Protein AF-A0A7V4MY23-F1 (afdb_monomer_lite)

pLDDT: mean 81.44, std 19.74, range [28.17, 98.69]

Foldseek 3Di:
DVVVVVVLVVVVVVLVVVLVVLCVVDVPNPPSVVVSVVLNVVVVVVVVPPPDDDDDDFADLVVLLVVLVVVLVVVQAAEDSVQSSVLSVVCRRPSVSSVVVSVVQCVPDPSYHDPVVVCVVVVVPVPVLVVVLVVCVVVVVPVSNVVSVVVCVVVPDDLVNLLVVLLVVLPDPDAAERADPDLSSQLSSLVSNVLGQHEYPADEPVCLVSSLVSCVVSVHAHEYEADQLPVVRQLVSLVCSCVVSVHDRYEYESRDAEDSSVLVSLQVLVCCCPVVVSVSSVHQYEYENVVNDPDPVSSLSVLLSLLQRRHPHYDYPDDDPVSVVVSVVSNCVNPDDPVAQDFDPFAKDKQLHDAQAAAEEEFERQPVGVCLQSVLCNVLVGIHIYGYFYQRNDGPVRSVVVVSDALQRVLVSVVPRCVVVGHPAQEYEYAQVVPVRQVVNCVSSPPHHYHYAYNGSNRVSVVSVVVVD

Secondary structure (DSSP, 8-state):
-HHHHHHHHHHHHHHHHHHHHHHHHSS-HHHHHHHHHHHHHHHHHHHTT----PPPPPPPHHHHHHHHHHHHHHHT-EE-HHHHHHHHHHTTT-HHHHHHHHHHHHHTSSSEE-HHHHHHHTTTTHHHHHHHHHHHHHTT-HHHHHHHHHHHHHT---HHHHHHHHHHHHTSSS--EEE-S-HHHHHHHHHHTTT--PEEEEE-TTTHHHHHHHHHHHT--EEEE-STT-HHHHHHHHHHHHHHH----EEEE-S--SHHHHHHHHHHHHHHHHHS--GGG-S-EEE-SGGG-SSHHHHHHHHHHHHHTTEEEE--SS--HHHHHHHHHHHHHHTS-TTS--BPPSEEEEESS--TTSPEEEEESBHHHHHHHHHHHHHTT--EEEEEE--TT--HHHHHHTTSSSHHHHHHHHHHHTGGGT-SS-EEEEPGGGGGGHHHHHHHTTT-EEEE--SSGGGHHHHHHHHT-

Structure (mmCIF, N/CA/C/O backbone):
data_AF-A0A7V4MY23-F1
#
_entry.id   AF-A0A7V4MY23-F1
#
loop_
_atom_site.group_PDB
_atom_site.id
_atom_site.type_symbol
_atom_site.label_atom_id
_atom_site.label_alt_id
_atom_site.label_comp_id
_atom_site.label_asym_id
_atom_site.label_entity_id
_atom_site.label_seq_id
_atom_site.pdbx_PDB_ins_code
_atom_site.Cartn_x
_atom_site.Cartn_y
_atom_site.Cartn_z
_atom_site.occupancy
_atom_site.B_iso_or_equiv
_atom_site.auth_seq_id
_atom_site.auth_comp_id
_atom_site.auth_asym_id
_atom_site.auth_atom_id
_atom_site.pdbx_PDB_model_num
ATOM 1 N N . MET A 1 1 ? 23.455 6.036 19.448 1.00 32.34 1 MET A N 1
ATOM 2 C CA . MET A 1 1 ? 22.857 7.387 19.496 1.00 32.34 1 MET A CA 1
ATOM 3 C C . MET A 1 1 ? 23.758 8.451 18.880 1.00 32.34 1 MET A C 1
ATOM 5 O O . MET A 1 1 ? 23.423 8.888 17.799 1.00 32.34 1 MET A O 1
ATOM 9 N N . GLN A 1 2 ? 24.917 8.817 19.449 1.00 28.17 2 GLN A N 1
ATOM 10 C CA . GLN A 1 2 ? 25.760 9.899 18.881 1.00 28.17 2 GLN A CA 1
ATOM 11 C C . GLN A 1 2 ? 26.252 9.661 17.438 1.00 28.17 2 GLN A C 1
ATOM 13 O O . GLN A 1 2 ? 26.304 10.600 16.657 1.00 28.17 2 GLN A O 1
ATOM 18 N N . ARG A 1 3 ? 26.554 8.412 17.055 1.00 32.53 3 ARG A N 1
ATOM 19 C CA . ARG A 1 3 ? 26.905 8.063 15.661 1.00 32.53 3 ARG A CA 1
ATOM 20 C C . ARG A 1 3 ? 25.717 8.087 14.691 1.00 32.53 3 ARG A C 1
ATOM 22 O O . ARG A 1 3 ? 25.925 8.288 13.509 1.00 32.53 3 ARG A O 1
ATOM 29 N N . VAL A 1 4 ? 24.500 7.887 15.199 1.00 34.78 4 VAL A N 1
ATOM 30 C CA . VAL A 1 4 ? 23.260 7.915 14.404 1.00 34.78 4 VAL A CA 1
ATOM 31 C C . VAL A 1 4 ? 22.820 9.362 14.193 1.00 34.78 4 VAL A C 1
ATOM 33 O O . VAL A 1 4 ? 22.517 9.739 13.076 1.00 34.78 4 VAL A O 1
ATOM 36 N N . ALA A 1 5 ? 22.905 10.201 15.230 1.00 35.22 5 ALA A N 1
ATOM 37 C CA . ALA A 1 5 ? 22.664 11.640 15.116 1.00 35.22 5 ALA A CA 1
ATOM 38 C C . ALA A 1 5 ? 23.631 12.315 14.125 1.00 35.22 5 ALA A C 1
ATOM 40 O O . ALA A 1 5 ? 23.199 13.108 13.302 1.00 35.22 5 ALA A O 1
ATOM 41 N N . ALA A 1 6 ? 24.916 11.940 14.147 1.00 38.56 6 ALA A N 1
ATOM 42 C CA . ALA A 1 6 ? 25.901 12.462 13.198 1.00 38.56 6 ALA A CA 1
ATOM 43 C C . ALA A 1 6 ? 25.613 12.051 11.741 1.00 38.56 6 ALA A C 1
ATOM 45 O O . ALA A 1 6 ? 25.774 12.873 10.848 1.00 38.56 6 ALA A O 1
ATOM 46 N N . ALA A 1 7 ? 25.153 10.815 11.510 1.00 39.34 7 ALA A N 1
ATOM 47 C CA . ALA A 1 7 ? 24.767 10.345 10.178 1.00 39.34 7 ALA A CA 1
ATOM 48 C C . ALA A 1 7 ? 23.490 11.040 9.667 1.00 39.34 7 ALA A C 1
ATOM 50 O O . ALA A 1 7 ? 23.418 11.417 8.503 1.00 39.34 7 ALA A O 1
ATOM 51 N N . VAL A 1 8 ? 22.516 11.284 10.553 1.00 39.75 8 VAL A N 1
ATOM 52 C CA . VAL A 1 8 ? 21.289 12.036 10.238 1.00 39.75 8 VAL A CA 1
ATOM 53 C C . VAL A 1 8 ? 21.597 13.502 9.911 1.00 39.75 8 VAL A C 1
ATOM 55 O O . VAL A 1 8 ? 21.039 14.046 8.962 1.00 39.75 8 VAL A O 1
ATOM 58 N N . ASP A 1 9 ? 22.510 14.144 10.645 1.00 41.56 9 ASP A N 1
ATOM 59 C CA . ASP A 1 9 ? 22.945 15.517 10.353 1.00 41.56 9 ASP A CA 1
ATOM 60 C C . ASP A 1 9 ? 23.706 15.617 9.016 1.00 41.56 9 ASP A C 1
ATOM 62 O O . ASP A 1 9 ? 23.554 16.602 8.287 1.00 41.56 9 ASP A O 1
ATOM 66 N N . GLU A 1 10 ? 24.496 14.596 8.672 1.00 44.53 10 GLU A N 1
ATOM 67 C CA . GLU A 1 10 ? 25.224 14.505 7.401 1.00 44.53 10 GLU A CA 1
ATOM 68 C C . GLU A 1 10 ? 24.267 14.295 6.211 1.00 44.53 10 GLU A C 1
ATOM 70 O O . GLU A 1 10 ? 24.372 15.002 5.205 1.00 44.53 10 GLU A O 1
ATOM 75 N N . GLU A 1 11 ? 23.257 13.430 6.351 1.00 43.62 11 GLU A N 1
ATOM 76 C CA . GLU A 1 11 ? 22.206 13.250 5.338 1.00 43.62 11 GLU A CA 1
ATOM 77 C C . GLU A 1 11 ? 21.296 14.478 5.191 1.00 43.62 11 GLU A C 1
ATOM 79 O O . GLU A 1 11 ? 20.944 14.859 4.073 1.00 43.62 11 GLU A O 1
ATOM 84 N N . LEU A 1 12 ? 20.956 15.166 6.287 1.00 43.03 12 LEU A N 1
ATOM 85 C CA . LEU A 1 12 ? 20.216 16.433 6.238 1.00 43.03 12 LEU A CA 1
ATOM 86 C C . LEU A 1 12 ? 21.016 17.533 5.527 1.00 43.03 12 LEU A C 1
ATOM 88 O O . LEU A 1 12 ? 20.433 18.372 4.833 1.00 43.03 12 LEU A O 1
ATOM 92 N N . ALA A 1 13 ? 22.343 17.542 5.675 1.00 46.78 13 ALA A N 1
ATOM 93 C CA . ALA A 1 13 ? 23.219 18.466 4.963 1.00 46.78 13 ALA A CA 1
ATOM 94 C C . ALA A 1 13 ? 23.277 18.155 3.455 1.00 46.78 13 ALA A C 1
ATOM 96 O O . ALA A 1 13 ? 23.167 19.080 2.646 1.00 46.78 13 ALA A O 1
ATOM 97 N N . LEU A 1 14 ? 23.356 16.874 3.077 1.00 47.47 14 LEU A N 1
ATOM 98 C CA . LEU A 1 14 ? 23.258 16.408 1.686 1.00 47.47 14 LEU A CA 1
ATOM 99 C C . LEU A 1 14 ? 21.894 16.746 1.063 1.00 47.47 14 LEU A C 1
ATOM 101 O O . LEU A 1 14 ? 21.840 17.283 -0.043 1.00 47.47 14 LEU A O 1
ATOM 105 N N . GLY A 1 15 ? 20.799 16.538 1.798 1.00 41.06 15 GLY A N 1
ATOM 106 C CA . GLY A 1 15 ? 19.446 16.897 1.367 1.00 41.06 15 GLY A CA 1
ATOM 107 C C . GLY A 1 15 ? 19.262 18.403 1.149 1.00 41.06 15 GLY A C 1
ATOM 108 O O . GLY A 1 15 ? 18.621 18.817 0.185 1.00 41.06 15 GLY A O 1
ATOM 109 N N . ARG A 1 16 ? 19.877 19.247 1.990 1.00 44.97 16 ARG A N 1
ATOM 110 C CA . ARG A 1 16 ? 19.887 20.713 1.809 1.00 44.97 16 ARG A CA 1
ATOM 111 C C . ARG A 1 16 ? 20.737 21.155 0.617 1.00 44.97 16 ARG A C 1
ATOM 113 O O . ARG A 1 16 ? 20.348 22.090 -0.079 1.00 44.97 16 ARG A O 1
ATOM 120 N N . ALA A 1 17 ? 21.867 20.494 0.368 1.00 46.06 17 ALA A N 1
ATOM 121 C CA . ALA A 1 17 ? 22.701 20.762 -0.803 1.00 46.06 17 ALA A CA 1
ATOM 122 C C . ALA A 1 17 ? 21.967 20.393 -2.105 1.00 46.06 17 ALA A C 1
ATOM 124 O O . ALA A 1 17 ? 21.897 21.212 -3.021 1.00 46.06 17 ALA A O 1
ATOM 125 N N . ALA A 1 18 ? 21.315 19.225 -2.137 1.00 42.22 18 ALA A N 1
ATOM 126 C CA . ALA A 1 18 ? 20.468 18.793 -3.248 1.00 42.22 18 ALA A CA 1
ATOM 127 C C . ALA A 1 18 ? 19.262 19.729 -3.459 1.00 42.22 18 ALA A C 1
ATOM 129 O O . ALA A 1 18 ? 18.927 20.061 -4.595 1.00 42.22 18 ALA A O 1
ATOM 130 N N . ALA A 1 19 ? 18.644 20.229 -2.381 1.00 40.22 19 ALA A N 1
ATOM 131 C CA . ALA A 1 19 ? 17.585 21.238 -2.460 1.00 40.22 19 ALA A CA 1
ATOM 132 C C . ALA A 1 19 ? 18.070 22.535 -3.133 1.00 40.22 19 ALA A C 1
ATOM 134 O O . ALA A 1 19 ? 17.349 23.112 -3.946 1.00 40.22 19 ALA A O 1
ATOM 135 N N . GLY A 1 20 ? 19.304 22.961 -2.840 1.00 40.50 20 GLY A N 1
ATOM 136 C CA . GLY A 1 20 ? 19.940 24.123 -3.465 1.00 40.50 20 GLY A CA 1
ATOM 137 C C . GLY A 1 20 ? 20.142 23.976 -4.978 1.00 40.50 20 GLY A C 1
ATOM 138 O O . GLY A 1 20 ? 19.921 24.933 -5.718 1.00 40.50 20 GLY A O 1
ATOM 139 N N . GLU A 1 21 ? 20.489 22.779 -5.457 1.00 42.41 21 GLU A N 1
ATOM 140 C CA . GLU A 1 21 ? 20.618 22.494 -6.894 1.00 42.41 21 GLU A CA 1
ATOM 141 C C . GLU A 1 21 ? 19.253 22.402 -7.597 1.00 42.41 21 GLU A C 1
ATOM 143 O O . GLU A 1 21 ? 19.089 22.913 -8.706 1.00 42.41 21 GLU A O 1
ATOM 148 N N . VAL A 1 22 ? 18.233 21.847 -6.930 1.00 35.72 22 VAL A N 1
ATOM 149 C CA . VAL A 1 22 ? 16.841 21.817 -7.427 1.00 35.72 22 VAL A CA 1
ATOM 150 C C . VAL A 1 22 ? 16.279 23.240 -7.584 1.00 35.72 22 VAL A C 1
ATOM 152 O O . VAL A 1 22 ? 15.632 23.548 -8.590 1.00 35.72 22 VAL A O 1
ATOM 155 N N . LEU A 1 23 ? 16.567 24.125 -6.622 1.00 39.16 23 LEU A N 1
ATOM 156 C CA . LEU A 1 23 ? 16.172 25.541 -6.616 1.00 39.16 23 LEU A CA 1
ATOM 157 C C . LEU A 1 23 ? 16.788 26.349 -7.771 1.00 39.16 23 LEU A C 1
ATOM 159 O O . LEU A 1 23 ? 16.204 27.345 -8.196 1.00 39.16 23 LEU A O 1
ATOM 163 N N . ALA A 1 24 ? 17.929 25.919 -8.318 1.00 42.62 24 ALA A N 1
ATOM 164 C CA . ALA A 1 24 ? 18.568 26.570 -9.463 1.00 42.62 24 ALA A CA 1
ATOM 165 C C . ALA A 1 24 ? 17.916 26.209 -10.815 1.00 42.62 24 ALA A C 1
ATOM 167 O O . ALA A 1 24 ? 18.051 26.957 -11.784 1.00 42.62 24 ALA A O 1
ATOM 168 N N . VAL A 1 25 ? 17.199 25.080 -10.891 1.00 42.97 25 VAL A N 1
ATOM 169 C CA . VAL A 1 25 ? 16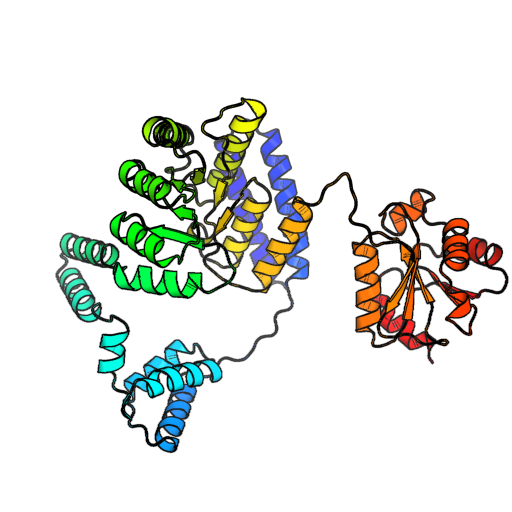.622 24.529 -12.136 1.00 42.97 25 VAL A CA 1
ATOM 170 C C . VAL A 1 25 ? 15.133 24.866 -12.294 1.00 42.97 25 VAL A C 1
ATOM 172 O O . VAL A 1 25 ? 14.617 24.939 -13.413 1.00 42.97 25 VAL A O 1
ATOM 175 N N . VAL A 1 26 ? 14.417 25.086 -11.190 1.00 38.09 26 VAL A N 1
ATOM 176 C CA . VAL A 1 26 ? 12.965 25.314 -11.176 1.00 38.09 26 VAL A CA 1
ATOM 177 C C . VAL A 1 26 ? 12.705 26.749 -10.723 1.00 38.09 26 VAL A C 1
ATOM 179 O O . VAL A 1 26 ? 12.690 27.029 -9.534 1.00 38.09 26 VAL A O 1
ATOM 182 N N . GLY A 1 27 ? 12.528 27.676 -11.668 1.00 39.16 27 GLY A N 1
ATOM 183 C CA . GLY A 1 27 ? 12.358 29.121 -11.427 1.00 39.16 27 GLY A CA 1
ATOM 184 C C . GLY A 1 27 ? 11.083 29.565 -10.682 1.00 39.16 27 GLY A C 1
ATOM 185 O O . GLY A 1 27 ? 10.523 30.600 -11.024 1.00 39.16 27 GLY A O 1
ATOM 186 N N . GLU A 1 28 ? 10.619 28.814 -9.683 1.00 43.84 28 GLU A N 1
ATOM 187 C CA . GLU A 1 28 ? 9.537 29.169 -8.755 1.00 43.84 28 GLU A CA 1
ATOM 188 C C . GLU A 1 28 ? 9.976 28.788 -7.325 1.00 43.84 28 GLU A C 1
ATOM 190 O O . GLU A 1 28 ? 9.792 27.650 -6.890 1.00 43.84 28 GLU A O 1
ATOM 195 N N . GLN A 1 29 ? 10.601 29.738 -6.614 1.00 44.75 29 GLN A N 1
ATOM 196 C CA . GLN A 1 29 ? 11.270 29.530 -5.317 1.00 44.75 29 GLN A CA 1
ATOM 197 C C . GLN A 1 29 ? 10.328 29.059 -4.191 1.00 44.75 29 GLN A C 1
ATOM 199 O O . GLN A 1 29 ? 10.719 28.216 -3.389 1.00 44.75 29 GLN A O 1
ATOM 204 N N . ASP A 1 30 ? 9.073 29.516 -4.164 1.00 41.44 30 ASP A N 1
ATOM 205 C CA . ASP A 1 30 ? 8.228 29.373 -2.966 1.00 41.44 30 ASP A CA 1
ATOM 206 C C . ASP A 1 30 ? 7.548 27.995 -2.814 1.00 41.44 30 ASP A C 1
ATOM 208 O O . ASP A 1 30 ? 7.252 27.560 -1.705 1.00 41.44 30 ASP A O 1
ATOM 212 N N . VAL A 1 31 ? 7.300 27.267 -3.912 1.00 44.78 31 VAL A N 1
ATOM 213 C CA . VAL A 1 31 ? 6.512 26.010 -3.877 1.00 44.78 31 VAL A CA 1
ATOM 214 C C . VAL A 1 31 ? 7.388 24.779 -3.624 1.00 44.78 31 VAL A C 1
ATOM 216 O O . VAL A 1 31 ? 6.925 23.780 -3.072 1.00 44.78 31 VAL A O 1
ATOM 219 N N . VAL A 1 32 ? 8.655 24.828 -4.040 1.00 41.97 32 VAL A N 1
ATOM 220 C CA . VAL A 1 32 ? 9.609 23.720 -3.877 1.00 41.97 32 VAL A CA 1
ATOM 221 C C . VAL A 1 32 ? 10.091 23.638 -2.428 1.00 41.97 32 VAL A C 1
ATOM 223 O O . VAL A 1 32 ? 10.178 22.541 -1.882 1.00 41.97 32 VAL A O 1
ATOM 226 N N . GLU A 1 33 ? 10.324 24.784 -1.785 1.00 39.75 33 GLU A N 1
ATOM 227 C CA . GLU A 1 33 ? 10.827 24.875 -0.409 1.00 39.75 33 GLU A CA 1
ATOM 228 C C . GLU A 1 33 ? 9.804 24.350 0.618 1.00 39.75 33 GLU A C 1
ATOM 230 O O . GLU A 1 33 ? 10.149 23.569 1.508 1.00 39.75 33 GLU A O 1
ATOM 235 N N . GLU A 1 34 ? 8.518 24.673 0.435 1.00 42.50 34 GLU A N 1
ATOM 236 C CA . GLU A 1 34 ? 7.423 24.189 1.287 1.00 42.50 34 GLU A CA 1
ATOM 237 C C . GLU A 1 34 ? 7.208 22.668 1.149 1.00 42.50 34 GLU A C 1
ATOM 239 O O . GLU A 1 34 ? 6.997 21.961 2.139 1.00 42.50 34 GLU A O 1
ATOM 244 N N . GLN A 1 35 ? 7.328 22.131 -0.073 1.00 42.41 35 GLN A N 1
ATOM 245 C CA . GLN A 1 35 ? 7.148 20.700 -0.339 1.00 42.41 35 GLN A CA 1
ATOM 246 C C . GLN A 1 35 ? 8.337 19.845 0.113 1.00 42.41 35 GLN A C 1
ATOM 248 O O . GLN A 1 35 ? 8.117 18.764 0.657 1.00 42.41 35 GLN A O 1
ATOM 253 N N . LEU A 1 36 ? 9.575 20.318 -0.060 1.00 41.03 36 LEU A N 1
ATOM 254 C CA . LEU A 1 36 ? 10.762 19.648 0.484 1.00 41.03 36 LEU A CA 1
ATOM 255 C C . LEU A 1 36 ? 10.774 19.688 2.015 1.00 41.03 36 LEU A C 1
ATOM 257 O O . LEU A 1 36 ? 11.085 18.681 2.648 1.00 41.03 36 LEU A O 1
ATOM 261 N N . GLY A 1 37 ? 10.380 20.815 2.619 1.00 38.41 37 GLY A N 1
ATOM 262 C CA . GLY A 1 37 ? 10.275 20.946 4.073 1.00 38.41 37 GLY A CA 1
ATOM 263 C C . GLY A 1 37 ? 9.244 19.996 4.692 1.00 38.41 37 GLY A C 1
ATOM 264 O O . GLY A 1 37 ? 9.470 19.459 5.776 1.00 38.41 37 GLY A O 1
ATOM 265 N N . SER A 1 38 ? 8.136 19.746 3.988 1.00 41.09 38 SER A N 1
ATOM 266 C CA . SER A 1 38 ? 7.124 18.757 4.376 1.00 41.09 38 SER A CA 1
ATOM 267 C C . SER A 1 38 ? 7.663 17.323 4.322 1.00 41.09 38 SER A C 1
ATOM 269 O O . SER A 1 38 ? 7.473 16.580 5.281 1.00 41.09 38 SER A O 1
ATOM 271 N N . VAL A 1 39 ? 8.359 16.948 3.244 1.00 41.22 39 VAL A N 1
ATOM 272 C CA . VAL A 1 39 ? 8.933 15.601 3.073 1.00 41.22 39 VAL A CA 1
ATOM 273 C C . VAL A 1 39 ? 10.027 15.338 4.113 1.00 41.22 39 VAL A C 1
ATOM 275 O O . VAL A 1 39 ? 10.013 14.307 4.778 1.00 41.22 39 VAL A O 1
ATOM 278 N N . LEU A 1 40 ? 10.923 16.304 4.339 1.00 42.81 40 LEU A N 1
ATOM 279 C CA . LEU A 1 40 ? 12.011 16.180 5.315 1.00 42.81 40 LEU A CA 1
ATOM 280 C C . LEU A 1 40 ? 11.513 16.057 6.765 1.00 42.81 40 LEU A C 1
ATOM 282 O O . LEU A 1 40 ? 12.127 15.336 7.546 1.00 42.81 40 LEU A O 1
ATOM 286 N N . ARG A 1 41 ? 10.398 16.708 7.137 1.00 43.19 41 ARG A N 1
ATOM 287 C CA . ARG A 1 41 ? 9.795 16.536 8.477 1.00 43.19 41 ARG A CA 1
ATOM 288 C C . ARG A 1 41 ? 9.214 15.144 8.681 1.00 43.19 41 ARG A C 1
ATOM 290 O O . ARG A 1 41 ? 9.443 14.550 9.726 1.00 43.19 41 ARG A O 1
ATOM 297 N N . VAL A 1 42 ? 8.506 14.621 7.680 1.00 42.94 42 VAL A N 1
ATOM 298 C CA . VAL A 1 42 ? 7.922 13.272 7.745 1.00 42.94 42 VAL A CA 1
ATOM 299 C C . VAL A 1 42 ? 9.020 12.207 7.823 1.00 42.94 42 VAL A C 1
ATOM 301 O O . VAL A 1 42 ? 8.876 11.244 8.567 1.00 42.94 42 VAL A O 1
ATOM 304 N N . LEU A 1 43 ? 10.138 12.403 7.116 1.00 41.03 43 LEU A N 1
ATOM 305 C CA . LEU A 1 43 ? 11.300 11.512 7.186 1.00 41.03 43 LEU A CA 1
ATOM 306 C C . LEU A 1 43 ? 12.004 11.572 8.553 1.00 41.03 43 LEU A C 1
ATOM 308 O O . LEU A 1 43 ? 12.386 10.530 9.078 1.00 41.03 43 LEU A O 1
ATOM 312 N N . ALA A 1 44 ? 12.142 12.758 9.157 1.00 38.31 44 ALA A N 1
ATOM 313 C CA . ALA A 1 44 ? 12.803 12.925 10.455 1.00 38.31 44 ALA A CA 1
ATOM 314 C C . ALA A 1 44 ? 12.062 12.217 11.606 1.00 38.31 44 ALA A C 1
ATOM 316 O O . ALA A 1 44 ? 12.700 11.520 12.394 1.00 38.31 44 ALA A O 1
ATOM 317 N N . ASP A 1 45 ? 10.729 12.318 11.654 1.00 39.72 45 ASP A N 1
ATOM 318 C CA . ASP A 1 45 ? 9.906 11.625 12.661 1.00 39.72 45 ASP A CA 1
ATOM 319 C C . ASP A 1 45 ? 9.928 10.088 12.470 1.00 39.72 45 ASP A C 1
ATOM 321 O O . ASP A 1 45 ? 9.699 9.322 13.406 1.00 39.72 45 ASP A O 1
ATOM 325 N N . PHE A 1 46 ? 10.247 9.613 11.259 1.00 39.22 46 PHE A N 1
ATOM 326 C CA . PHE A 1 46 ? 10.288 8.191 10.900 1.00 39.22 46 PHE A CA 1
ATOM 327 C C . PHE A 1 46 ? 11.565 7.479 11.383 1.00 39.22 46 PHE A C 1
ATOM 329 O O . PHE A 1 46 ? 11.520 6.318 11.805 1.00 39.22 46 PHE A O 1
ATOM 336 N N . PHE A 1 47 ? 12.710 8.172 11.377 1.00 37.91 47 PHE A N 1
ATOM 337 C CA . PHE A 1 47 ? 13.997 7.610 11.811 1.00 37.91 47 PHE A CA 1
ATOM 338 C C . PHE A 1 47 ? 14.068 7.325 13.320 1.00 37.91 47 PHE A C 1
ATOM 340 O O . PHE A 1 47 ? 14.841 6.460 13.738 1.00 37.91 47 PHE A O 1
ATOM 347 N N . GLU A 1 48 ? 13.243 7.980 14.143 1.00 36.34 48 GLU A N 1
ATOM 348 C CA . GLU A 1 48 ? 13.182 7.711 15.587 1.00 36.34 48 GLU A CA 1
ATOM 349 C C . GLU A 1 48 ? 12.594 6.324 15.920 1.00 36.34 48 GLU A C 1
ATOM 351 O O . GLU A 1 48 ? 12.912 5.757 16.966 1.00 36.34 48 GLU A O 1
ATOM 356 N N . VAL A 1 49 ? 11.800 5.730 15.019 1.00 36.31 49 VAL A N 1
ATOM 357 C CA . VAL A 1 49 ? 11.064 4.475 15.273 1.00 36.31 49 VAL A CA 1
ATOM 358 C C . VAL A 1 49 ? 11.820 3.222 14.794 1.00 36.31 49 VAL A C 1
ATOM 360 O O . VAL A 1 49 ? 11.637 2.139 15.348 1.00 36.31 49 VAL A O 1
ATOM 363 N N . ALA A 1 50 ? 12.718 3.336 13.809 1.00 29.58 50 ALA A N 1
ATOM 364 C CA . ALA A 1 50 ? 13.347 2.187 13.137 1.00 29.58 50 ALA A CA 1
ATOM 365 C C . ALA A 1 50 ? 14.521 1.522 13.899 1.00 29.58 50 ALA A C 1
ATOM 367 O O . ALA A 1 50 ? 15.069 0.509 13.456 1.00 29.58 50 ALA A O 1
ATOM 368 N N . ALA A 1 51 ? 14.929 2.044 15.057 1.00 30.92 51 ALA A N 1
ATOM 369 C CA . ALA A 1 51 ? 16.113 1.575 15.777 1.00 30.92 51 ALA A CA 1
ATOM 370 C C . ALA A 1 51 ? 15.828 0.404 16.746 1.00 30.92 51 ALA A C 1
ATOM 372 O O . ALA A 1 51 ? 16.019 0.530 17.955 1.00 30.92 51 ALA A O 1
ATOM 373 N N . ALA A 1 52 ? 15.423 -0.761 16.230 1.00 34.78 52 ALA A N 1
ATOM 374 C CA . ALA A 1 52 ? 15.406 -2.008 17.007 1.00 34.78 52 ALA A CA 1
ATOM 375 C C . ALA A 1 52 ? 15.606 -3.257 16.123 1.00 34.78 52 ALA A C 1
ATOM 377 O O . ALA A 1 52 ? 14.681 -4.033 15.901 1.00 34.78 52 ALA A O 1
ATOM 378 N N . ALA A 1 53 ? 16.832 -3.483 15.635 1.00 33.62 53 ALA A N 1
ATOM 379 C CA . ALA A 1 53 ? 17.209 -4.718 14.939 1.00 33.62 53 ALA A CA 1
ATOM 380 C C . ALA A 1 53 ? 18.120 -5.600 15.816 1.00 33.62 53 ALA A C 1
ATOM 382 O O . ALA A 1 53 ? 19.159 -5.165 16.313 1.00 33.62 53 ALA A O 1
ATOM 383 N N . ILE A 1 54 ? 17.713 -6.858 16.009 1.00 30.55 54 ILE A N 1
ATOM 384 C CA . ILE A 1 54 ? 18.444 -7.900 16.743 1.00 30.55 54 ILE A CA 1
ATOM 385 C C . ILE A 1 54 ? 19.507 -8.506 15.813 1.00 30.55 54 ILE A C 1
ATOM 387 O O . ILE A 1 54 ? 19.174 -9.064 14.772 1.00 30.55 54 ILE A O 1
ATOM 391 N N . ALA A 1 55 ? 20.786 -8.430 16.191 1.00 30.91 55 ALA A N 1
ATOM 392 C CA . ALA A 1 55 ? 21.897 -8.982 15.413 1.00 30.91 55 ALA A CA 1
ATOM 393 C C . ALA A 1 55 ? 22.118 -10.484 15.696 1.00 30.91 55 ALA A C 1
ATOM 395 O O . ALA A 1 55 ? 22.442 -10.867 16.823 1.00 30.91 55 ALA A O 1
ATOM 396 N N . PHE A 1 56 ? 22.017 -11.333 14.667 1.00 38.41 56 PHE A N 1
ATOM 397 C CA . PHE A 1 56 ? 22.526 -12.710 14.701 1.00 38.41 56 PHE A CA 1
ATOM 398 C C . PHE A 1 56 ? 24.017 -12.729 14.325 1.00 38.41 56 PHE A C 1
ATOM 400 O O . PHE A 1 56 ? 24.444 -12.036 13.405 1.00 38.41 56 PHE A O 1
ATOM 407 N N . ARG A 1 57 ? 24.832 -13.511 15.048 1.00 44.16 57 ARG A N 1
ATOM 408 C CA . ARG A 1 57 ? 26.267 -13.662 14.747 1.00 44.16 57 ARG A CA 1
ATOM 409 C C . ARG A 1 57 ? 26.452 -14.579 13.537 1.00 44.16 57 ARG A C 1
ATOM 411 O O . ARG A 1 57 ? 26.023 -15.729 13.582 1.00 44.16 57 ARG A O 1
ATOM 418 N N . LEU A 1 58 ? 27.121 -14.076 12.503 1.00 59.56 58 LEU A N 1
ATOM 419 C CA . LEU A 1 58 ? 27.517 -14.843 11.321 1.00 59.56 58 LEU A CA 1
ATOM 420 C C . LEU A 1 58 ? 28.596 -15.878 11.678 1.00 59.56 58 LEU A C 1
ATOM 422 O O . LEU A 1 58 ? 29.464 -15.613 12.515 1.00 59.56 58 LEU A O 1
ATOM 426 N N . ILE A 1 59 ? 28.522 -17.058 11.060 1.00 76.06 59 ILE A N 1
ATOM 427 C CA . ILE A 1 59 ? 29.466 -18.165 11.270 1.00 76.06 59 ILE A CA 1
ATOM 428 C C . ILE A 1 59 ? 30.646 -18.018 10.304 1.00 76.06 59 ILE A C 1
ATOM 430 O O . ILE A 1 59 ? 30.465 -17.679 9.137 1.00 76.06 59 ILE A O 1
ATOM 434 N N . ASP A 1 60 ? 31.853 -18.291 10.797 1.00 81.88 60 ASP A N 1
ATOM 435 C CA . ASP A 1 60 ? 33.085 -18.254 10.010 1.00 81.88 60 ASP A CA 1
ATOM 436 C C . ASP A 1 60 ? 33.098 -19.285 8.861 1.00 81.88 60 ASP A C 1
ATOM 438 O O . ASP A 1 60 ? 32.603 -20.408 8.993 1.00 81.88 60 ASP A O 1
ATOM 442 N N . LEU A 1 61 ? 33.710 -18.902 7.740 1.00 78.31 61 LEU A N 1
ATOM 443 C CA . LEU A 1 61 ? 33.719 -19.657 6.488 1.00 78.31 61 LEU A CA 1
ATOM 444 C C . LEU A 1 61 ? 34.346 -21.053 6.625 1.00 78.31 61 LEU A C 1
ATOM 446 O O . LEU A 1 61 ? 33.791 -22.035 6.127 1.00 78.31 61 LEU A O 1
ATOM 450 N N . GLU A 1 62 ? 35.483 -21.155 7.316 1.00 81.69 62 GLU A N 1
ATOM 451 C CA . GLU A 1 62 ? 36.178 -22.432 7.516 1.00 81.69 62 GLU A CA 1
ATOM 452 C C . GLU A 1 62 ? 35.351 -23.358 8.413 1.00 81.69 62 GLU A C 1
ATOM 454 O O . GLU A 1 62 ? 35.318 -24.575 8.216 1.00 81.69 62 GLU A O 1
ATOM 459 N N . THR A 1 63 ? 34.591 -22.776 9.344 1.00 81.44 63 THR A N 1
ATOM 460 C CA . THR A 1 63 ? 33.656 -23.523 10.191 1.00 81.44 63 THR A CA 1
ATOM 461 C C . THR A 1 63 ? 32.502 -24.108 9.374 1.00 81.44 63 THR A C 1
ATOM 463 O O . THR A 1 63 ? 32.152 -25.274 9.566 1.00 81.44 63 THR A O 1
ATOM 466 N N . ILE A 1 64 ? 31.925 -23.343 8.441 1.00 84.56 64 ILE A N 1
ATOM 467 C CA . ILE A 1 64 ? 30.864 -23.835 7.547 1.00 84.56 64 ILE A CA 1
ATOM 468 C C . ILE A 1 64 ? 31.410 -24.936 6.632 1.00 84.56 64 ILE A C 1
ATOM 470 O O . ILE A 1 64 ? 30.824 -26.014 6.554 1.00 84.56 64 ILE A O 1
ATOM 474 N N . LYS A 1 65 ? 32.569 -24.717 6.002 1.00 89.06 65 LYS A N 1
ATOM 475 C CA . LYS A 1 65 ? 33.223 -25.711 5.139 1.00 89.06 65 LYS A CA 1
ATOM 476 C C . LYS A 1 65 ? 33.486 -27.029 5.875 1.00 89.06 65 LYS A C 1
ATOM 478 O O . LYS A 1 65 ? 33.171 -28.095 5.349 1.00 89.06 65 LYS A O 1
ATOM 483 N N . ALA A 1 66 ? 34.010 -26.973 7.101 1.00 88.06 66 ALA A N 1
ATOM 484 C CA . ALA A 1 66 ? 34.257 -28.164 7.914 1.00 88.06 66 ALA A CA 1
ATOM 485 C C . ALA A 1 66 ? 32.963 -28.939 8.229 1.00 88.06 66 ALA A C 1
ATOM 487 O O . ALA A 1 66 ? 32.953 -30.171 8.223 1.00 88.06 66 ALA A O 1
ATOM 488 N N . ARG A 1 67 ? 31.853 -28.227 8.461 1.00 88.44 67 ARG A N 1
ATOM 489 C CA . ARG A 1 67 ? 30.529 -28.823 8.706 1.00 88.44 67 ARG A CA 1
ATOM 490 C C . ARG A 1 67 ? 29.943 -29.489 7.462 1.00 88.44 67 ARG A C 1
ATOM 492 O O . ARG A 1 67 ? 29.376 -30.573 7.579 1.00 88.44 67 ARG A O 1
ATOM 499 N N . LEU A 1 68 ? 30.118 -28.878 6.292 1.00 88.00 68 LEU A N 1
ATOM 500 C CA . LEU A 1 68 ? 29.708 -29.464 5.014 1.00 88.00 68 LEU A CA 1
ATOM 501 C C . LEU A 1 68 ? 30.535 -30.705 4.665 1.00 88.00 68 LEU A C 1
ATOM 503 O O . LEU A 1 68 ? 29.980 -31.692 4.199 1.00 88.00 68 LEU A O 1
ATOM 507 N N . LYS A 1 69 ? 31.841 -30.690 4.955 1.00 90.88 69 LYS A N 1
ATOM 508 C CA . LYS A 1 69 ? 32.720 -31.852 4.769 1.00 90.88 69 LYS A CA 1
ATOM 509 C C . LYS A 1 69 ? 32.282 -33.044 5.618 1.00 90.88 69 LYS A C 1
ATOM 511 O O . LYS A 1 69 ? 32.104 -34.128 5.085 1.00 90.88 69 LYS A O 1
ATOM 516 N N . SER A 1 70 ? 32.012 -32.810 6.904 1.00 87.56 70 SER A N 1
ATOM 517 C CA . SER A 1 70 ? 31.481 -33.846 7.801 1.00 87.56 70 SER A CA 1
ATOM 518 C C . SER A 1 70 ? 30.164 -34.430 7.289 1.00 87.56 70 SER A C 1
ATOM 520 O O . SER A 1 70 ? 29.967 -35.634 7.357 1.00 87.56 70 SER A O 1
ATOM 522 N N . ALA A 1 71 ? 29.268 -33.595 6.758 1.00 86.62 71 ALA A N 1
ATOM 523 C CA . ALA A 1 71 ? 27.996 -34.075 6.227 1.00 86.62 71 ALA A CA 1
ATOM 524 C C . ALA A 1 71 ? 28.146 -34.844 4.908 1.00 86.62 71 ALA A C 1
ATOM 526 O O . ALA A 1 71 ? 27.413 -35.802 4.677 1.00 86.62 71 ALA A O 1
ATOM 527 N N . ALA A 1 72 ? 29.105 -34.460 4.059 1.00 86.69 72 ALA A N 1
ATOM 528 C CA . ALA A 1 72 ? 29.456 -35.226 2.869 1.00 86.69 72 ALA A CA 1
ATOM 529 C C . ALA A 1 72 ? 29.981 -36.621 3.239 1.00 86.69 72 ALA A C 1
ATOM 531 O O . ALA A 1 72 ? 29.527 -37.609 2.663 1.00 86.69 72 ALA A O 1
ATOM 532 N N . ASP A 1 73 ? 30.850 -36.704 4.252 1.00 87.25 73 ASP A N 1
ATOM 533 C CA . ASP A 1 73 ? 31.370 -37.971 4.774 1.00 87.25 73 ASP A CA 1
ATOM 534 C C . ASP A 1 73 ? 30.241 -38.852 5.349 1.00 87.25 73 ASP A C 1
ATOM 536 O O . ASP A 1 73 ? 30.164 -40.041 5.030 1.00 87.25 73 ASP A O 1
ATOM 540 N N . ASP A 1 74 ? 29.319 -38.266 6.124 1.00 86.19 74 ASP A N 1
ATOM 541 C CA . ASP A 1 74 ? 28.170 -38.971 6.717 1.00 86.19 74 ASP A CA 1
ATOM 542 C C . ASP A 1 74 ? 27.195 -39.523 5.657 1.00 86.19 74 ASP A C 1
ATOM 544 O O . ASP A 1 74 ? 26.588 -40.580 5.849 1.00 86.19 74 ASP A O 1
ATOM 548 N N . LEU A 1 75 ? 27.051 -38.825 4.526 1.00 82.62 75 LEU A N 1
ATOM 549 C CA . LEU A 1 75 ? 26.189 -39.218 3.405 1.00 82.62 75 LEU A CA 1
ATOM 550 C C . LEU A 1 75 ? 26.905 -40.094 2.362 1.00 82.62 75 LEU A C 1
ATOM 552 O O . LEU A 1 75 ? 26.271 -40.544 1.406 1.00 82.62 75 LEU A O 1
ATOM 556 N N . GLY A 1 76 ? 28.207 -40.353 2.529 1.00 83.06 76 GLY A N 1
ATOM 557 C CA . GLY A 1 76 ? 29.017 -41.122 1.581 1.00 83.06 76 GLY A CA 1
ATOM 558 C C . GLY A 1 76 ? 29.234 -40.419 0.234 1.00 83.06 76 GLY A C 1
ATOM 559 O O . GLY A 1 76 ? 29.396 -41.090 -0.786 1.00 83.06 76 GLY A O 1
ATOM 560 N N . ILE A 1 77 ? 29.208 -39.085 0.218 1.00 85.81 77 ILE A N 1
ATOM 561 C CA . ILE A 1 77 ? 29.369 -38.248 -0.975 1.00 85.81 77 ILE A CA 1
ATOM 562 C C . ILE A 1 77 ? 30.820 -37.769 -1.062 1.00 85.81 77 ILE A C 1
ATOM 564 O O . ILE A 1 77 ? 31.331 -37.118 -0.154 1.00 85.81 77 ILE A O 1
ATOM 568 N N . GLU A 1 78 ? 31.488 -38.035 -2.183 1.00 83.25 78 GLU A N 1
ATOM 569 C CA . GLU A 1 78 ? 32.858 -37.564 -2.420 1.00 83.25 78 GLU A CA 1
ATOM 570 C C . GLU A 1 78 ? 32.817 -36.103 -2.904 1.00 83.25 78 GLU A C 1
ATOM 572 O O . GLU A 1 78 ? 32.294 -35.828 -3.986 1.00 83.25 78 GLU A O 1
ATOM 577 N N . ALA A 1 79 ? 33.334 -35.152 -2.120 1.00 85.44 79 ALA A N 1
ATOM 578 C CA . ALA A 1 79 ? 33.259 -33.721 -2.434 1.00 85.44 79 ALA A CA 1
ATOM 579 C C . ALA A 1 79 ? 34.640 -33.047 -2.497 1.00 85.44 79 ALA A C 1
ATOM 581 O O . ALA A 1 79 ? 35.458 -33.196 -1.588 1.00 85.44 79 ALA A O 1
ATOM 582 N N . ASP A 1 80 ? 34.879 -32.261 -3.553 1.00 85.06 80 ASP A N 1
ATOM 583 C CA . ASP A 1 80 ? 36.085 -31.438 -3.688 1.00 85.06 80 ASP A CA 1
ATOM 584 C C . ASP A 1 80 ? 36.108 -30.334 -2.617 1.00 85.06 80 ASP A C 1
ATOM 586 O O . ASP A 1 80 ? 35.120 -29.628 -2.398 1.00 85.06 80 ASP A O 1
ATOM 590 N N . ASP A 1 81 ? 37.271 -30.102 -2.011 1.00 79.88 81 ASP A N 1
ATOM 591 C CA . ASP A 1 81 ? 37.447 -29.079 -0.970 1.00 79.88 81 ASP A CA 1
ATOM 592 C C . ASP A 1 81 ? 37.110 -27.660 -1.489 1.00 79.88 81 ASP A C 1
ATOM 594 O O . ASP A 1 81 ? 36.535 -26.849 -0.760 1.00 79.88 81 ASP A O 1
ATOM 598 N N . ASP A 1 82 ? 37.390 -27.388 -2.770 1.00 75.81 82 ASP A N 1
ATOM 599 C CA . ASP A 1 82 ? 37.036 -26.139 -3.462 1.00 75.81 82 ASP A CA 1
ATOM 600 C C . ASP A 1 82 ? 35.525 -25.997 -3.698 1.00 75.81 82 ASP A C 1
ATOM 602 O O . ASP A 1 82 ? 34.990 -24.888 -3.674 1.00 75.81 82 ASP A O 1
ATOM 606 N N . ALA A 1 83 ? 34.818 -27.113 -3.901 1.00 79.81 83 ALA A N 1
ATOM 607 C CA . ALA A 1 83 ? 33.369 -27.115 -4.066 1.00 79.81 83 ALA A CA 1
ATOM 608 C C . ALA A 1 83 ? 32.665 -26.816 -2.735 1.00 79.81 83 ALA A C 1
ATOM 610 O O . ALA A 1 83 ? 31.759 -25.986 -2.685 1.00 79.81 83 ALA A O 1
ATOM 611 N N . LEU A 1 84 ? 33.133 -27.422 -1.641 1.00 84.12 84 LEU A N 1
ATOM 612 C CA . LEU A 1 84 ? 32.626 -27.145 -0.293 1.00 84.12 84 LEU A CA 1
ATOM 613 C C . LEU A 1 84 ? 32.920 -25.706 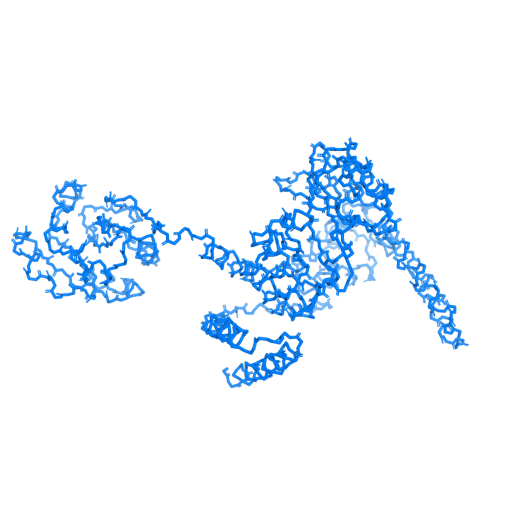0.145 1.00 84.12 84 LEU A C 1
ATOM 615 O O . LEU A 1 84 ? 32.077 -25.062 0.767 1.00 84.12 84 LEU A O 1
ATOM 619 N N . LEU A 1 85 ? 34.100 -25.185 -0.206 1.00 81.00 85 LEU A N 1
ATOM 620 C CA . LEU A 1 85 ? 34.468 -23.793 0.046 1.00 81.00 85 LEU A CA 1
ATOM 621 C C . LEU A 1 85 ? 33.556 -22.822 -0.713 1.00 81.00 85 LEU A C 1
ATOM 623 O O . LEU A 1 85 ? 33.176 -21.786 -0.171 1.00 81.00 85 LEU A O 1
ATOM 627 N N . TRP A 1 86 ? 33.193 -23.153 -1.952 1.00 79.19 86 TRP A N 1
ATOM 628 C CA . TRP A 1 86 ? 32.254 -22.356 -2.735 1.00 79.19 86 TRP A CA 1
ATOM 629 C C . TRP A 1 86 ? 30.863 -22.322 -2.085 1.00 79.19 86 TRP A C 1
ATOM 631 O O . TRP A 1 86 ? 30.344 -21.236 -1.837 1.00 79.19 86 TRP A O 1
ATOM 641 N N . ILE A 1 87 ? 30.312 -23.482 -1.702 1.00 80.94 87 ILE A N 1
ATOM 642 C CA . ILE A 1 87 ? 29.008 -23.567 -1.014 1.00 80.94 87 ILE A CA 1
ATOM 643 C C . ILE A 1 87 ? 29.031 -22.762 0.297 1.00 80.94 87 ILE A C 1
ATOM 645 O O . ILE A 1 87 ? 28.086 -22.038 0.607 1.00 80.94 87 ILE A O 1
ATOM 649 N N . ALA A 1 88 ? 30.130 -22.839 1.053 1.00 79.44 88 ALA A N 1
ATOM 650 C CA . ALA A 1 88 ? 30.298 -22.083 2.292 1.00 79.44 88 ALA A CA 1
ATOM 651 C C . ALA A 1 88 ? 30.319 -20.557 2.077 1.00 79.44 88 ALA A C 1
ATOM 653 O O . ALA A 1 88 ? 29.818 -19.821 2.927 1.00 79.44 88 ALA A O 1
ATOM 654 N N . ARG A 1 89 ? 30.881 -20.077 0.957 1.00 73.75 89 ARG A N 1
ATOM 655 C CA . ARG A 1 89 ? 30.884 -18.646 0.595 1.00 73.75 89 ARG A CA 1
ATOM 656 C C . ARG A 1 89 ? 29.491 -18.162 0.223 1.00 73.75 89 ARG A C 1
ATOM 658 O O . ARG A 1 89 ? 29.069 -17.115 0.705 1.00 73.75 89 ARG A O 1
ATOM 665 N N . GLU A 1 90 ? 28.780 -18.947 -0.577 1.00 75.44 90 GLU A N 1
ATOM 666 C CA . GLU A 1 90 ? 27.438 -18.609 -1.056 1.00 75.44 90 GLU A CA 1
ATOM 667 C C . GLU A 1 90 ? 26.416 -18.535 0.089 1.00 75.44 90 GLU A C 1
ATOM 669 O O . GLU A 1 90 ? 25.501 -17.719 0.088 1.00 75.44 90 GLU A O 1
ATOM 674 N N . ALA A 1 91 ? 26.624 -19.332 1.136 1.00 71.50 91 ALA A N 1
ATOM 675 C CA . ALA A 1 91 ? 25.776 -19.346 2.318 1.00 71.50 91 ALA A CA 1
ATOM 676 C C . ALA A 1 91 ? 25.907 -18.108 3.228 1.00 71.50 91 ALA A C 1
ATOM 678 O O . ALA A 1 91 ? 25.199 -18.031 4.230 1.00 71.50 91 ALA A O 1
ATOM 679 N N . THR A 1 92 ? 26.816 -17.167 2.930 1.00 72.25 92 THR A N 1
ATOM 680 C CA . THR A 1 92 ? 26.956 -15.851 3.597 1.00 72.25 92 THR A CA 1
ATOM 681 C C . THR A 1 92 ? 26.905 -15.873 5.136 1.00 72.25 92 THR A C 1
ATOM 683 O O . THR A 1 92 ? 26.425 -14.943 5.777 1.00 72.25 92 THR A O 1
ATOM 686 N N . GLY A 1 93 ? 27.438 -16.928 5.765 1.00 70.50 93 GLY A N 1
ATOM 687 C CA . GLY A 1 93 ? 27.491 -17.064 7.228 1.00 70.50 93 GLY A CA 1
ATOM 688 C C . GLY A 1 93 ? 26.299 -17.791 7.873 1.00 70.50 93 GLY A C 1
ATOM 689 O O . GLY A 1 93 ? 26.278 -17.934 9.098 1.00 70.50 93 GLY A O 1
ATOM 690 N N . SER A 1 94 ? 25.337 -18.279 7.079 1.00 77.50 94 SER A N 1
ATOM 691 C CA . SER A 1 94 ? 24.174 -19.069 7.504 1.00 77.50 94 SER A CA 1
ATOM 692 C C . SER A 1 94 ? 24.398 -20.569 7.284 1.00 77.50 94 SER A C 1
ATOM 694 O O . SER A 1 94 ? 24.435 -21.063 6.159 1.00 77.50 94 SER A O 1
ATOM 696 N N . LEU A 1 95 ? 24.498 -21.346 8.370 1.00 78.19 95 LEU A N 1
ATOM 697 C CA . LEU A 1 95 ? 24.683 -22.804 8.274 1.00 78.19 95 LEU A CA 1
ATOM 698 C C . LEU A 1 95 ? 23.490 -23.501 7.598 1.00 78.19 95 LEU A C 1
ATOM 700 O O . LEU A 1 95 ? 23.658 -24.510 6.923 1.00 78.19 95 LEU A O 1
ATOM 704 N N . ARG A 1 96 ? 22.279 -22.968 7.788 1.00 79.19 96 ARG A N 1
ATOM 705 C CA . ARG A 1 96 ? 21.051 -23.529 7.213 1.00 79.19 96 ARG A CA 1
ATOM 706 C C . ARG A 1 96 ? 21.043 -23.406 5.692 1.00 79.19 96 ARG A C 1
ATOM 708 O O . ARG A 1 96 ? 20.671 -24.358 5.007 1.00 79.19 96 ARG A O 1
ATOM 715 N N . ASP A 1 97 ? 21.468 -22.257 5.182 1.00 74.50 97 ASP A N 1
ATOM 716 C CA . ASP A 1 97 ? 21.522 -22.012 3.742 1.00 74.50 97 ASP A CA 1
ATOM 717 C C . ASP A 1 97 ? 22.655 -22.826 3.109 1.00 74.50 97 ASP A C 1
ATOM 719 O O . ASP A 1 97 ? 22.460 -23.416 2.049 1.00 74.50 97 ASP A O 1
ATOM 723 N N . ALA A 1 98 ? 23.778 -22.991 3.822 1.00 82.12 98 ALA A N 1
ATOM 724 C CA . ALA A 1 98 ? 24.865 -23.880 3.415 1.00 82.12 98 ALA A CA 1
ATOM 725 C C . ALA A 1 98 ? 24.395 -25.329 3.226 1.00 82.12 98 ALA A C 1
ATOM 727 O O . ALA A 1 98 ? 24.691 -25.936 2.200 1.00 82.12 98 ALA A O 1
ATOM 728 N N . TYR A 1 99 ? 23.636 -25.877 4.182 1.00 83.19 99 TYR A N 1
ATOM 729 C CA . TYR A 1 99 ? 23.083 -27.230 4.065 1.00 83.19 99 TYR A CA 1
ATOM 730 C C . TYR A 1 99 ? 22.027 -27.345 2.964 1.00 83.19 99 TYR A C 1
ATOM 732 O O . TYR A 1 99 ? 22.017 -28.329 2.235 1.00 83.19 99 TYR A O 1
ATOM 740 N N . THR A 1 100 ? 21.193 -26.320 2.781 1.00 78.25 100 THR A N 1
ATOM 741 C CA . THR A 1 100 ? 20.184 -26.304 1.707 1.00 78.25 100 THR A CA 1
ATOM 742 C C . THR A 1 100 ? 20.845 -26.333 0.324 1.00 78.25 100 THR A C 1
ATOM 744 O O . THR A 1 100 ? 20.446 -27.109 -0.544 1.00 78.25 100 THR A O 1
ATOM 747 N N . LEU A 1 101 ? 21.890 -25.523 0.127 1.00 77.69 101 LEU A N 1
ATOM 748 C CA . LEU A 1 101 ? 22.684 -25.503 -1.104 1.00 77.69 101 LEU A CA 1
ATOM 749 C C . LEU A 1 101 ? 23.454 -26.809 -1.307 1.00 77.69 101 LEU A C 1
ATOM 751 O O . LEU A 1 101 ? 23.522 -27.318 -2.424 1.00 77.69 101 LEU A O 1
ATOM 755 N N . PHE A 1 102 ? 24.009 -27.369 -0.232 1.00 84.00 102 PHE A N 1
ATOM 756 C CA . PHE A 1 102 ? 24.694 -28.654 -0.266 1.00 84.00 102 PHE A CA 1
ATOM 757 C C . PHE A 1 102 ? 23.761 -29.788 -0.702 1.00 84.00 102 PHE A C 1
ATOM 759 O O . PHE A 1 102 ? 24.106 -30.511 -1.631 1.00 84.00 102 PHE A O 1
ATOM 766 N N . ASP A 1 103 ? 22.565 -29.892 -0.117 1.00 80.88 103 ASP A N 1
ATOM 767 C CA . ASP A 1 103 ? 21.564 -30.901 -0.486 1.00 80.88 103 ASP A CA 1
ATOM 768 C C . ASP A 1 103 ? 21.118 -30.747 -1.945 1.00 80.88 103 ASP A C 1
ATOM 770 O O . ASP A 1 103 ? 20.965 -31.730 -2.675 1.00 80.88 103 ASP A O 1
ATOM 774 N N . GLN A 1 104 ? 20.963 -29.505 -2.407 1.00 75.25 104 GLN A N 1
ATOM 775 C CA . GLN A 1 104 ? 20.623 -29.224 -3.794 1.00 75.25 104 GLN A CA 1
ATOM 776 C C . GLN A 1 104 ? 21.730 -29.699 -4.743 1.00 75.25 104 GLN A C 1
ATOM 778 O O . GLN A 1 104 ? 21.442 -30.417 -5.697 1.00 75.25 104 GLN A O 1
ATOM 783 N N . VAL A 1 105 ? 22.995 -29.362 -4.474 1.00 77.12 105 VAL A N 1
ATOM 784 C CA . VAL A 1 105 ? 24.139 -29.802 -5.292 1.00 77.12 105 VAL A CA 1
ATOM 785 C C . VAL A 1 105 ? 24.303 -31.323 -5.235 1.00 77.12 105 VAL A C 1
ATOM 787 O O . VAL A 1 105 ? 24.510 -31.953 -6.274 1.00 77.12 105 VAL A O 1
ATOM 790 N N . ALA A 1 106 ? 24.136 -31.916 -4.052 1.00 78.38 106 ALA A N 1
ATOM 791 C CA . ALA A 1 106 ? 24.184 -33.354 -3.831 1.00 78.38 106 ALA A CA 1
ATOM 792 C C . ALA A 1 106 ? 23.134 -34.097 -4.670 1.00 78.38 106 ALA A C 1
ATOM 794 O O . ALA A 1 106 ? 23.461 -35.103 -5.294 1.00 78.38 106 ALA A O 1
ATOM 795 N N . SER A 1 107 ? 21.906 -33.570 -4.764 1.00 75.81 107 SER A N 1
ATOM 796 C CA . SER A 1 107 ? 20.805 -34.192 -5.517 1.00 75.81 107 SER A CA 1
ATOM 797 C C . SER A 1 107 ? 21.047 -34.317 -7.029 1.00 75.81 107 SER A C 1
ATOM 799 O O . SER A 1 107 ? 20.417 -35.146 -7.685 1.00 75.81 107 SER A O 1
ATOM 801 N N . PHE A 1 108 ? 21.974 -33.525 -7.580 1.00 69.19 108 PHE A N 1
ATOM 802 C CA . PHE A 1 108 ? 22.362 -33.552 -8.997 1.00 69.19 108 PHE A CA 1
ATOM 803 C C . PHE A 1 108 ? 23.765 -34.116 -9.232 1.00 69.19 108 PHE A C 1
ATOM 805 O O . PHE A 1 108 ? 24.223 -34.186 -10.374 1.00 69.19 108 PHE A O 1
ATOM 812 N N . SER A 1 109 ? 24.463 -34.488 -8.162 1.00 64.69 109 SER A N 1
ATOM 813 C CA . SER A 1 109 ? 25.764 -35.128 -8.222 1.00 64.69 109 SER A CA 1
ATOM 814 C C . SER A 1 109 ? 25.559 -36.618 -7.985 1.00 64.69 109 SER A C 1
ATOM 816 O O . SER A 1 109 ? 25.069 -36.996 -6.927 1.00 64.69 109 SER A O 1
ATOM 818 N N . ASP A 1 110 ? 25.904 -37.476 -8.945 1.00 70.31 110 ASP A N 1
ATOM 819 C CA . ASP A 1 110 ? 25.812 -38.940 -8.811 1.00 70.31 110 ASP A CA 1
ATOM 820 C C . ASP A 1 110 ? 26.833 -39.461 -7.768 1.00 70.31 110 ASP A C 1
ATOM 822 O O . ASP A 1 110 ? 27.822 -40.116 -8.099 1.00 70.31 110 ASP A O 1
ATOM 826 N N . GLY A 1 111 ? 26.659 -39.079 -6.499 1.00 69.94 111 GLY A N 1
ATOM 827 C CA . GLY A 1 111 ? 27.556 -39.356 -5.377 1.00 69.94 111 GLY A CA 1
ATOM 828 C C . GLY A 1 111 ? 28.884 -38.585 -5.375 1.00 69.94 111 GLY A C 1
ATOM 829 O O . GLY A 1 111 ? 29.720 -38.861 -4.517 1.00 69.94 111 GLY A O 1
ATOM 830 N N . ARG A 1 112 ? 29.120 -37.645 -6.311 1.00 77.94 112 ARG A N 1
ATOM 831 C CA . ARG A 1 112 ? 30.391 -36.892 -6.411 1.00 77.94 112 ARG A CA 1
ATOM 832 C C . ARG A 1 112 ? 30.233 -35.406 -6.728 1.00 77.94 112 ARG A C 1
ATOM 834 O O . ARG A 1 112 ? 29.954 -35.040 -7.871 1.00 77.94 112 ARG A O 1
ATOM 841 N N . ILE A 1 113 ? 30.537 -34.542 -5.766 1.00 79.81 113 ILE A N 1
ATOM 842 C CA . ILE A 1 113 ? 30.494 -33.086 -5.924 1.00 79.81 113 ILE A CA 1
ATOM 843 C C . ILE A 1 113 ? 31.865 -32.582 -6.398 1.00 79.81 113 ILE A C 1
ATOM 845 O O . ILE A 1 113 ? 32.783 -32.390 -5.603 1.00 79.81 113 ILE A O 1
ATOM 849 N N . ARG A 1 114 ? 32.005 -32.351 -7.712 1.00 77.44 114 ARG A N 1
ATOM 850 C CA . ARG A 1 114 ? 33.237 -31.824 -8.326 1.00 77.44 114 ARG A CA 1
ATOM 851 C C . ARG A 1 114 ? 33.139 -30.339 -8.646 1.00 77.44 114 ARG A C 1
ATOM 853 O O . ARG A 1 114 ? 32.119 -29.864 -9.143 1.00 77.44 114 ARG A O 1
ATOM 860 N N . SER A 1 115 ? 34.254 -29.633 -8.496 1.00 64.69 115 SER A N 1
ATOM 861 C CA . SER A 1 115 ? 34.382 -28.215 -8.856 1.00 64.69 115 SER A CA 1
ATOM 862 C C . SER A 1 115 ? 34.084 -27.933 -10.341 1.00 64.69 115 SER A C 1
ATOM 864 O O . SER A 1 115 ? 33.595 -26.858 -10.680 1.00 64.69 115 SER A O 1
ATOM 866 N N . SER A 1 116 ? 34.316 -28.896 -11.243 1.00 56.03 116 SER A N 1
ATOM 867 C CA . SER A 1 116 ? 33.964 -28.785 -12.669 1.00 56.03 116 SER A CA 1
ATOM 868 C C . SER A 1 116 ? 32.454 -28.798 -12.931 1.00 56.03 116 SER A C 1
ATOM 870 O O . SER A 1 116 ? 31.991 -28.063 -13.794 1.00 56.03 116 SER A O 1
ATOM 872 N N . LEU A 1 117 ? 31.681 -29.569 -12.159 1.00 58.97 117 LEU A N 1
ATOM 873 C CA . LEU A 1 117 ? 30.223 -29.661 -12.297 1.00 58.97 117 LEU A CA 1
ATOM 874 C C . LEU A 1 117 ? 29.540 -28.349 -11.879 1.00 58.97 117 LEU A C 1
ATOM 876 O O . LEU A 1 117 ? 28.601 -27.899 -12.532 1.00 58.97 117 LEU A O 1
ATOM 880 N N . ILE A 1 118 ? 30.066 -27.714 -10.825 1.00 61.81 118 ILE A N 1
ATOM 881 C CA . ILE A 1 118 ? 29.648 -26.382 -10.364 1.00 61.81 118 ILE A CA 1
ATOM 882 C C . ILE A 1 118 ? 29.951 -25.330 -11.445 1.00 61.81 118 ILE A C 1
ATOM 884 O O . ILE A 1 118 ? 29.108 -24.483 -11.728 1.00 61.81 118 ILE A O 1
ATOM 888 N N . ARG A 1 119 ? 31.113 -25.423 -12.113 1.00 54.97 119 ARG A N 1
ATOM 889 C CA . ARG A 1 119 ? 31.520 -24.504 -13.193 1.00 54.97 119 ARG A CA 1
ATOM 890 C C . ARG A 1 119 ? 30.651 -24.595 -14.452 1.00 54.97 119 ARG A C 1
ATOM 892 O O . ARG A 1 119 ? 30.236 -23.553 -14.958 1.00 54.97 119 ARG A O 1
ATOM 899 N N . ASP A 1 120 ? 30.330 -25.802 -14.911 1.00 48.78 120 ASP A N 1
ATOM 900 C CA . ASP A 1 120 ? 29.519 -26.012 -16.122 1.00 48.78 120 ASP A CA 1
ATOM 901 C C . ASP A 1 120 ? 28.042 -25.639 -15.926 1.00 48.78 120 ASP A C 1
ATOM 903 O O . ASP A 1 120 ? 27.422 -25.049 -16.810 1.00 48.78 120 ASP A O 1
ATOM 907 N N . LYS A 1 121 ? 27.449 -25.963 -14.768 1.00 51.28 121 LYS A N 1
ATOM 908 C CA . LYS A 1 121 ? 26.012 -25.734 -14.520 1.00 51.28 121 LYS A CA 1
ATOM 909 C C . LYS A 1 121 ? 25.670 -24.300 -14.119 1.00 51.28 121 LYS A C 1
ATOM 911 O O . LYS A 1 121 ? 24.535 -23.886 -14.336 1.00 51.28 121 LYS A O 1
ATOM 916 N N . LEU A 1 122 ? 26.628 -23.550 -13.572 1.00 47.38 122 LEU A N 1
ATOM 917 C CA . LEU A 1 122 ? 26.452 -22.142 -13.193 1.00 47.38 122 LEU A CA 1
ATOM 918 C C . LEU A 1 122 ? 26.944 -21.157 -14.263 1.00 47.38 122 LEU A C 1
ATOM 920 O O . LEU A 1 122 ? 26.947 -19.954 -14.025 1.00 47.38 122 LEU A O 1
ATOM 924 N N . GLY A 1 123 ? 27.348 -21.642 -15.444 1.00 45.94 123 GLY A N 1
ATOM 925 C CA . GLY A 1 123 ? 27.722 -20.768 -16.555 1.00 45.94 123 GLY A CA 1
ATOM 926 C C . GLY A 1 123 ? 29.017 -19.990 -16.320 1.00 45.94 123 GLY A C 1
ATOM 927 O O . GLY A 1 123 ? 29.172 -18.889 -16.845 1.00 45.94 123 GLY A O 1
ATOM 928 N N . LEU A 1 124 ? 29.986 -20.556 -15.588 1.00 44.94 124 LEU A N 1
ATOM 929 C CA . LEU A 1 124 ? 31.305 -19.944 -15.362 1.00 44.94 124 LEU A CA 1
ATOM 930 C C . LEU A 1 124 ? 32.216 -19.995 -16.614 1.00 44.94 124 LEU A C 1
ATOM 932 O O . LEU A 1 124 ? 33.435 -20.096 -16.504 1.00 44.94 124 LEU A O 1
ATOM 936 N N . VAL A 1 125 ? 31.637 -19.812 -17.809 1.00 42.59 125 VAL A N 1
ATOM 937 C CA . VAL A 1 125 ? 32.323 -19.465 -19.074 1.00 42.59 125 VAL A CA 1
ATOM 938 C C . VAL A 1 125 ? 33.142 -18.163 -18.922 1.00 42.59 125 VAL A C 1
ATOM 940 O O . VAL A 1 125 ? 34.018 -17.852 -19.726 1.00 42.59 125 VAL A O 1
ATOM 943 N N . GLY A 1 126 ? 32.905 -17.403 -17.846 1.00 49.66 126 GLY A N 1
ATOM 944 C CA . GLY A 1 126 ? 33.605 -16.167 -17.519 1.00 49.66 126 GLY A CA 1
ATOM 945 C C . GLY A 1 126 ? 35.093 -16.302 -17.175 1.00 49.66 126 GLY A C 1
ATOM 946 O O . GLY A 1 126 ? 35.783 -15.294 -17.256 1.00 49.66 126 GLY A O 1
ATOM 947 N N . SER A 1 127 ? 35.639 -17.476 -16.823 1.00 49.50 127 SER A N 1
ATOM 948 C CA . SER A 1 127 ? 37.057 -17.558 -16.410 1.00 49.50 127 SER A CA 1
ATOM 949 C C . SER A 1 127 ? 38.049 -17.376 -17.563 1.00 49.50 127 SER A C 1
ATOM 951 O O . SER A 1 127 ? 39.085 -16.746 -17.372 1.00 49.50 127 SER A O 1
ATOM 953 N N . GLU A 1 128 ? 37.732 -17.868 -18.765 1.00 51.88 128 GLU A N 1
ATOM 954 C CA . GLU A 1 128 ? 38.567 -17.634 -19.956 1.00 51.88 128 GLU A CA 1
ATOM 955 C C . GLU A 1 128 ? 38.451 -16.187 -20.448 1.00 51.88 128 GLU A C 1
ATOM 957 O O . GLU A 1 128 ? 39.453 -15.573 -20.810 1.00 51.88 128 GLU A O 1
ATOM 962 N N . ARG A 1 129 ? 37.247 -15.601 -20.377 1.00 55.25 129 ARG A N 1
ATOM 963 C CA . ARG A 1 129 ? 37.002 -14.191 -20.724 1.00 55.25 129 ARG A CA 1
ATOM 964 C C . ARG A 1 129 ? 37.664 -13.231 -19.741 1.00 55.25 129 ARG A C 1
ATOM 966 O O . ARG A 1 129 ? 38.261 -12.249 -20.163 1.00 55.25 129 ARG A O 1
ATOM 973 N N . LEU A 1 130 ? 37.610 -13.535 -18.444 1.00 56.19 130 LEU A N 1
ATOM 974 C CA . LEU A 1 130 ? 38.313 -12.788 -17.403 1.00 56.19 130 LEU A CA 1
ATOM 975 C C . LEU A 1 130 ? 39.830 -12.924 -17.571 1.00 56.19 130 LEU A C 1
ATOM 977 O O . LEU A 1 130 ? 40.544 -11.944 -17.397 1.00 56.19 130 LEU A O 1
ATOM 981 N N . GLY A 1 131 ? 40.314 -14.105 -17.968 1.00 59.69 131 GLY A N 1
ATOM 982 C CA . GLY A 1 131 ? 41.708 -14.321 -18.354 1.00 59.69 131 GLY A CA 1
ATOM 983 C C . GLY A 1 131 ? 42.130 -13.424 -19.519 1.00 59.69 131 GLY A C 1
ATOM 984 O O . GLY A 1 131 ? 43.093 -12.676 -19.384 1.00 59.69 131 GLY A O 1
ATOM 985 N N . ALA A 1 132 ? 41.365 -13.419 -20.613 1.00 63.69 132 ALA A N 1
ATOM 986 C CA . ALA A 1 132 ? 41.619 -12.568 -21.776 1.00 63.69 132 ALA A CA 1
ATOM 987 C C . ALA A 1 132 ? 41.522 -11.066 -21.442 1.00 63.69 132 ALA A C 1
ATOM 989 O O . ALA A 1 132 ? 42.356 -10.280 -21.887 1.00 63.69 132 ALA A O 1
ATOM 990 N N . LEU A 1 133 ? 40.555 -10.664 -20.610 1.00 64.69 133 LEU A N 1
ATOM 991 C CA . LEU A 1 133 ? 40.408 -9.291 -20.122 1.00 64.69 133 LEU A CA 1
ATOM 992 C C . LEU A 1 133 ? 41.629 -8.860 -19.300 1.00 64.69 133 LEU A C 1
ATOM 994 O O . LEU A 1 133 ? 42.183 -7.786 -19.528 1.00 64.69 133 LEU A O 1
ATOM 998 N N . MET A 1 134 ? 42.074 -9.711 -18.373 1.00 64.81 134 MET A N 1
ATOM 999 C CA . MET A 1 134 ? 43.256 -9.464 -17.545 1.00 64.81 134 MET A CA 1
ATOM 1000 C C . MET A 1 134 ? 44.537 -9.433 -18.379 1.00 64.81 134 MET A C 1
ATOM 1002 O O . MET A 1 134 ? 45.406 -8.606 -18.125 1.00 64.81 134 MET A O 1
ATOM 1006 N N . GLU A 1 135 ? 44.651 -10.279 -19.400 1.00 76.94 135 GLU A N 1
ATOM 1007 C CA . GLU A 1 135 ? 45.800 -10.317 -20.306 1.00 76.94 135 GLU A CA 1
ATOM 1008 C C . GLU A 1 135 ? 45.874 -9.048 -21.170 1.00 76.94 135 GLU A C 1
ATOM 1010 O O . GLU A 1 135 ? 46.934 -8.432 -21.294 1.00 76.94 135 GLU A O 1
ATOM 1015 N N . LYS A 1 136 ? 44.729 -8.578 -21.682 1.00 72.25 136 LYS A N 1
ATOM 1016 C CA . LYS A 1 136 ? 44.610 -7.307 -22.413 1.00 72.25 136 LYS A CA 1
ATOM 1017 C C . LYS A 1 136 ? 44.879 -6.094 -21.526 1.00 72.25 136 LYS A C 1
ATOM 1019 O O . LYS A 1 136 ? 45.611 -5.190 -21.935 1.00 72.25 136 LYS A O 1
ATOM 1024 N N . ALA A 1 137 ? 44.370 -6.104 -20.294 1.00 64.38 137 ALA A N 1
ATOM 1025 C CA . ALA A 1 137 ? 44.649 -5.072 -19.301 1.00 64.38 137 ALA A CA 1
ATOM 1026 C C . ALA A 1 137 ? 46.139 -5.040 -18.912 1.00 64.38 137 ALA A C 1
ATOM 1028 O O . ALA A 1 137 ? 46.737 -3.964 -18.863 1.00 64.38 137 ALA A O 1
ATOM 1029 N N . ALA A 1 138 ? 46.763 -6.205 -18.710 1.00 73.00 138 ALA A N 1
ATOM 1030 C CA . ALA A 1 138 ? 48.186 -6.332 -18.400 1.00 73.00 138 ALA A CA 1
ATOM 1031 C C . ALA A 1 138 ? 49.088 -5.903 -19.571 1.00 73.00 138 ALA A C 1
ATOM 1033 O O . ALA A 1 138 ? 50.158 -5.339 -19.347 1.00 73.00 138 ALA A O 1
ATOM 1034 N N . ALA A 1 139 ? 48.643 -6.108 -20.814 1.00 78.56 139 ALA A N 1
ATOM 1035 C CA . ALA A 1 139 ? 49.327 -5.647 -22.022 1.00 78.56 139 ALA A CA 1
ATOM 1036 C C . ALA A 1 139 ? 49.136 -4.142 -22.317 1.00 78.56 139 ALA A C 1
ATOM 1038 O O . ALA A 1 139 ? 49.715 -3.629 -23.274 1.00 78.56 139 ALA A O 1
ATOM 1039 N N . GLY A 1 140 ? 48.331 -3.422 -21.524 1.00 67.50 140 GLY A N 1
ATOM 1040 C CA . GLY A 1 140 ? 48.021 -2.004 -21.740 1.00 67.50 140 GLY A CA 1
ATOM 1041 C C . GLY A 1 140 ? 47.050 -1.732 -22.899 1.00 67.50 140 GLY A C 1
ATOM 1042 O O . GLY A 1 140 ? 46.850 -0.572 -23.267 1.00 67.50 140 GLY A O 1
ATOM 1043 N N . ASP A 1 141 ? 46.422 -2.773 -23.454 1.00 77.38 141 ASP A N 1
ATOM 1044 C CA . ASP A 1 141 ? 45.430 -2.697 -24.531 1.00 77.38 141 ASP A CA 1
ATOM 1045 C C . ASP A 1 141 ? 44.057 -2.307 -23.958 1.00 77.38 141 ASP A C 1
ATOM 1047 O O . ASP A 1 141 ? 43.159 -3.130 -23.774 1.00 77.38 141 ASP A O 1
ATOM 1051 N N . ARG A 1 142 ? 43.912 -1.018 -23.622 1.00 66.38 142 ARG A N 1
ATOM 1052 C CA . ARG A 1 142 ? 42.691 -0.467 -23.006 1.00 66.38 142 ARG A CA 1
ATOM 1053 C C . ARG A 1 142 ? 41.460 -0.618 -23.897 1.00 66.38 142 ARG A C 1
ATOM 1055 O O . ARG A 1 142 ? 40.386 -0.898 -23.382 1.00 66.38 142 ARG A O 1
ATOM 1062 N N . ALA A 1 143 ? 41.615 -0.437 -25.209 1.00 64.44 143 ALA A N 1
ATOM 1063 C CA . ALA A 1 143 ? 40.512 -0.542 -26.160 1.00 64.44 143 ALA A CA 1
ATOM 1064 C C . ALA A 1 143 ? 40.039 -1.996 -26.309 1.00 64.44 143 ALA A C 1
ATOM 1066 O O . ALA A 1 143 ? 38.839 -2.248 -26.271 1.00 64.44 143 ALA A O 1
ATOM 1067 N N . GLY A 1 144 ? 40.969 -2.955 -26.397 1.00 65.00 144 GLY A N 1
ATOM 1068 C CA . GLY A 1 144 ? 40.639 -4.380 -26.427 1.00 65.00 144 GLY A CA 1
ATOM 1069 C C . GLY A 1 144 ? 40.023 -4.886 -25.119 1.00 65.00 144 GLY A C 1
ATOM 1070 O O . GLY A 1 144 ? 39.121 -5.717 -25.154 1.00 65.00 144 GLY A O 1
ATOM 1071 N N . ALA A 1 145 ? 40.459 -4.364 -23.967 1.00 67.38 145 ALA A N 1
ATOM 1072 C CA . ALA A 1 145 ? 39.865 -4.697 -22.672 1.00 67.38 145 ALA A CA 1
ATOM 1073 C C . ALA A 1 145 ? 38.434 -4.145 -22.520 1.00 67.38 145 ALA A C 1
ATOM 1075 O O . ALA A 1 145 ? 37.557 -4.861 -22.050 1.00 67.38 145 ALA A O 1
ATOM 1076 N N . LEU A 1 146 ? 38.184 -2.904 -22.955 1.00 65.50 146 LEU A N 1
ATOM 1077 C CA . LEU A 1 146 ? 36.841 -2.310 -22.965 1.00 65.50 146 LEU A CA 1
ATOM 1078 C C . LEU A 1 146 ? 35.892 -3.051 -23.916 1.00 65.50 146 LEU A C 1
ATOM 1080 O O . LEU A 1 146 ? 34.787 -3.378 -23.511 1.00 65.50 146 LEU A O 1
ATOM 1084 N N . ALA A 1 147 ? 36.342 -3.419 -25.119 1.00 66.38 147 ALA A N 1
ATOM 1085 C CA . ALA A 1 147 ? 35.523 -4.183 -26.064 1.00 66.38 147 ALA A CA 1
ATOM 1086 C C . ALA A 1 147 ? 35.142 -5.579 -25.536 1.00 66.38 147 ALA A C 1
ATOM 1088 O O . ALA A 1 147 ? 34.008 -6.012 -25.703 1.00 66.38 147 ALA A O 1
ATOM 1089 N N . LEU A 1 148 ? 36.064 -6.273 -24.856 1.00 60.34 148 LEU A N 1
ATOM 1090 C CA . LEU A 1 148 ? 35.778 -7.567 -24.221 1.00 60.34 148 LEU A CA 1
ATOM 1091 C C . LEU A 1 148 ? 34.838 -7.442 -23.019 1.00 60.34 148 LEU A C 1
ATOM 1093 O O . LEU A 1 148 ? 34.091 -8.376 -22.729 1.00 60.34 148 LEU A O 1
ATOM 1097 N N . LEU A 1 149 ? 34.896 -6.317 -22.304 1.00 57.72 149 LEU A N 1
ATOM 1098 C CA . LEU A 1 149 ? 33.975 -6.018 -21.215 1.00 57.72 149 LEU A CA 1
ATOM 1099 C C . LEU A 1 149 ? 32.569 -5.739 -21.761 1.00 57.72 149 LEU A C 1
ATOM 1101 O O . LEU A 1 149 ? 31.616 -6.318 -21.252 1.00 57.72 149 LEU A O 1
ATOM 1105 N N . ASP A 1 150 ? 32.457 -4.946 -22.827 1.00 53.59 150 ASP A N 1
ATOM 1106 C CA . ASP A 1 150 ? 31.189 -4.669 -23.510 1.00 53.59 150 ASP A CA 1
ATOM 1107 C C . ASP A 1 150 ? 30.584 -5.954 -24.104 1.00 53.59 150 ASP A C 1
ATOM 1109 O O . ASP A 1 150 ? 29.430 -6.265 -23.835 1.00 53.59 150 ASP A O 1
ATOM 1113 N N . GLU A 1 151 ? 31.371 -6.795 -24.787 1.00 54.34 151 GLU A N 1
ATOM 1114 C CA . GLU A 1 151 ? 30.908 -8.105 -25.282 1.00 54.34 151 GLU A CA 1
ATOM 1115 C C . GLU A 1 151 ? 30.501 -9.068 -24.152 1.00 54.34 151 GLU A C 1
ATOM 1117 O O . GLU A 1 151 ? 29.594 -9.888 -24.313 1.00 54.34 151 GLU A O 1
ATOM 1122 N N . ALA A 1 152 ? 31.174 -9.017 -22.997 1.00 51.16 152 ALA A N 1
ATOM 1123 C CA . ALA A 1 152 ? 30.822 -9.841 -21.843 1.00 51.16 152 ALA A CA 1
ATOM 1124 C C . ALA A 1 152 ? 29.532 -9.370 -21.158 1.00 51.16 152 ALA A C 1
ATOM 1126 O O . ALA A 1 152 ? 28.792 -10.208 -20.639 1.00 51.16 152 ALA A O 1
ATOM 1127 N N . LEU A 1 153 ? 29.267 -8.063 -21.176 1.00 48.19 153 LEU A N 1
ATOM 1128 C CA . LEU A 1 153 ? 28.043 -7.453 -20.665 1.00 48.19 153 LEU A CA 1
ATOM 1129 C C . LEU A 1 153 ? 26.862 -7.664 -21.629 1.00 48.19 153 LEU A C 1
ATOM 1131 O O . LEU A 1 153 ? 25.770 -7.997 -21.171 1.00 48.19 153 LEU A O 1
ATOM 1135 N N . ASP A 1 154 ? 27.094 -7.596 -22.943 1.00 48.34 154 ASP A N 1
ATOM 1136 C CA . ASP A 1 154 ? 26.075 -7.842 -23.973 1.00 48.34 154 ASP A CA 1
ATOM 1137 C C . ASP A 1 154 ? 25.681 -9.328 -24.090 1.00 48.34 154 ASP A C 1
ATOM 1139 O O . ASP A 1 154 ? 24.545 -9.661 -24.424 1.00 48.34 154 ASP A O 1
ATOM 1143 N N . ALA A 1 155 ? 26.579 -10.265 -23.769 1.00 47.31 155 ALA A N 1
ATOM 1144 C CA . ALA A 1 155 ? 26.340 -11.706 -23.932 1.00 47.31 155 ALA A CA 1
ATOM 1145 C C . ALA A 1 155 ? 25.644 -12.412 -22.738 1.00 47.31 155 ALA A C 1
ATOM 1147 O O . ALA A 1 155 ? 25.696 -13.641 -22.641 1.00 47.31 155 ALA A O 1
ATOM 1148 N N . GLY A 1 156 ? 25.033 -11.691 -21.794 1.00 47.81 156 GLY A N 1
ATOM 1149 C CA . GLY A 1 156 ? 24.785 -12.224 -20.446 1.00 47.81 156 GLY A CA 1
ATOM 1150 C C . GLY A 1 156 ? 23.445 -12.897 -20.123 1.00 47.81 156 GLY A C 1
ATOM 1151 O O . GLY A 1 156 ? 23.346 -13.521 -19.066 1.00 47.81 156 GLY A O 1
ATOM 1152 N N . VAL A 1 157 ? 22.411 -12.808 -20.964 1.00 54.19 157 VAL A N 1
ATOM 1153 C CA . VAL A 1 157 ? 21.154 -13.541 -20.731 1.00 54.19 157 VAL A CA 1
ATOM 1154 C C . VAL A 1 157 ? 20.856 -14.413 -21.940 1.00 54.19 157 VAL A C 1
ATOM 1156 O O . VAL A 1 157 ? 20.293 -13.952 -22.927 1.00 54.19 157 VAL A O 1
ATOM 1159 N N . SER A 1 158 ? 21.201 -15.703 -21.866 1.00 69.44 158 SER A N 1
ATOM 1160 C CA . SER A 1 158 ? 20.739 -16.646 -22.889 1.00 69.44 158 SER A CA 1
ATOM 1161 C C . SER A 1 158 ? 19.208 -16.647 -22.910 1.00 69.44 158 SER A C 1
ATOM 1163 O O . SER A 1 158 ? 18.582 -16.732 -21.844 1.00 69.44 158 SER A O 1
ATOM 1165 N N . VAL A 1 159 ? 18.630 -16.594 -24.107 1.00 75.25 159 VAL A N 1
ATOM 1166 C CA . VAL A 1 159 ? 17.183 -16.620 -24.365 1.00 75.25 159 VAL A CA 1
ATOM 1167 C C . VAL A 1 159 ? 16.497 -17.737 -23.564 1.00 75.25 159 VAL A C 1
ATOM 1169 O O . VAL A 1 159 ? 15.441 -17.532 -22.963 1.00 75.25 159 VAL A O 1
ATOM 1172 N N . GLU A 1 160 ? 17.140 -18.902 -23.474 1.00 75.38 160 GLU A N 1
ATOM 1173 C CA . GLU A 1 160 ? 16.661 -20.077 -22.748 1.00 75.38 160 GLU A CA 1
ATOM 1174 C C . GLU A 1 160 ? 16.626 -19.855 -21.231 1.00 75.38 160 GLU A C 1
ATOM 1176 O O . GLU A 1 160 ? 15.621 -20.161 -20.589 1.00 75.38 160 GLU A O 1
ATOM 1181 N N . GLN A 1 161 ? 17.689 -19.289 -20.645 1.00 73.94 161 GLN A N 1
ATOM 1182 C CA . GLN A 1 161 ? 17.725 -18.971 -19.210 1.00 73.94 161 GLN A CA 1
ATOM 1183 C C . GLN A 1 161 ? 16.683 -17.912 -18.838 1.00 73.94 161 GLN A C 1
ATOM 1185 O O . GLN A 1 161 ? 16.052 -18.031 -17.785 1.00 73.94 161 GLN A O 1
ATOM 1190 N N . PHE A 1 162 ? 16.465 -16.901 -19.688 1.00 77.88 162 PHE A N 1
ATOM 1191 C CA . PHE A 1 162 ? 15.413 -15.909 -19.454 1.00 77.88 162 PHE A CA 1
ATOM 1192 C C . PHE A 1 162 ? 14.039 -16.571 -19.431 1.00 77.88 162 PHE A C 1
ATOM 1194 O O . PHE A 1 162 ? 13.320 -16.463 -18.439 1.00 77.88 162 PHE A O 1
ATOM 1201 N N . ALA A 1 163 ? 13.704 -17.328 -20.478 1.00 81.94 163 ALA A N 1
ATOM 1202 C CA . ALA A 1 163 ? 12.439 -18.048 -20.571 1.00 81.94 163 ALA A CA 1
ATOM 1203 C C . ALA A 1 163 ? 12.237 -19.009 -19.388 1.00 81.94 163 ALA A C 1
ATOM 1205 O O . ALA A 1 163 ? 11.151 -19.067 -18.811 1.00 81.94 163 ALA A O 1
ATOM 1206 N N . GLN A 1 164 ? 13.286 -19.717 -18.962 1.00 81.00 164 GLN A N 1
ATOM 1207 C CA . GLN A 1 164 ? 13.222 -20.602 -17.802 1.00 81.00 164 GLN A CA 1
ATOM 1208 C C . GLN A 1 164 ? 12.905 -19.834 -16.510 1.00 81.00 164 GLN A C 1
ATOM 1210 O O . GLN A 1 164 ? 12.015 -20.247 -15.761 1.00 81.00 164 GLN A O 1
ATOM 1215 N N . ARG A 1 165 ? 13.583 -18.707 -16.254 1.00 81.75 165 ARG A N 1
ATOM 1216 C CA . ARG A 1 165 ? 13.314 -17.848 -15.086 1.00 81.75 165 ARG A CA 1
ATOM 1217 C C . ARG A 1 165 ? 11.899 -17.277 -15.122 1.00 81.75 165 ARG A C 1
ATOM 1219 O O . ARG A 1 165 ? 11.216 -17.284 -14.098 1.00 81.75 165 ARG A O 1
ATOM 1226 N N . VAL A 1 166 ? 11.426 -16.859 -16.296 1.00 85.00 166 VAL A N 1
ATOM 1227 C CA . VAL A 1 166 ? 10.049 -16.382 -16.469 1.00 85.00 166 VAL A CA 1
ATOM 1228 C C . VAL A 1 166 ? 9.044 -17.493 -16.186 1.00 85.00 166 VAL A C 1
ATOM 1230 O O . VAL A 1 166 ? 8.111 -17.266 -15.424 1.00 85.00 166 VAL A O 1
ATOM 1233 N N . SER A 1 167 ? 9.250 -18.710 -16.695 1.00 85.19 167 SER A N 1
ATOM 1234 C CA . SER A 1 167 ? 8.359 -19.842 -16.411 1.00 85.19 167 SER A CA 1
ATOM 1235 C C . SER A 1 167 ? 8.309 -20.187 -14.918 1.00 85.19 167 SER A C 1
ATOM 1237 O O . SER A 1 167 ? 7.251 -20.552 -14.409 1.00 85.19 167 SER A O 1
ATOM 1239 N N . GLN A 1 168 ? 9.432 -20.082 -14.202 1.00 82.06 168 GLN A N 1
ATOM 1240 C CA . GLN A 1 168 ? 9.464 -20.286 -12.749 1.00 82.06 168 GLN A CA 1
ATOM 1241 C C . GLN A 1 168 ? 8.692 -19.187 -12.007 1.00 82.06 168 GLN A C 1
ATOM 1243 O O . GLN A 1 168 ? 7.939 -19.476 -11.077 1.00 82.06 168 GLN A O 1
ATOM 1248 N N . ALA A 1 169 ? 8.844 -17.928 -12.425 1.00 80.81 169 ALA A N 1
ATOM 1249 C CA . ALA A 1 169 ? 8.125 -16.801 -11.841 1.00 80.81 169 ALA A CA 1
ATOM 1250 C C . ALA A 1 169 ? 6.620 -16.827 -12.171 1.00 80.81 169 ALA A C 1
ATOM 1252 O O . ALA A 1 169 ? 5.794 -16.487 -11.323 1.00 80.81 169 ALA A O 1
ATOM 1253 N N . ALA A 1 170 ? 6.251 -17.287 -13.370 1.00 84.00 170 ALA A N 1
ATOM 1254 C CA . ALA A 1 170 ? 4.871 -17.393 -13.831 1.00 84.00 170 ALA A CA 1
ATOM 1255 C C . ALA A 1 170 ? 4.026 -18.340 -12.968 1.00 84.00 170 ALA A C 1
ATOM 1257 O O . ALA A 1 170 ? 2.837 -18.078 -12.805 1.00 84.00 170 ALA A O 1
ATOM 1258 N N . GLY A 1 171 ? 4.639 -19.352 -12.342 1.00 77.00 171 GLY A N 1
ATOM 1259 C CA . GLY A 1 171 ? 3.966 -20.264 -11.410 1.00 77.00 171 GLY A CA 1
ATOM 1260 C C . GLY A 1 171 ? 3.525 -19.641 -10.076 1.00 77.00 171 GLY A C 1
ATOM 1261 O O . GLY A 1 171 ? 2.822 -20.294 -9.312 1.00 77.00 171 GLY A O 1
ATOM 1262 N N . LYS A 1 172 ? 3.920 -18.398 -9.768 1.00 80.12 172 LYS A N 1
ATOM 1263 C CA . LYS A 1 172 ? 3.472 -17.657 -8.570 1.00 80.12 172 LYS A CA 1
ATOM 1264 C C . LYS A 1 172 ? 2.221 -16.834 -8.884 1.00 80.12 172 LYS A C 1
ATOM 1266 O O . LYS A 1 172 ? 2.031 -16.458 -10.027 1.00 80.12 172 LYS A O 1
ATOM 1271 N N . GLU A 1 173 ? 1.402 -16.443 -7.910 1.00 80.56 173 GLU A N 1
ATOM 1272 C CA . GLU A 1 173 ? 0.175 -15.649 -8.166 1.00 80.56 173 GLU A CA 1
ATOM 1273 C C . GLU A 1 173 ? 0.410 -14.146 -8.441 1.00 80.56 173 GLU A C 1
ATOM 1275 O O . GLU A 1 173 ? -0.535 -13.372 -8.556 1.00 80.56 173 GLU A O 1
ATOM 1280 N N . LEU A 1 174 ? 1.664 -13.707 -8.577 1.00 85.62 174 LEU A N 1
ATOM 1281 C CA . LEU A 1 174 ? 1.996 -12.298 -8.796 1.00 85.62 174 LEU A CA 1
ATOM 1282 C C . LEU A 1 174 ? 1.995 -11.917 -10.286 1.00 85.62 174 LEU A C 1
ATOM 1284 O O . LEU A 1 174 ? 2.253 -12.751 -11.169 1.00 85.62 174 LEU A O 1
ATOM 1288 N N . ALA A 1 175 ? 1.722 -10.635 -10.546 1.00 90.12 175 ALA A N 1
ATOM 1289 C CA . ALA A 1 175 ? 1.964 -9.999 -11.837 1.00 90.12 175 ALA A CA 1
ATOM 1290 C C . ALA A 1 175 ? 3.473 -9.911 -12.114 1.00 90.12 175 ALA A C 1
ATOM 1292 O O . ALA A 1 175 ? 4.285 -9.902 -11.189 1.00 90.12 175 ALA A O 1
ATOM 1293 N N . LEU A 1 176 ? 3.843 -9.861 -13.393 1.00 91.56 176 LEU A N 1
ATOM 1294 C CA . LEU A 1 176 ? 5.235 -9.897 -13.830 1.00 91.56 176 LEU A CA 1
ATOM 1295 C C . LEU A 1 176 ? 5.578 -8.649 -14.642 1.00 91.56 176 LEU A C 1
ATOM 1297 O O . LEU A 1 176 ? 4.770 -8.186 -15.446 1.00 91.56 176 LEU A O 1
ATOM 1301 N N . ILE A 1 177 ? 6.803 -8.162 -14.461 1.00 95.31 177 ILE A N 1
ATOM 1302 C CA . ILE A 1 177 ? 7.456 -7.195 -15.343 1.00 95.31 177 ILE A CA 1
ATOM 1303 C C . ILE A 1 177 ? 8.635 -7.933 -15.978 1.00 95.31 177 ILE A C 1
ATOM 1305 O O . ILE A 1 177 ? 9.472 -8.484 -15.263 1.00 95.31 177 ILE A O 1
ATOM 1309 N N . LEU A 1 178 ? 8.676 -7.996 -17.308 1.00 94.31 178 LEU A N 1
ATOM 1310 C CA . LEU A 1 178 ? 9.788 -8.584 -18.052 1.00 94.31 178 LEU A CA 1
ATOM 1311 C C . LEU A 1 178 ? 10.712 -7.462 -18.507 1.00 94.31 178 LEU A C 1
ATOM 1313 O O . LEU A 1 178 ? 10.268 -6.563 -19.211 1.00 94.31 178 LEU A O 1
ATOM 1317 N N . ILE A 1 179 ? 11.983 -7.525 -18.116 1.00 92.75 179 ILE A N 1
ATOM 1318 C CA . ILE A 1 179 ? 12.978 -6.481 -18.384 1.00 92.75 179 ILE A CA 1
ATOM 1319 C C . ILE A 1 179 ? 14.017 -7.044 -19.359 1.00 92.75 179 ILE A C 1
ATOM 1321 O O . ILE A 1 179 ? 14.791 -7.929 -18.996 1.00 92.75 179 ILE A O 1
ATOM 1325 N N . SER A 1 180 ? 14.010 -6.557 -20.602 1.00 88.94 180 SER A N 1
ATOM 1326 C CA . SER A 1 180 ? 15.032 -6.834 -21.619 1.00 88.94 180 SER A CA 1
ATOM 1327 C C . SER A 1 180 ? 14.952 -5.813 -22.758 1.00 88.94 180 SER A C 1
ATOM 1329 O O . SER A 1 180 ? 13.863 -5.405 -23.160 1.00 88.94 180 SER A O 1
ATOM 1331 N N . THR A 1 181 ? 16.105 -5.415 -23.294 1.00 84.62 181 THR A N 1
ATOM 1332 C CA . THR A 1 181 ? 16.210 -4.564 -24.489 1.00 84.62 181 THR A CA 1
ATOM 1333 C C . THR A 1 181 ? 16.203 -5.366 -25.791 1.00 84.62 181 THR A C 1
ATOM 1335 O O . THR A 1 181 ? 15.952 -4.782 -26.846 1.00 84.62 181 THR A O 1
ATOM 1338 N N . ASP A 1 182 ? 16.441 -6.681 -25.723 1.00 87.69 182 ASP A N 1
ATOM 1339 C CA . ASP A 1 182 ? 16.478 -7.585 -26.874 1.00 87.69 182 ASP A CA 1
ATOM 1340 C C . ASP A 1 182 ? 15.073 -8.165 -27.155 1.00 87.69 182 ASP A C 1
ATOM 1342 O O . ASP A 1 182 ? 14.539 -8.930 -26.337 1.00 87.69 182 ASP A O 1
ATOM 1346 N N . PRO A 1 183 ? 14.465 -7.864 -28.322 1.00 91.94 183 PRO A N 1
ATOM 1347 C CA . PRO A 1 183 ? 13.160 -8.401 -28.695 1.00 91.94 183 PRO A CA 1
ATOM 1348 C C . PRO A 1 183 ? 13.096 -9.935 -28.737 1.00 91.94 183 PRO A C 1
ATOM 1350 O O . PRO A 1 183 ? 12.044 -10.507 -28.447 1.00 91.94 183 PRO A O 1
ATOM 1353 N N . ALA A 1 184 ? 14.190 -10.627 -29.072 1.00 90.31 184 ALA A N 1
ATOM 1354 C CA . ALA A 1 184 ? 14.216 -12.087 -29.125 1.00 90.31 184 ALA A CA 1
ATOM 1355 C C . ALA A 1 184 ? 14.130 -12.703 -27.719 1.00 90.31 184 ALA A C 1
ATOM 1357 O O . ALA A 1 184 ? 13.347 -13.631 -27.486 1.00 90.31 184 ALA A O 1
ATOM 1358 N N . VAL A 1 185 ? 14.882 -12.146 -26.764 1.00 90.62 185 VAL A N 1
ATOM 1359 C CA . VAL A 1 185 ? 14.815 -12.525 -25.343 1.00 90.62 185 VAL A CA 1
ATOM 1360 C C . VAL A 1 185 ? 13.425 -12.219 -24.781 1.00 90.62 185 VAL A C 1
ATOM 1362 O O . VAL A 1 185 ? 12.815 -13.073 -24.130 1.00 90.62 185 VAL A O 1
ATOM 1365 N N . MET A 1 186 ? 12.888 -11.036 -25.092 1.00 94.00 186 MET A N 1
ATOM 1366 C CA . MET A 1 186 ? 11.550 -10.626 -24.668 1.00 94.00 186 MET A CA 1
ATOM 1367 C C . MET A 1 186 ? 10.468 -11.582 -25.183 1.00 94.00 186 MET A C 1
ATOM 1369 O O . MET A 1 186 ? 9.624 -12.040 -24.410 1.00 94.00 186 MET A O 1
ATOM 1373 N N . GLU A 1 187 ? 10.508 -11.952 -26.467 1.00 95.06 187 GLU A N 1
ATOM 1374 C CA . GLU A 1 187 ? 9.543 -12.889 -27.042 1.00 95.06 187 GLU A CA 1
ATOM 1375 C C . GLU A 1 187 ? 9.592 -14.263 -26.357 1.00 95.06 187 GLU A C 1
ATOM 1377 O O . GLU A 1 187 ? 8.546 -14.868 -26.101 1.00 95.06 187 GLU A O 1
ATOM 1382 N N . ALA A 1 188 ? 10.787 -14.769 -26.048 1.00 91.12 188 ALA A N 1
ATOM 1383 C CA . ALA A 1 188 ? 10.931 -16.038 -25.345 1.00 91.12 188 ALA A CA 1
ATOM 1384 C C . ALA A 1 188 ? 10.352 -15.977 -23.923 1.00 91.12 188 ALA A C 1
ATOM 1386 O O . ALA A 1 188 ? 9.649 -16.903 -23.509 1.00 91.12 188 ALA A O 1
ATOM 1387 N N . GLY A 1 189 ? 10.569 -14.869 -23.206 1.00 92.75 189 GLY A N 1
ATOM 1388 C CA . GLY A 1 189 ? 9.934 -14.619 -21.913 1.00 92.75 189 GLY A CA 1
ATOM 1389 C C . GLY A 1 189 ? 8.408 -14.574 -22.006 1.00 92.75 189 GLY A C 1
ATOM 1390 O O . GLY A 1 189 ? 7.726 -15.243 -21.234 1.00 92.75 189 GLY A O 1
ATOM 1391 N N . LEU A 1 190 ? 7.857 -13.866 -22.995 1.00 94.56 190 LEU A N 1
ATOM 1392 C CA . LEU A 1 190 ? 6.408 -13.775 -23.213 1.00 94.56 190 LEU A CA 1
ATOM 1393 C C . LEU A 1 190 ? 5.772 -15.144 -23.493 1.00 94.56 190 LEU A C 1
ATOM 1395 O O . LEU A 1 190 ? 4.739 -15.473 -22.911 1.00 94.56 190 LEU A O 1
ATOM 1399 N N . LYS A 1 191 ? 6.417 -15.994 -24.305 1.00 94.19 191 LYS A N 1
ATOM 1400 C CA . LYS A 1 191 ? 5.981 -17.390 -24.511 1.00 94.19 191 LYS A CA 1
ATOM 1401 C C . LYS A 1 191 ? 5.996 -18.189 -23.205 1.00 94.19 191 LYS A C 1
ATOM 1403 O O . LYS A 1 191 ? 5.095 -18.989 -22.961 1.00 94.19 1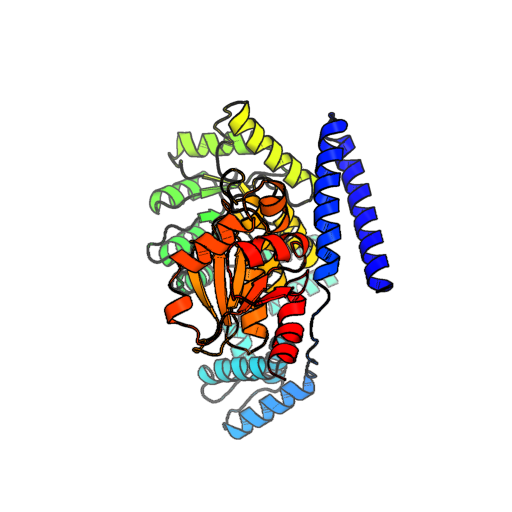91 LYS A O 1
ATOM 1408 N N . ALA A 1 192 ? 7.003 -17.964 -22.365 1.00 90.62 192 ALA A N 1
ATOM 1409 C CA . ALA A 1 192 ? 7.169 -18.645 -21.086 1.00 90.62 192 ALA A CA 1
ATOM 1410 C C . ALA A 1 192 ? 6.259 -18.116 -19.963 1.00 90.62 192 ALA A C 1
ATOM 1412 O O . ALA A 1 192 ? 6.166 -18.754 -18.917 1.00 90.62 192 ALA A O 1
ATOM 1413 N N . ALA A 1 193 ? 5.552 -16.998 -20.162 1.00 89.31 193 ALA A N 1
ATOM 1414 C CA . ALA A 1 193 ? 4.678 -16.389 -19.156 1.00 89.31 193 ALA A CA 1
ATOM 1415 C C . ALA A 1 193 ? 3.338 -17.135 -18.939 1.00 89.31 193 ALA A C 1
ATOM 1417 O O . ALA A 1 193 ? 2.501 -16.676 -18.164 1.00 89.31 193 ALA A O 1
ATOM 1418 N N . GLN A 1 194 ? 3.129 -18.288 -19.594 1.00 78.50 194 GLN A N 1
ATOM 1419 C CA . GLN A 1 194 ? 1.996 -19.210 -19.383 1.00 78.50 194 GLN A CA 1
ATOM 1420 C C . GLN A 1 194 ? 0.605 -18.548 -19.472 1.00 78.50 194 GLN A C 1
ATOM 1422 O O . GLN A 1 194 ? -0.304 -18.872 -18.712 1.00 78.50 194 GLN A O 1
ATOM 1427 N N . GLY A 1 195 ? 0.425 -17.610 -20.405 1.00 77.69 195 GLY A N 1
ATOM 1428 C CA . GLY A 1 195 ? -0.857 -16.926 -20.621 1.00 77.69 195 GLY A CA 1
ATOM 1429 C C . GLY A 1 195 ? -1.124 -15.743 -19.686 1.00 77.69 195 GLY A C 1
ATOM 1430 O O . GLY A 1 195 ? -2.186 -15.132 -19.781 1.00 77.69 195 GLY A O 1
ATOM 1431 N N . LYS A 1 196 ? -0.175 -15.378 -18.815 1.00 85.50 196 LYS A N 1
ATOM 1432 C CA . LYS A 1 196 ? -0.189 -14.069 -18.152 1.00 85.50 196 LYS A CA 1
ATOM 1433 C C . LYS A 1 196 ? 0.155 -12.967 -19.155 1.00 85.50 196 LYS A C 1
ATOM 1435 O O . LYS A 1 196 ? 0.935 -13.200 -20.073 1.00 85.50 196 LYS A O 1
ATOM 1440 N N . ALA A 1 197 ? -0.374 -11.767 -18.925 1.00 88.62 197 ALA A N 1
ATOM 1441 C CA . ALA A 1 197 ? -0.027 -10.549 -19.657 1.00 88.62 197 ALA A CA 1
ATOM 1442 C C . ALA A 1 197 ? 0.968 -9.713 -18.824 1.00 88.62 197 ALA A C 1
ATOM 1444 O O . ALA A 1 197 ? 0.541 -8.848 -18.055 1.00 88.62 197 ALA A O 1
ATOM 1445 N N . PRO A 1 198 ? 2.282 -10.016 -18.864 1.00 95.12 198 PRO A N 1
ATOM 1446 C CA . PRO A 1 198 ? 3.271 -9.250 -18.116 1.00 95.12 198 PRO A CA 1
ATOM 1447 C C . PRO A 1 198 ? 3.464 -7.852 -18.715 1.00 95.12 198 PRO A C 1
ATOM 1449 O O . PRO A 1 198 ? 3.251 -7.655 -19.906 1.00 95.12 198 PRO A O 1
ATOM 1452 N N . LEU A 1 199 ? 3.954 -6.903 -17.918 1.00 97.94 199 LEU A N 1
ATOM 1453 C CA . LEU A 1 199 ? 4.458 -5.634 -18.447 1.00 97.94 199 LEU A CA 1
ATOM 1454 C C . LEU A 1 199 ? 5.776 -5.868 -19.190 1.00 97.94 199 LEU A C 1
ATOM 1456 O O . LEU A 1 199 ? 6.733 -6.377 -18.606 1.00 97.94 199 LEU A O 1
ATOM 1460 N N . ILE A 1 200 ? 5.827 -5.476 -20.461 1.00 98.00 200 ILE A N 1
ATOM 1461 C CA . ILE A 1 200 ? 7.040 -5.489 -21.283 1.00 98.00 200 ILE A CA 1
ATOM 1462 C C . ILE A 1 200 ? 7.846 -4.228 -20.973 1.00 98.00 200 ILE A C 1
ATOM 1464 O O . ILE A 1 200 ? 7.372 -3.121 -21.211 1.00 98.00 200 ILE A O 1
ATOM 1468 N N . TYR A 1 201 ? 9.072 -4.381 -20.483 1.00 97.19 201 TYR A N 1
ATOM 1469 C CA . TYR A 1 201 ? 10.010 -3.288 -20.250 1.00 97.19 201 TYR A CA 1
ATOM 1470 C C . TYR A 1 201 ? 11.289 -3.505 -21.084 1.00 97.19 201 TYR A C 1
ATOM 1472 O O . TYR A 1 201 ? 12.000 -4.484 -20.875 1.00 97.19 201 TYR A O 1
ATOM 1480 N N . ALA A 1 202 ? 11.624 -2.645 -22.048 1.00 94.94 202 ALA A N 1
ATOM 1481 C CA . ALA A 1 202 ? 10.873 -1.466 -22.500 1.00 94.94 202 ALA A CA 1
ATOM 1482 C C . ALA A 1 202 ? 11.081 -1.175 -23.989 1.00 94.94 202 ALA A C 1
ATOM 1484 O O . ALA A 1 202 ? 12.095 -1.560 -24.573 1.00 94.94 202 ALA A O 1
ATOM 1485 N N . ALA A 1 203 ? 10.126 -0.447 -24.571 1.00 97.44 203 ALA A N 1
ATOM 1486 C CA . ALA A 1 203 ? 10.296 0.226 -25.849 1.00 97.44 203 ALA A CA 1
ATOM 1487 C C . ALA A 1 203 ? 11.141 1.498 -25.675 1.00 97.44 203 ALA A C 1
ATOM 1489 O O . ALA A 1 203 ? 10.832 2.350 -24.840 1.00 97.44 203 ALA A O 1
ATOM 1490 N N . THR A 1 204 ? 12.180 1.624 -26.492 1.00 96.06 204 THR A N 1
ATOM 1491 C CA . THR A 1 204 ? 13.049 2.797 -26.646 1.00 96.06 204 THR A CA 1
ATOM 1492 C C . THR A 1 204 ? 12.985 3.294 -28.091 1.00 96.06 204 THR A C 1
ATOM 1494 O O . THR A 1 204 ? 12.378 2.653 -28.950 1.00 96.06 204 THR A O 1
ATOM 1497 N N . GLU A 1 205 ? 13.639 4.416 -28.395 1.00 93.75 205 GLU A N 1
ATOM 1498 C CA . GLU A 1 205 ? 13.732 4.934 -29.770 1.00 93.75 205 GLU A CA 1
ATOM 1499 C C . GLU A 1 205 ? 14.279 3.896 -30.769 1.00 93.75 205 GLU A C 1
ATOM 1501 O O . GLU A 1 205 ? 13.839 3.863 -31.918 1.00 93.75 205 GLU A O 1
ATOM 1506 N N . ASP A 1 206 ? 15.166 3.005 -30.316 1.00 94.31 206 ASP A N 1
ATOM 1507 C CA . ASP A 1 206 ? 15.865 2.040 -31.171 1.00 94.31 206 ASP A CA 1
ATOM 1508 C C . ASP A 1 206 ? 15.083 0.741 -31.428 1.00 94.31 206 ASP A C 1
ATOM 1510 O O . ASP A 1 206 ? 15.322 0.070 -32.432 1.00 94.31 206 ASP A O 1
ATOM 1514 N N . ASN A 1 207 ? 14.169 0.350 -30.530 1.00 95.81 207 ASN A N 1
ATOM 1515 C CA . ASN A 1 207 ? 13.531 -0.977 -30.563 1.00 95.81 207 ASN A CA 1
ATOM 1516 C C . ASN A 1 207 ? 11.993 -0.958 -30.466 1.00 95.81 207 ASN A C 1
ATOM 1518 O O . ASN A 1 207 ? 11.366 -2.020 -30.362 1.00 95.81 207 ASN A O 1
ATOM 1522 N N . TRP A 1 208 ? 11.363 0.225 -30.468 1.00 97.19 208 TRP A N 1
ATOM 1523 C CA . TRP A 1 208 ? 9.926 0.340 -30.203 1.00 97.19 208 TRP A CA 1
ATOM 1524 C C . TRP A 1 208 ? 9.058 -0.438 -31.199 1.00 97.19 208 TRP A C 1
ATOM 1526 O O . TRP A 1 208 ? 8.028 -0.962 -30.788 1.00 97.19 208 TRP A O 1
ATOM 1536 N N . GLU A 1 209 ? 9.447 -0.554 -32.476 1.00 97.75 209 GLU A N 1
ATOM 1537 C CA . GLU A 1 209 ? 8.655 -1.271 -33.490 1.00 97.75 209 GLU A CA 1
ATOM 1538 C C . GLU A 1 209 ? 8.519 -2.754 -33.138 1.00 97.75 209 GLU A C 1
ATOM 1540 O O . GLU A 1 209 ? 7.417 -3.308 -33.132 1.00 97.75 209 GLU A O 1
ATOM 1545 N N . GLN A 1 210 ? 9.637 -3.396 -32.792 1.00 97.69 210 GLN A N 1
ATOM 1546 C CA . GLN A 1 210 ? 9.657 -4.803 -32.414 1.00 97.69 210 GLN A CA 1
ATOM 1547 C C . GLN A 1 210 ? 8.956 -5.013 -31.068 1.00 97.69 210 GLN A C 1
ATOM 1549 O O . GLN A 1 210 ? 8.149 -5.934 -30.933 1.00 97.69 210 GLN A O 1
ATOM 1554 N N . MET A 1 211 ? 9.211 -4.144 -30.086 1.00 97.69 211 MET A N 1
ATOM 1555 C CA . MET A 1 211 ? 8.599 -4.249 -28.757 1.00 97.69 211 MET A CA 1
ATOM 1556 C C . MET A 1 211 ? 7.082 -4.022 -28.801 1.00 97.69 211 MET A C 1
ATOM 1558 O O . MET A 1 211 ? 6.334 -4.761 -28.161 1.00 97.69 211 MET A O 1
ATOM 1562 N N . ALA A 1 212 ? 6.600 -3.075 -29.610 1.00 97.44 212 ALA A N 1
ATOM 1563 C CA . ALA A 1 212 ? 5.172 -2.835 -29.807 1.00 97.44 212 ALA A CA 1
ATOM 1564 C C . ALA A 1 212 ? 4.487 -3.983 -30.564 1.00 97.44 212 ALA A C 1
ATOM 1566 O O . ALA A 1 212 ? 3.378 -4.381 -30.203 1.00 97.44 212 ALA A O 1
ATOM 1567 N N . ALA A 1 213 ? 5.155 -4.581 -31.557 1.00 96.81 213 ALA A N 1
ATOM 1568 C CA . ALA A 1 213 ? 4.647 -5.778 -32.225 1.00 96.81 213 ALA A CA 1
ATOM 1569 C C . ALA A 1 213 ? 4.496 -6.959 -31.248 1.00 96.81 213 ALA A C 1
ATOM 1571 O O . ALA A 1 213 ? 3.507 -7.694 -31.316 1.00 96.81 213 ALA A O 1
ATOM 1572 N N . LEU A 1 214 ? 5.438 -7.126 -30.312 1.00 96.06 214 LEU A N 1
ATOM 1573 C CA . LEU A 1 214 ? 5.336 -8.122 -29.242 1.00 96.06 214 LEU A CA 1
ATOM 1574 C C . LEU A 1 214 ? 4.194 -7.801 -28.272 1.00 96.06 214 LEU A C 1
ATOM 1576 O O . LEU A 1 214 ? 3.388 -8.685 -27.986 1.00 96.06 214 LEU A O 1
ATOM 1580 N N . ALA A 1 215 ? 4.070 -6.550 -27.827 1.00 95.81 215 ALA A N 1
ATOM 1581 C CA . ALA A 1 215 ? 2.974 -6.108 -26.965 1.00 95.81 215 ALA A CA 1
ATOM 1582 C C . ALA A 1 215 ? 1.603 -6.428 -27.579 1.00 95.81 215 ALA A C 1
ATOM 1584 O O . ALA A 1 215 ? 0.767 -7.064 -26.937 1.00 95.81 215 ALA A O 1
ATOM 1585 N N . HIS A 1 216 ? 1.409 -6.106 -28.861 1.00 93.06 216 HIS A N 1
ATOM 1586 C CA . HIS A 1 216 ? 0.185 -6.433 -29.589 1.00 93.06 216 HIS A CA 1
ATOM 1587 C C . HIS A 1 216 ? -0.022 -7.951 -29.725 1.00 93.06 216 HIS A C 1
ATOM 1589 O O . HIS A 1 216 ? -1.112 -8.461 -29.469 1.00 93.06 216 HIS A O 1
ATOM 1595 N N . LYS A 1 217 ? 1.018 -8.701 -30.116 1.00 93.12 217 LYS A N 1
ATOM 1596 C CA . LYS A 1 217 ? 0.947 -10.160 -30.311 1.00 93.12 217 LYS A CA 1
ATOM 1597 C C . LYS A 1 217 ? 0.525 -10.908 -29.046 1.00 93.12 217 LYS A C 1
ATOM 1599 O O . LYS A 1 217 ? -0.198 -11.896 -29.153 1.00 93.12 217 LYS A O 1
ATOM 1604 N N . TYR A 1 218 ? 0.991 -10.465 -27.881 1.00 93.00 218 TYR A N 1
ATOM 1605 C CA . TYR A 1 218 ? 0.737 -11.126 -26.599 1.00 93.00 218 TYR A CA 1
ATOM 1606 C C . TYR A 1 218 ? -0.310 -10.410 -25.734 1.00 93.00 218 TYR A C 1
ATOM 1608 O O . TYR A 1 218 ? -0.517 -10.831 -24.599 1.00 93.00 218 TYR A O 1
ATOM 1616 N N . ALA A 1 219 ? -0.977 -9.372 -26.258 1.00 92.75 219 ALA A N 1
ATOM 1617 C CA . ALA A 1 219 ? -1.930 -8.537 -25.518 1.00 92.75 219 ALA A CA 1
ATOM 1618 C C . ALA A 1 219 ? -1.371 -8.083 -24.152 1.00 92.75 219 ALA A C 1
ATOM 1620 O O . ALA A 1 219 ? -2.021 -8.208 -23.114 1.00 92.75 219 ALA A O 1
ATOM 1621 N N . ALA A 1 220 ? -0.121 -7.622 -24.166 1.00 94.50 220 ALA A N 1
ATOM 1622 C CA . ALA A 1 220 ? 0.650 -7.261 -22.986 1.00 94.50 220 ALA A CA 1
ATOM 1623 C C . ALA A 1 220 ? 0.849 -5.737 -22.915 1.00 94.50 220 ALA A C 1
ATOM 1625 O O . ALA A 1 220 ? 1.109 -5.123 -23.954 1.00 94.50 220 ALA A O 1
ATOM 1626 N N . PRO A 1 221 ? 0.768 -5.117 -21.721 1.00 97.25 221 PRO A N 1
ATOM 1627 C CA . PRO A 1 221 ? 1.090 -3.704 -21.567 1.00 97.25 221 PRO A CA 1
ATOM 1628 C C . PRO A 1 221 ? 2.576 -3.443 -21.852 1.00 97.25 221 PRO A C 1
ATOM 1630 O O . PRO A 1 221 ? 3.427 -4.313 -21.639 1.00 97.25 221 PRO A O 1
ATOM 1633 N N . LEU A 1 222 ? 2.893 -2.231 -22.307 1.00 98.44 222 LEU A N 1
ATOM 1634 C CA . LEU A 1 222 ? 4.232 -1.845 -22.756 1.00 98.44 222 LEU A CA 1
ATOM 1635 C C . LEU A 1 222 ? 4.744 -0.615 -22.007 1.00 98.44 222 LEU A C 1
ATOM 1637 O O . LEU A 1 222 ? 4.132 0.451 -22.027 1.00 98.44 222 LEU A O 1
ATOM 1641 N N . ALA A 1 223 ? 5.910 -0.741 -21.382 1.00 98.50 223 ALA A N 1
ATOM 1642 C CA . ALA A 1 223 ? 6.630 0.402 -20.853 1.00 98.50 223 ALA A CA 1
ATOM 1643 C C . ALA A 1 223 ? 7.404 1.112 -21.973 1.00 98.50 223 ALA A C 1
ATOM 1645 O O . ALA A 1 223 ? 8.100 0.471 -22.764 1.00 98.50 223 ALA A O 1
ATOM 1646 N N . VAL A 1 224 ? 7.307 2.438 -22.009 1.00 98.44 224 VAL A N 1
ATOM 1647 C CA . VAL A 1 224 ? 8.060 3.324 -22.899 1.00 98.44 224 VAL A CA 1
ATOM 1648 C C . VAL A 1 224 ? 9.115 4.031 -22.063 1.00 98.44 224 VAL A C 1
ATOM 1650 O O . VAL A 1 224 ? 8.781 4.723 -21.098 1.00 98.44 224 VAL A O 1
ATOM 1653 N N . ARG A 1 225 ? 10.385 3.840 -22.416 1.00 97.69 225 ARG A N 1
ATOM 1654 C CA . ARG A 1 225 ? 11.520 4.407 -21.692 1.00 97.69 225 ARG A CA 1
ATOM 1655 C C . ARG A 1 225 ? 12.082 5.606 -22.446 1.00 97.69 225 ARG A C 1
ATOM 1657 O O . ARG A 1 225 ? 12.536 5.482 -23.580 1.00 97.69 225 ARG A O 1
ATOM 1664 N N . GLY A 1 226 ? 12.058 6.752 -21.779 1.00 94.00 226 GLY A N 1
ATOM 1665 C CA . GLY A 1 226 ? 12.723 7.980 -22.189 1.00 94.00 226 GLY A CA 1
ATOM 1666 C C . GLY A 1 226 ? 14.166 8.033 -21.695 1.00 94.00 226 GLY A C 1
ATOM 1667 O O . GLY A 1 226 ? 14.676 7.100 -21.070 1.00 94.00 226 GLY A O 1
ATOM 1668 N N . LYS A 1 227 ? 14.826 9.154 -21.974 1.00 92.25 227 LYS A N 1
ATOM 1669 C CA . LYS A 1 227 ? 16.226 9.382 -21.630 1.00 92.25 227 LYS A CA 1
ATOM 1670 C C . LYS A 1 227 ? 16.377 10.716 -20.907 1.00 92.25 227 LYS A C 1
ATOM 1672 O O . LYS A 1 227 ? 15.814 11.716 -21.346 1.00 92.25 227 LYS A O 1
ATOM 1677 N N . ASP A 1 228 ? 17.123 10.710 -19.804 1.00 89.62 228 ASP A N 1
ATOM 1678 C CA . ASP A 1 228 ? 17.550 11.903 -19.058 1.00 89.62 228 ASP A CA 1
ATOM 1679 C C . ASP A 1 228 ? 16.403 12.870 -18.677 1.00 89.62 228 ASP A C 1
ATOM 1681 O O . ASP A 1 228 ? 16.593 14.082 -18.568 1.00 89.62 228 ASP A O 1
ATOM 1685 N N . GLY A 1 229 ? 15.184 12.352 -18.480 1.00 91.50 229 GLY A N 1
ATOM 1686 C CA . GLY A 1 229 ? 14.014 13.157 -18.122 1.00 91.50 229 GLY A CA 1
ATOM 1687 C C . GLY A 1 229 ? 13.429 14.004 -19.256 1.00 91.50 229 GLY A C 1
ATOM 1688 O O . GLY A 1 229 ? 12.611 14.889 -18.977 1.00 91.50 229 GLY A O 1
ATOM 1689 N N . ASP A 1 230 ? 13.797 13.754 -20.519 1.00 96.75 230 ASP A N 1
ATOM 1690 C CA . ASP A 1 230 ? 13.192 14.425 -21.673 1.00 96.75 230 ASP A CA 1
ATOM 1691 C C . ASP A 1 230 ? 11.751 13.941 -21.904 1.00 96.75 230 ASP A C 1
ATOM 1693 O O . ASP A 1 230 ? 11.462 12.979 -22.622 1.00 96.75 230 ASP A O 1
ATOM 1697 N N . LEU A 1 231 ? 10.812 14.651 -21.279 1.00 97.31 231 LEU A N 1
ATOM 1698 C CA . LEU A 1 231 ? 9.384 14.376 -21.400 1.00 97.31 231 LEU A CA 1
ATOM 1699 C C . LEU A 1 231 ? 8.823 14.679 -22.796 1.00 97.31 231 LEU A C 1
ATOM 1701 O O . LEU A 1 231 ? 7.755 14.170 -23.126 1.00 97.31 231 LEU A O 1
ATOM 1705 N N . GLY A 1 232 ? 9.493 15.516 -23.595 1.00 96.94 232 GLY A N 1
ATOM 1706 C CA . GLY A 1 232 ? 9.069 15.825 -24.959 1.00 96.94 232 GLY A CA 1
ATOM 1707 C C . GLY A 1 232 ? 9.337 14.651 -25.894 1.00 96.94 232 GLY A C 1
ATOM 1708 O O . GLY A 1 232 ? 8.425 14.200 -26.587 1.00 96.94 232 GLY A O 1
ATOM 1709 N N . ALA A 1 233 ? 10.559 14.115 -25.848 1.00 97.50 233 ALA A N 1
ATOM 1710 C CA . ALA A 1 233 ? 10.934 12.913 -26.589 1.00 97.50 233 ALA A CA 1
ATOM 1711 C C . ALA A 1 233 ? 10.100 11.697 -26.151 1.00 97.50 233 ALA A C 1
ATOM 1713 O O . ALA A 1 233 ? 9.533 10.992 -26.986 1.00 97.50 233 ALA A O 1
ATOM 1714 N N . LEU A 1 234 ? 9.925 11.510 -24.837 1.00 98.31 234 LEU A N 1
ATOM 1715 C CA . LEU A 1 234 ? 9.089 10.44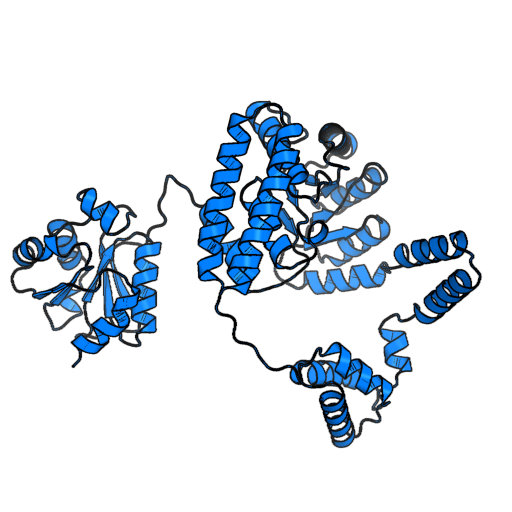1 -24.284 1.00 98.31 234 LEU A CA 1
ATOM 1716 C C . LEU A 1 234 ? 7.636 10.515 -24.772 1.00 98.31 234 LEU A C 1
ATOM 1718 O O . LEU A 1 234 ? 7.057 9.501 -25.161 1.00 98.31 234 LEU A O 1
ATOM 1722 N N . ALA A 1 235 ? 7.047 11.713 -24.765 1.00 97.94 235 ALA A N 1
ATOM 1723 C CA . ALA A 1 235 ? 5.695 11.942 -25.260 1.00 97.94 235 ALA A CA 1
ATOM 1724 C C . ALA A 1 235 ? 5.567 11.618 -26.754 1.00 97.94 235 ALA A C 1
ATOM 1726 O O . ALA A 1 235 ? 4.618 10.941 -27.149 1.00 97.94 235 ALA A O 1
ATOM 1727 N N . ALA A 1 236 ? 6.529 12.064 -27.568 1.00 97.94 236 ALA A N 1
ATOM 1728 C CA . ALA A 1 236 ? 6.550 11.785 -28.999 1.00 97.94 236 ALA A CA 1
ATOM 1729 C C . ALA A 1 236 ? 6.643 10.277 -29.280 1.00 97.94 236 ALA A C 1
ATOM 1731 O O . ALA A 1 236 ? 5.910 9.765 -30.126 1.00 97.94 236 ALA A O 1
ATOM 1732 N N . LEU A 1 237 ? 7.479 9.549 -28.532 1.00 98.06 237 LEU A N 1
ATOM 1733 C CA . LEU A 1 237 ? 7.604 8.099 -28.665 1.00 98.06 237 LEU A CA 1
ATOM 1734 C C . LEU A 1 237 ? 6.314 7.370 -28.255 1.00 98.06 237 LEU A C 1
ATOM 1736 O O . LEU A 1 237 ? 5.863 6.470 -28.962 1.00 98.06 237 LEU A O 1
ATOM 1740 N N . ALA A 1 238 ? 5.681 7.778 -27.151 1.00 97.75 238 ALA A N 1
ATOM 1741 C CA . ALA A 1 238 ? 4.411 7.201 -26.708 1.00 97.75 238 ALA A CA 1
ATOM 1742 C C . ALA A 1 238 ? 3.280 7.429 -27.730 1.00 97.75 238 ALA A C 1
ATOM 1744 O O . ALA A 1 238 ? 2.502 6.516 -28.013 1.00 97.75 238 ALA A O 1
ATOM 1745 N N . GLU A 1 239 ? 3.199 8.626 -28.318 1.00 97.38 239 GLU A N 1
ATOM 1746 C CA . GLU A 1 239 ? 2.240 8.942 -29.382 1.00 97.38 239 GLU A CA 1
ATOM 1747 C C . GLU A 1 239 ? 2.531 8.133 -30.651 1.00 97.38 239 GLU A C 1
ATOM 1749 O O . GLU A 1 239 ? 1.624 7.522 -31.213 1.00 97.38 239 GLU A O 1
ATOM 1754 N N . GLN A 1 240 ? 3.803 8.014 -31.038 1.00 96.88 240 GLN A N 1
ATOM 1755 C CA . GLN A 1 240 ? 4.224 7.209 -32.181 1.00 96.88 240 GLN A CA 1
ATOM 1756 C C . GLN A 1 240 ? 3.850 5.728 -32.029 1.00 96.88 240 GLN A C 1
ATOM 1758 O O . GLN A 1 240 ? 3.327 5.133 -32.975 1.00 96.88 240 GLN A O 1
ATOM 1763 N N . ILE A 1 241 ? 4.095 5.133 -30.858 1.00 96.50 241 ILE A N 1
ATOM 1764 C CA . ILE A 1 241 ? 3.713 3.747 -30.554 1.00 96.50 241 ILE A CA 1
ATOM 1765 C C . ILE A 1 241 ? 2.194 3.588 -30.654 1.00 96.50 241 ILE A C 1
ATOM 1767 O O . ILE A 1 241 ? 1.706 2.660 -31.303 1.00 96.50 241 ILE A O 1
ATOM 1771 N N . LYS A 1 242 ? 1.437 4.519 -30.069 1.00 95.25 242 LYS A N 1
ATOM 1772 C CA . LYS A 1 242 ? -0.023 4.486 -30.114 1.00 95.25 242 LYS A CA 1
ATOM 1773 C C . LYS A 1 242 ? -0.557 4.582 -31.545 1.00 95.25 242 LYS A C 1
ATOM 1775 O O . LYS A 1 242 ? -1.385 3.768 -31.942 1.00 95.25 242 LYS A O 1
ATOM 1780 N N . GLU A 1 243 ? -0.102 5.558 -32.323 1.00 94.38 243 GLU A N 1
ATOM 1781 C CA . GLU A 1 243 ? -0.624 5.822 -33.667 1.00 94.38 243 GLU A CA 1
ATOM 1782 C C . GLU A 1 243 ? -0.226 4.750 -34.683 1.00 94.38 243 GLU A C 1
ATOM 1784 O O . GLU A 1 243 ? -1.042 4.361 -35.519 1.00 94.38 243 GLU A O 1
ATOM 1789 N N . LYS A 1 244 ? 1.023 4.270 -34.626 1.00 93.06 244 LYS A N 1
ATOM 1790 C CA . LYS A 1 244 ? 1.554 3.335 -35.627 1.00 93.06 244 LYS A CA 1
ATOM 1791 C C . LYS A 1 244 ? 1.328 1.870 -35.268 1.00 93.06 244 LYS A C 1
ATOM 1793 O O . LYS A 1 244 ? 1.154 1.064 -36.177 1.00 93.06 244 LYS A O 1
ATOM 1798 N N . ALA A 1 245 ? 1.341 1.520 -33.980 1.00 90.81 245 ALA A N 1
ATOM 1799 C CA . ALA A 1 245 ? 1.197 0.136 -33.522 1.00 90.81 245 ALA A CA 1
ATOM 1800 C C . ALA A 1 245 ? -0.137 -0.149 -32.811 1.00 90.81 245 ALA A C 1
ATOM 1802 O O . ALA A 1 245 ? -0.439 -1.311 -32.545 1.00 90.81 245 ALA A O 1
ATOM 1803 N N . GLY A 1 246 ? -0.945 0.874 -32.508 1.00 91.56 246 GLY A N 1
ATOM 1804 C CA . GLY A 1 246 ? -2.251 0.703 -31.862 1.00 91.56 246 GLY A CA 1
ATOM 1805 C C . GLY A 1 246 ? -2.180 0.248 -30.401 1.00 91.56 246 GLY A C 1
ATOM 1806 O O . GLY A 1 246 ? -3.189 -0.192 -29.857 1.00 91.56 246 GLY A O 1
ATOM 1807 N N . VAL A 1 247 ? -1.006 0.321 -29.764 1.00 93.00 247 VAL A N 1
ATOM 1808 C CA . VAL A 1 247 ? -0.817 -0.081 -28.363 1.00 93.00 247 VAL A CA 1
ATOM 1809 C C . VAL A 1 247 ? -1.216 1.081 -27.453 1.00 93.00 247 VAL A C 1
ATOM 1811 O O . VAL A 1 247 ? -0.562 2.123 -27.450 1.00 93.00 247 VAL A O 1
ATOM 1814 N N . GLU A 1 248 ? -2.299 0.910 -26.690 1.00 93.31 248 GLU A N 1
ATOM 1815 C CA . GLU A 1 248 ? -2.812 1.938 -25.768 1.00 93.31 248 GLU A CA 1
ATOM 1816 C C . GLU A 1 248 ? -2.448 1.689 -24.298 1.00 93.31 248 GLU A C 1
ATOM 1818 O O . GLU A 1 248 ? -2.395 2.640 -23.518 1.00 93.31 248 GLU A O 1
ATOM 1823 N N . ASP A 1 249 ? -2.161 0.441 -23.918 1.00 96.12 249 ASP A N 1
ATOM 1824 C CA . ASP A 1 249 ? -1.790 0.070 -22.549 1.00 96.12 249 ASP A CA 1
ATOM 1825 C C . ASP A 1 249 ? -0.311 0.383 -22.286 1.00 96.12 249 ASP A C 1
ATOM 1827 O O . ASP A 1 249 ? 0.550 -0.502 -22.266 1.00 96.12 249 ASP A O 1
ATOM 1831 N N . LEU A 1 250 ? -0.016 1.675 -22.126 1.00 98.12 250 LEU A N 1
ATOM 1832 C CA . LEU A 1 250 ? 1.337 2.183 -21.924 1.00 98.12 250 LEU A CA 1
ATOM 1833 C C . LEU A 1 250 ? 1.623 2.541 -20.463 1.00 98.12 250 LEU A C 1
ATOM 1835 O O . LEU A 1 250 ? 0.755 3.000 -19.720 1.00 98.12 250 LEU A O 1
ATOM 1839 N N . VAL A 1 251 ? 2.888 2.386 -20.082 1.00 98.56 251 VAL A N 1
ATOM 1840 C CA . VAL A 1 251 ? 3.484 2.896 -18.840 1.00 98.56 251 VAL A CA 1
ATOM 1841 C C . VAL A 1 251 ? 4.719 3.709 -19.220 1.00 98.56 251 VAL A C 1
ATOM 1843 O O . VAL A 1 251 ? 5.429 3.331 -20.145 1.00 98.56 251 VAL A O 1
ATOM 1846 N N . LEU A 1 252 ? 5.003 4.818 -18.542 1.00 98.69 252 LEU A N 1
ATOM 1847 C CA . LEU A 1 252 ? 6.136 5.680 -18.889 1.00 98.69 252 LEU A CA 1
ATOM 1848 C C . LEU A 1 252 ? 7.249 5.597 -17.843 1.00 98.69 252 LEU A C 1
ATOM 1850 O O . LEU A 1 252 ? 6.997 5.789 -16.655 1.00 98.69 252 LEU A O 1
ATOM 1854 N N . ASP A 1 253 ? 8.482 5.388 -18.296 1.00 98.44 253 ASP A N 1
ATOM 1855 C CA . ASP A 1 253 ? 9.707 5.640 -17.530 1.00 98.44 253 ASP A CA 1
ATOM 1856 C C . ASP A 1 253 ? 10.393 6.886 -18.118 1.00 98.44 253 ASP A C 1
ATOM 1858 O O . ASP A 1 253 ? 10.878 6.829 -19.248 1.00 98.44 253 ASP A O 1
ATOM 1862 N N . PRO A 1 254 ? 10.458 8.019 -17.393 1.00 97.44 254 PRO A N 1
ATOM 1863 C CA . PRO A 1 254 ? 11.175 9.213 -17.847 1.00 97.44 254 PRO A CA 1
ATOM 1864 C C . PRO A 1 254 ? 12.689 9.046 -18.049 1.00 97.44 254 PRO A C 1
ATOM 1866 O O . PRO A 1 254 ? 13.320 9.942 -18.608 1.00 97.44 254 PRO A O 1
ATOM 1869 N N . GLY A 1 255 ? 13.285 7.944 -17.591 1.00 94.56 255 GLY A N 1
ATOM 1870 C CA . GLY A 1 255 ? 14.726 7.705 -17.673 1.00 94.56 255 GLY A CA 1
ATOM 1871 C C . GLY A 1 255 ? 15.539 8.459 -16.617 1.00 94.56 255 GLY A C 1
ATOM 1872 O O . GLY A 1 255 ? 16.750 8.575 -16.757 1.00 94.56 255 GLY A O 1
ATOM 1873 N N . THR A 1 256 ? 14.886 8.984 -15.578 1.00 93.88 256 THR A N 1
ATOM 1874 C CA . THR A 1 256 ? 15.510 9.667 -14.432 1.00 93.88 256 THR A CA 1
ATOM 1875 C C . THR A 1 256 ? 15.764 8.687 -13.295 1.00 93.88 256 THR A C 1
ATOM 1877 O O . THR A 1 256 ? 14.969 7.758 -13.120 1.00 93.88 256 THR A O 1
ATOM 1880 N N . ARG A 1 257 ? 16.837 8.888 -12.521 1.00 92.38 257 ARG A N 1
ATOM 1881 C CA . ARG A 1 257 ? 17.238 7.982 -11.420 1.00 92.38 257 ARG A CA 1
ATOM 1882 C C . ARG A 1 257 ? 17.574 8.700 -10.119 1.00 92.38 257 ARG A C 1
ATOM 1884 O O . ARG A 1 257 ? 17.534 8.079 -9.064 1.00 92.38 257 ARG A O 1
ATOM 1891 N N . GLY A 1 258 ? 17.877 9.992 -10.172 1.00 81.69 258 GLY A N 1
ATOM 1892 C CA . GLY A 1 258 ? 18.214 10.766 -8.986 1.00 81.69 258 GLY A CA 1
ATOM 1893 C C . GLY A 1 258 ? 16.992 11.298 -8.235 1.00 81.69 258 GLY A C 1
ATOM 1894 O O . GLY A 1 258 ? 15.827 11.058 -8.568 1.00 81.69 258 GLY A O 1
ATOM 1895 N N . TRP A 1 259 ? 17.280 12.077 -7.197 1.00 89.88 259 TRP A N 1
ATOM 1896 C CA . TRP A 1 259 ? 16.282 12.740 -6.363 1.00 89.88 259 TRP A CA 1
ATOM 1897 C C . TRP A 1 259 ? 15.517 13.830 -7.118 1.00 89.88 259 TRP A C 1
ATOM 1899 O O . TRP A 1 259 ? 14.286 13.811 -7.205 1.00 89.88 259 TRP A O 1
ATOM 1909 N N . ALA A 1 260 ? 16.271 14.790 -7.652 1.00 92.50 260 ALA A N 1
ATOM 1910 C CA . ALA A 1 260 ? 15.771 16.034 -8.221 1.00 92.50 260 ALA A CA 1
ATOM 1911 C C . ALA A 1 260 ? 15.082 15.835 -9.575 1.00 92.50 260 ALA A C 1
ATOM 1913 O O . ALA A 1 260 ? 13.978 16.332 -9.813 1.00 92.50 260 ALA A O 1
ATOM 1914 N N . ASP A 1 261 ? 15.748 15.104 -10.462 1.00 91.06 261 ASP A N 1
ATOM 1915 C CA . ASP A 1 261 ? 15.309 14.796 -11.818 1.00 91.06 261 ASP A CA 1
ATOM 1916 C C . ASP A 1 261 ? 14.024 13.961 -11.799 1.00 91.06 261 ASP A C 1
ATOM 1918 O O . ASP A 1 261 ? 13.053 14.334 -12.461 1.00 91.06 261 ASP A O 1
ATOM 1922 N N . THR A 1 262 ? 13.960 12.913 -10.973 1.00 93.44 262 THR A N 1
ATOM 1923 C CA . THR A 1 262 ? 12.775 12.052 -10.856 1.00 93.44 262 THR A CA 1
ATOM 1924 C C . THR A 1 262 ? 11.579 12.819 -10.306 1.00 93.44 262 THR A C 1
ATOM 1926 O O . THR A 1 262 ? 10.497 12.791 -10.901 1.00 93.44 262 THR A O 1
ATOM 1929 N N . LEU A 1 263 ? 11.767 13.588 -9.226 1.00 96.12 263 LEU A N 1
ATOM 1930 C CA . LEU A 1 263 ? 10.715 14.438 -8.664 1.00 96.12 263 LEU A CA 1
ATOM 1931 C C . LEU A 1 263 ? 10.173 15.429 -9.705 1.00 96.12 263 LEU A C 1
ATOM 1933 O O . LEU A 1 263 ? 8.953 15.597 -9.849 1.00 96.12 263 LEU A O 1
ATOM 1937 N N . ALA A 1 264 ? 11.075 16.084 -10.439 1.00 96.25 264 ALA A N 1
ATOM 1938 C CA . ALA A 1 264 ? 10.720 17.054 -11.461 1.00 96.25 264 ALA A CA 1
ATOM 1939 C C . ALA A 1 264 ? 9.976 16.396 -12.630 1.00 96.25 264 ALA A C 1
ATOM 1941 O O . ALA A 1 264 ? 8.926 16.903 -13.038 1.00 96.25 264 ALA A O 1
ATOM 1942 N N . ALA A 1 265 ? 10.477 15.275 -13.152 1.00 97.50 265 ALA A N 1
ATOM 1943 C CA . ALA A 1 265 ? 9.878 14.558 -14.272 1.00 97.50 265 ALA A CA 1
ATOM 1944 C C . ALA A 1 265 ? 8.466 14.064 -13.930 1.00 97.50 265 ALA A C 1
ATOM 1946 O O . ALA A 1 265 ? 7.517 14.352 -14.663 1.00 97.50 265 ALA A O 1
ATOM 1947 N N . PHE A 1 266 ? 8.291 13.419 -12.773 1.00 98.38 266 PHE A N 1
ATOM 1948 C CA . PHE A 1 266 ? 7.003 12.850 -12.371 1.00 98.38 266 PHE A CA 1
ATOM 1949 C C . PHE A 1 266 ? 5.968 13.951 -12.125 1.00 98.38 266 PHE A C 1
ATOM 1951 O O . PHE A 1 266 ? 4.825 13.873 -12.587 1.00 98.38 266 PHE A O 1
ATOM 1958 N N . THR A 1 267 ? 6.380 15.039 -11.469 1.00 97.69 267 THR A N 1
ATOM 1959 C CA . THR A 1 267 ? 5.512 16.197 -11.224 1.00 97.69 267 THR A CA 1
ATOM 1960 C C . THR A 1 267 ? 5.089 16.875 -12.524 1.00 97.69 267 THR A C 1
ATOM 1962 O O . THR A 1 267 ? 3.909 17.200 -12.695 1.00 97.69 267 THR A O 1
ATOM 1965 N N . LYS A 1 268 ? 6.028 17.094 -13.453 1.00 97.56 268 LYS A N 1
ATOM 1966 C CA . LYS A 1 268 ? 5.743 17.713 -14.754 1.00 97.56 268 LYS A CA 1
ATOM 1967 C C . LYS A 1 268 ? 4.815 16.835 -15.590 1.00 97.56 268 LYS A C 1
ATOM 1969 O O . LYS A 1 268 ? 3.812 17.355 -16.076 1.00 97.56 268 LYS A O 1
ATOM 1974 N N . ALA A 1 269 ? 5.080 15.530 -15.685 1.00 97.38 269 ALA A N 1
ATOM 1975 C CA . ALA A 1 269 ? 4.234 14.585 -16.413 1.00 97.38 269 ALA A CA 1
ATOM 1976 C C . ALA A 1 269 ? 2.799 14.575 -15.862 1.00 97.38 269 ALA A C 1
ATOM 1978 O O . ALA A 1 269 ? 1.843 14.831 -16.598 1.00 97.38 269 ALA A O 1
ATOM 1979 N N . ARG A 1 270 ? 2.638 14.424 -14.539 1.00 98.12 270 ARG A N 1
ATOM 1980 C CA . ARG A 1 270 ? 1.319 14.429 -13.888 1.00 98.12 270 ARG A CA 1
ATOM 1981 C C . ARG A 1 270 ? 0.570 15.748 -14.087 1.00 98.12 270 ARG A C 1
ATOM 1983 O O . ARG A 1 270 ? -0.627 15.747 -14.385 1.00 98.12 270 ARG A O 1
ATOM 1990 N N . ARG A 1 271 ? 1.252 16.891 -13.933 1.00 97.75 271 ARG A N 1
ATOM 1991 C CA . ARG A 1 271 ? 0.652 18.220 -14.148 1.00 97.75 271 ARG A CA 1
ATOM 1992 C C . ARG A 1 271 ? 0.263 18.433 -15.608 1.00 97.75 271 ARG A C 1
ATOM 1994 O O . ARG A 1 271 ? -0.808 18.985 -15.847 1.00 97.75 271 ARG A O 1
ATOM 2001 N N . ALA A 1 272 ? 1.089 18.015 -16.562 1.00 96.44 272 ALA A N 1
ATOM 2002 C CA . ALA A 1 272 ? 0.784 18.128 -17.984 1.00 96.44 272 ALA A CA 1
ATOM 2003 C C . ALA A 1 272 ? -0.466 17.309 -18.342 1.00 96.44 272 ALA A C 1
ATOM 2005 O O . ALA A 1 272 ? -1.403 17.850 -18.935 1.00 96.44 272 ALA A O 1
ATOM 2006 N N . ALA A 1 273 ? -0.533 16.056 -17.886 1.00 96.25 273 ALA A N 1
ATOM 2007 C CA . ALA A 1 273 ? -1.685 15.188 -18.101 1.00 96.25 273 ALA A CA 1
ATOM 2008 C C . ALA A 1 273 ? -2.986 15.786 -17.536 1.00 96.25 273 ALA A C 1
ATOM 2010 O O . ALA A 1 273 ? -3.981 15.864 -18.247 1.00 96.25 273 ALA A O 1
ATOM 2011 N N . ILE A 1 274 ? -2.977 16.268 -16.286 1.00 96.44 274 ILE A N 1
ATOM 2012 C CA . ILE A 1 274 ? -4.201 16.725 -15.601 1.00 96.44 274 ILE A CA 1
ATOM 2013 C C . ILE A 1 274 ? -4.551 18.181 -15.918 1.00 96.44 274 ILE A C 1
ATOM 2015 O O . ILE A 1 274 ? -5.688 18.495 -16.255 1.00 96.44 274 ILE A O 1
ATOM 2019 N N . LYS A 1 275 ? -3.598 19.106 -15.768 1.00 95.81 275 LYS A N 1
ATOM 2020 C CA . LYS A 1 275 ? -3.876 20.550 -15.865 1.00 95.81 275 LYS A CA 1
ATOM 2021 C C . LYS A 1 275 ? -3.871 21.058 -17.301 1.00 95.81 275 LYS A C 1
ATOM 2023 O O . LYS A 1 275 ? -4.447 22.111 -17.565 1.00 95.81 275 LYS A O 1
ATOM 2028 N N . LYS A 1 276 ? -3.176 20.369 -18.210 1.00 94.56 276 LYS A N 1
ATOM 2029 C CA . LYS A 1 276 ? -3.075 20.754 -19.626 1.00 94.56 276 LYS A CA 1
ATOM 2030 C C . LYS A 1 276 ? -3.768 19.765 -20.562 1.00 94.56 276 LYS A C 1
ATOM 2032 O O . LYS A 1 276 ? -3.772 20.014 -21.761 1.00 94.56 276 LYS A O 1
ATOM 2037 N N . ASN A 1 277 ? -4.364 18.687 -20.040 1.00 94.19 277 ASN A N 1
ATOM 2038 C CA . ASN A 1 277 ? -4.943 17.602 -20.839 1.00 94.19 277 ASN A CA 1
ATOM 2039 C C . ASN A 1 277 ? -3.961 17.052 -21.890 1.00 94.19 277 ASN A C 1
ATOM 2041 O O . ASN A 1 277 ? -4.369 16.649 -22.980 1.00 94.19 277 ASN A O 1
ATOM 2045 N N . TYR A 1 278 ? -2.659 17.067 -21.584 1.00 95.31 278 TYR A N 1
ATOM 2046 C CA . TYR A 1 278 ? -1.630 16.607 -22.508 1.00 95.31 278 TYR A CA 1
ATOM 2047 C C . TYR A 1 278 ? -1.584 15.075 -22.511 1.00 95.31 278 TYR A C 1
ATOM 2049 O O . TYR A 1 278 ? -0.908 14.449 -21.695 1.00 95.31 278 TYR A O 1
ATOM 2057 N N . ARG A 1 279 ? -2.374 14.481 -23.411 1.00 94.00 279 ARG A N 1
ATOM 2058 C CA . ARG A 1 279 ? -2.626 13.033 -23.491 1.00 94.00 279 ARG A CA 1
ATOM 2059 C C . ARG A 1 279 ? -1.380 12.157 -23.666 1.00 94.00 279 ARG A C 1
ATOM 2061 O O . ARG A 1 279 ? -1.382 11.093 -23.056 1.00 94.00 279 ARG A O 1
ATOM 2068 N N . PRO A 1 280 ? -0.330 12.555 -24.411 1.00 95.38 280 PRO A N 1
ATOM 2069 C CA . PRO A 1 280 ? 0.859 11.712 -24.571 1.00 95.38 280 PRO A CA 1
ATOM 2070 C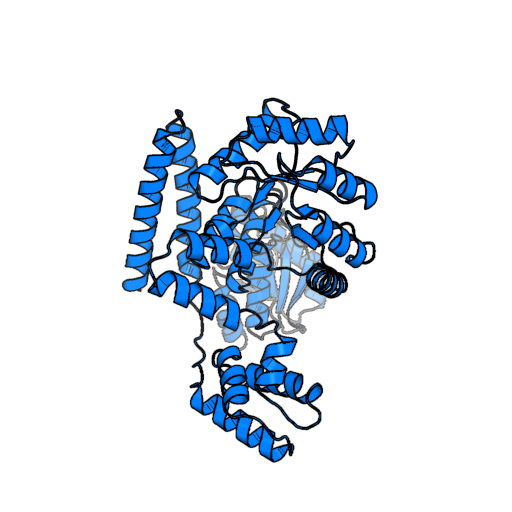 C . PRO A 1 280 ? 1.593 11.374 -23.261 1.00 95.38 280 PRO A C 1
ATOM 2072 O O . PRO A 1 280 ? 2.258 10.350 -23.186 1.00 95.38 280 PRO A O 1
ATOM 2075 N N . LEU A 1 281 ? 1.432 12.186 -22.206 1.00 96.56 281 LEU A N 1
ATOM 2076 C CA . LEU A 1 281 ? 1.951 11.905 -20.854 1.00 96.56 281 LEU A CA 1
ATOM 2077 C C . LEU A 1 281 ? 0.863 11.406 -19.885 1.00 96.56 281 LEU A C 1
ATOM 2079 O O . LEU A 1 281 ? 1.068 11.371 -18.674 1.00 96.56 281 LEU A O 1
ATOM 2083 N N . GLY A 1 282 ? -0.316 11.052 -20.399 1.00 96.50 282 GLY A N 1
ATOM 2084 C CA . GLY A 1 282 ? -1.502 10.659 -19.635 1.00 96.50 282 GLY A CA 1
ATOM 2085 C C . GLY A 1 282 ? -1.507 9.212 -19.143 1.00 96.50 282 GLY A C 1
ATOM 2086 O O . GLY A 1 282 ? -2.585 8.646 -18.983 1.00 96.50 282 GLY A O 1
ATOM 2087 N N . TYR A 1 283 ? -0.336 8.623 -18.916 1.00 98.38 283 TYR A N 1
ATOM 2088 C CA . TYR A 1 283 ? -0.156 7.215 -18.561 1.00 98.38 283 TYR A CA 1
ATOM 2089 C C . TYR A 1 283 ? 0.459 7.062 -17.154 1.00 98.38 283 TYR A C 1
ATOM 2091 O O . TYR A 1 283 ? 1.030 8.024 -16.626 1.00 98.38 283 TYR A O 1
ATOM 2099 N N . PRO A 1 284 ? 0.346 5.879 -16.519 1.00 98.56 284 PRO A N 1
ATOM 2100 C CA . PRO A 1 284 ? 1.046 5.563 -15.273 1.00 98.56 284 PRO A CA 1
ATOM 2101 C C . PRO A 1 284 ? 2.569 5.725 -15.394 1.00 98.56 284 PRO A C 1
ATOM 2103 O O . PRO A 1 284 ? 3.136 5.497 -16.462 1.00 98.56 284 PRO A O 1
ATOM 2106 N N . LEU A 1 285 ? 3.230 6.079 -14.288 1.00 98.44 285 LEU A N 1
ATOM 2107 C CA . LEU A 1 285 ? 4.685 6.273 -14.229 1.00 98.44 285 LEU A CA 1
ATOM 2108 C C . LEU A 1 285 ? 5.384 5.104 -13.525 1.00 98.44 285 LEU A C 1
ATOM 2110 O O . LEU A 1 285 ? 4.921 4.650 -12.475 1.00 98.44 285 LEU A O 1
ATOM 2114 N N . LEU A 1 286 ? 6.505 4.654 -14.084 1.00 98.19 286 LEU A N 1
ATOM 2115 C CA . LEU A 1 286 ? 7.368 3.598 -13.553 1.00 98.19 286 LEU A CA 1
ATOM 2116 C C . LEU A 1 286 ? 8.649 4.205 -12.967 1.00 98.19 286 LEU A C 1
ATOM 2118 O O . LEU A 1 286 ? 9.269 5.056 -13.600 1.00 98.19 286 LEU A O 1
ATOM 2122 N N . ALA A 1 287 ? 9.046 3.760 -11.776 1.00 96.88 287 ALA A N 1
ATOM 2123 C CA . ALA A 1 287 ? 10.269 4.182 -11.096 1.00 96.88 287 ALA A CA 1
ATOM 2124 C C . ALA A 1 287 ? 11.202 2.993 -10.820 1.00 96.88 287 ALA A C 1
ATOM 2126 O O . ALA A 1 287 ? 10.732 1.923 -10.427 1.00 96.88 287 ALA A O 1
ATOM 2127 N N . PHE A 1 288 ? 12.514 3.234 -10.921 1.00 94.69 288 PHE A N 1
ATOM 2128 C CA . PHE A 1 288 ? 13.588 2.304 -10.540 1.00 94.69 288 PHE A CA 1
ATOM 2129 C C . PHE A 1 288 ? 14.496 2.922 -9.460 1.00 94.69 288 PHE A C 1
ATOM 2131 O O . PHE A 1 288 ? 15.596 3.375 -9.773 1.00 94.69 288 PHE A O 1
ATOM 2138 N N . PRO A 1 289 ? 14.048 2.995 -8.192 1.00 91.12 289 PRO A N 1
ATOM 2139 C CA . PRO A 1 289 ? 14.855 3.521 -7.089 1.00 91.12 289 PRO A CA 1
ATOM 2140 C C . PRO A 1 289 ? 16.222 2.848 -6.915 1.00 91.12 289 PRO A C 1
ATOM 2142 O O . PRO A 1 289 ? 17.178 3.528 -6.556 1.00 91.12 289 PRO A O 1
ATOM 2145 N N . GLY A 1 290 ? 16.326 1.540 -7.180 1.00 87.00 290 GLY A N 1
ATOM 2146 C CA . GLY A 1 290 ? 17.579 0.790 -7.031 1.00 87.00 290 GLY A CA 1
ATOM 2147 C C . GLY A 1 290 ? 18.686 1.260 -7.978 1.00 87.00 290 GLY A C 1
ATOM 2148 O O . GLY A 1 290 ? 19.830 1.413 -7.563 1.00 87.00 290 GLY A O 1
ATOM 2149 N N . GLU A 1 291 ? 18.330 1.648 -9.206 1.00 87.00 291 GLU A N 1
ATOM 2150 C CA . GLU A 1 291 ? 19.266 2.216 -10.188 1.00 87.00 291 GLU A CA 1
ATOM 2151 C C . GLU A 1 291 ? 19.820 3.599 -9.771 1.00 87.00 291 GLU A C 1
ATOM 2153 O O . GLU A 1 291 ? 20.822 4.054 -10.319 1.00 87.00 291 GLU A O 1
ATOM 2158 N N . GLY A 1 292 ? 19.169 4.281 -8.822 1.00 79.31 292 GLY A N 1
ATOM 2159 C CA . GLY A 1 292 ? 19.580 5.580 -8.283 1.00 79.31 292 GLY A CA 1
ATOM 2160 C C . GLY A 1 292 ? 20.215 5.527 -6.894 1.00 79.31 292 GLY A C 1
ATOM 2161 O O . GLY A 1 292 ? 20.536 6.581 -6.343 1.00 79.31 292 GLY A O 1
ATOM 2162 N N . ALA A 1 293 ? 20.366 4.334 -6.312 1.00 81.50 293 ALA A N 1
ATOM 2163 C CA . ALA A 1 293 ? 20.743 4.151 -4.918 1.00 81.50 293 ALA A CA 1
ATOM 2164 C C . ALA A 1 293 ? 21.935 3.207 -4.751 1.00 81.50 293 ALA A C 1
ATOM 2166 O O . ALA A 1 293 ? 21.965 2.102 -5.284 1.00 81.50 293 ALA A O 1
ATOM 2167 N N . ASP A 1 294 ? 22.880 3.589 -3.897 1.00 83.75 294 ASP A N 1
ATOM 2168 C CA . ASP A 1 294 ? 24.017 2.748 -3.507 1.00 83.75 294 ASP A CA 1
ATOM 2169 C C . ASP A 1 294 ? 23.727 1.864 -2.277 1.00 83.75 294 ASP A C 1
ATOM 2171 O O . ASP A 1 294 ? 24.403 0.865 -2.031 1.00 83.75 294 ASP A O 1
ATOM 2175 N N . SER A 1 295 ? 22.672 2.178 -1.525 1.00 82.88 295 SER A N 1
ATOM 2176 C CA . SER A 1 295 ? 22.348 1.607 -0.211 1.00 82.88 295 SER A CA 1
ATOM 2177 C C . SER A 1 295 ? 20.850 1.321 -0.072 1.00 82.88 295 SER A C 1
ATOM 2179 O O . SER A 1 295 ? 20.028 1.917 -0.773 1.00 82.88 295 SER A O 1
ATOM 2181 N N . LEU A 1 296 ? 20.494 0.348 0.779 1.00 80.75 296 LEU A N 1
ATOM 2182 C CA . LEU A 1 296 ? 19.101 -0.087 0.966 1.00 80.75 296 LEU A CA 1
ATOM 2183 C C . LEU A 1 296 ? 18.255 1.075 1.490 1.00 80.75 296 LEU A C 1
ATOM 2185 O O . LEU A 1 296 ? 17.106 1.254 1.092 1.00 80.75 296 LEU A O 1
ATOM 2189 N N . GLU A 1 297 ? 18.855 1.870 2.364 1.00 87.44 297 GLU A N 1
ATOM 2190 C CA . GLU A 1 297 ? 18.309 3.082 2.944 1.00 87.44 297 GLU A CA 1
ATOM 2191 C C . GLU A 1 297 ? 17.960 4.085 1.839 1.00 87.44 297 GLU A C 1
ATOM 2193 O O . GLU A 1 297 ? 16.798 4.474 1.714 1.00 87.44 297 GLU A O 1
ATOM 2198 N N . MET A 1 298 ? 18.917 4.413 0.964 1.00 84.75 298 MET A N 1
ATOM 2199 C CA . MET A 1 298 ? 18.695 5.361 -0.131 1.00 84.75 298 MET A CA 1
ATOM 2200 C C . MET A 1 298 ? 17.637 4.870 -1.127 1.00 84.75 298 MET A C 1
ATOM 2202 O O . MET A 1 298 ? 16.783 5.650 -1.549 1.00 84.75 298 MET A O 1
ATOM 2206 N N . GLU A 1 299 ? 17.630 3.577 -1.463 1.00 90.50 299 GLU A N 1
ATOM 2207 C CA . GLU A 1 299 ? 16.598 2.991 -2.326 1.00 90.50 299 GLU A CA 1
ATOM 2208 C C . GLU A 1 299 ? 15.214 3.080 -1.684 1.00 90.50 299 GLU A C 1
ATOM 2210 O O . GLU A 1 299 ? 14.245 3.454 -2.345 1.00 90.50 299 GLU A O 1
ATOM 2215 N N . THR A 1 300 ? 15.122 2.785 -0.385 1.00 93.69 300 THR A N 1
ATOM 2216 C CA . THR A 1 300 ? 13.870 2.888 0.373 1.00 93.69 300 THR A CA 1
ATOM 2217 C C . THR A 1 300 ? 13.360 4.325 0.369 1.00 93.69 300 THR A C 1
ATOM 2219 O O . THR A 1 300 ? 12.167 4.557 0.175 1.00 93.69 300 THR A O 1
ATOM 2222 N N . MET A 1 301 ? 14.243 5.311 0.521 1.00 93.62 301 MET A N 1
ATOM 2223 C CA . MET A 1 301 ? 13.839 6.713 0.507 1.00 93.62 301 MET A CA 1
ATOM 2224 C C . MET A 1 301 ? 13.438 7.189 -0.907 1.00 93.62 301 MET A C 1
ATOM 2226 O O . MET A 1 301 ? 12.441 7.898 -1.050 1.00 93.62 301 MET A O 1
ATOM 2230 N N . LEU A 1 302 ? 14.148 6.784 -1.969 1.00 93.25 302 LEU A N 1
ATOM 2231 C CA . LEU A 1 302 ? 13.760 7.090 -3.358 1.00 93.25 302 LEU A CA 1
ATOM 2232 C C . LEU A 1 302 ? 12.421 6.428 -3.728 1.00 93.25 302 LEU A C 1
ATOM 2234 O O . LEU A 1 302 ? 11.583 7.033 -4.402 1.00 93.25 302 LEU A O 1
ATOM 2238 N N . ALA A 1 303 ? 12.179 5.209 -3.239 1.00 96.25 303 ALA A N 1
ATOM 2239 C CA . ALA A 1 303 ? 10.897 4.528 -3.372 1.00 96.25 303 ALA A CA 1
ATOM 2240 C C . ALA A 1 303 ? 9.778 5.272 -2.632 1.00 96.25 303 ALA A C 1
ATOM 2242 O O . ALA A 1 303 ? 8.698 5.455 -3.194 1.00 96.25 303 ALA A O 1
ATOM 2243 N N . ALA A 1 304 ? 10.035 5.758 -1.415 1.00 97.12 304 ALA A N 1
ATOM 2244 C CA . ALA A 1 304 ? 9.093 6.590 -0.669 1.00 97.12 304 ALA A CA 1
ATOM 2245 C C . ALA A 1 304 ? 8.744 7.880 -1.433 1.00 97.12 304 ALA A C 1
ATOM 2247 O O . ALA A 1 304 ? 7.565 8.195 -1.594 1.00 97.12 304 ALA A O 1
ATOM 2248 N N . GLN A 1 305 ? 9.739 8.564 -2.017 1.00 97.31 305 GLN A N 1
ATOM 2249 C CA . GLN A 1 305 ? 9.491 9.715 -2.892 1.00 97.31 305 GLN A CA 1
ATOM 2250 C C . GLN A 1 305 ? 8.587 9.341 -4.073 1.00 97.31 305 GLN A C 1
ATOM 2252 O O . GLN A 1 305 ? 7.662 10.086 -4.395 1.00 97.31 305 GLN A O 1
ATOM 2257 N N . ALA A 1 306 ? 8.826 8.199 -4.723 1.00 97.31 306 ALA A N 1
ATOM 2258 C CA . ALA A 1 306 ? 7.993 7.747 -5.833 1.00 97.31 306 ALA A CA 1
ATOM 2259 C C . ALA A 1 306 ? 6.547 7.444 -5.391 1.00 97.31 306 ALA A C 1
ATOM 2261 O O . ALA A 1 306 ? 5.621 7.799 -6.122 1.00 97.31 306 ALA A O 1
ATOM 2262 N N . VAL A 1 307 ? 6.330 6.876 -4.195 1.00 97.56 307 VAL A N 1
ATOM 2263 C CA . VAL A 1 307 ? 4.985 6.689 -3.608 1.00 97.56 307 VAL A CA 1
ATOM 2264 C C . VAL A 1 307 ? 4.269 8.034 -3.450 1.00 97.56 307 VAL A C 1
ATOM 2266 O O . VAL A 1 307 ? 3.127 8.175 -3.896 1.00 97.56 307 VAL A O 1
ATOM 2269 N N . ASP A 1 308 ? 4.948 9.027 -2.877 1.00 95.62 308 ASP A N 1
ATOM 2270 C CA . ASP A 1 308 ? 4.384 10.354 -2.603 1.00 95.62 308 ASP A CA 1
ATOM 2271 C C . ASP A 1 308 ? 4.163 11.183 -3.876 1.00 95.62 308 ASP A C 1
ATOM 2273 O O . ASP A 1 308 ? 3.284 12.051 -3.943 1.00 95.62 308 ASP A O 1
ATOM 2277 N N . LYS A 1 309 ? 4.991 10.956 -4.899 1.00 97.00 309 LYS A N 1
ATOM 2278 C CA . LYS A 1 309 ? 5.099 11.816 -6.082 1.00 97.00 309 LYS A CA 1
ATOM 2279 C C . LYS A 1 309 ? 4.800 11.056 -7.361 1.00 97.00 309 LYS A C 1
ATOM 2281 O O . LYS A 1 309 ? 5.557 11.108 -8.320 1.00 97.00 309 LYS A O 1
ATOM 2286 N N . TYR A 1 310 ? 3.608 10.466 -7.407 1.00 97.88 310 TYR A N 1
ATOM 2287 C CA . TYR A 1 310 ? 2.936 10.000 -8.630 1.00 97.88 310 TYR A CA 1
ATOM 2288 C C . TYR A 1 310 ? 3.537 8.756 -9.306 1.00 97.88 310 TYR A C 1
ATOM 2290 O O . TYR A 1 310 ? 3.085 8.389 -10.395 1.00 97.88 310 TYR A O 1
ATOM 2298 N N . GLY A 1 311 ? 4.496 8.078 -8.673 1.00 97.56 311 GLY A N 1
ATOM 2299 C CA . GLY A 1 311 ? 4.963 6.763 -9.099 1.00 97.56 311 GLY A CA 1
ATOM 2300 C C . GLY A 1 311 ? 3.840 5.742 -8.977 1.00 97.56 311 GLY A C 1
ATOM 2301 O O . GLY A 1 311 ? 3.270 5.539 -7.909 1.00 97.56 311 GLY A O 1
ATOM 2302 N N . SER A 1 312 ? 3.480 5.132 -10.102 1.00 98.12 312 SER A N 1
ATOM 2303 C CA . SER A 1 312 ? 2.386 4.159 -10.187 1.00 98.12 312 SER A CA 1
ATOM 2304 C C . SER A 1 312 ? 2.892 2.725 -10.044 1.00 98.12 312 SER A C 1
ATOM 2306 O O . SER A 1 312 ? 2.205 1.872 -9.489 1.00 98.12 312 SER A O 1
ATOM 2308 N N . LEU A 1 313 ? 4.106 2.472 -10.532 1.00 97.94 313 LEU A N 1
ATOM 2309 C CA . LEU A 1 313 ? 4.836 1.220 -10.391 1.00 97.94 313 LEU A CA 1
ATOM 2310 C C . LEU A 1 313 ? 6.251 1.548 -9.906 1.00 97.94 313 LEU A C 1
ATOM 2312 O O . LEU A 1 313 ? 6.882 2.469 -10.419 1.00 97.94 313 LEU A O 1
ATOM 2316 N N . ILE A 1 314 ? 6.736 0.818 -8.905 1.00 97.06 314 ILE A N 1
ATOM 2317 C CA . ILE A 1 314 ? 8.038 1.053 -8.270 1.00 97.06 314 ILE A CA 1
ATOM 2318 C C . ILE A 1 314 ? 8.760 -0.290 -8.209 1.00 97.06 314 ILE A C 1
ATOM 2320 O O . ILE A 1 314 ? 8.250 -1.231 -7.597 1.00 97.06 314 ILE A O 1
ATOM 2324 N N . VAL A 1 315 ? 9.910 -0.386 -8.874 1.00 94.12 315 VAL A N 1
ATOM 2325 C CA . VAL A 1 315 ? 10.727 -1.603 -8.940 1.00 94.12 315 VAL A CA 1
ATOM 2326 C C . VAL A 1 315 ? 11.868 -1.484 -7.939 1.00 94.12 315 VAL A C 1
ATOM 2328 O O . VAL A 1 315 ? 12.703 -0.593 -8.061 1.00 94.12 315 VAL A O 1
ATOM 2331 N N . LEU A 1 316 ? 11.869 -2.366 -6.940 1.00 88.12 316 LEU A N 1
ATOM 2332 C CA . LEU A 1 316 ? 12.929 -2.464 -5.940 1.00 88.12 316 LEU A CA 1
ATOM 2333 C C . LEU A 1 316 ? 13.904 -3.577 -6.335 1.00 88.12 316 LEU A C 1
ATOM 2335 O O . LEU A 1 316 ? 13.471 -4.682 -6.671 1.00 88.12 316 LEU A O 1
ATOM 2339 N N . ASP A 1 317 ? 15.195 -3.294 -6.239 1.00 82.81 317 ASP A N 1
ATOM 2340 C CA . ASP A 1 317 ? 16.289 -4.231 -6.490 1.00 82.81 317 ASP A CA 1
ATOM 2341 C C . ASP A 1 317 ? 16.550 -5.100 -5.258 1.00 82.81 317 ASP A C 1
ATOM 2343 O O . ASP A 1 317 ? 16.879 -6.286 -5.370 1.00 82.81 317 ASP A O 1
ATOM 2347 N N . ARG A 1 318 ? 16.382 -4.525 -4.060 1.00 80.00 318 ARG A N 1
ATOM 2348 C CA . ARG A 1 318 ? 16.612 -5.219 -2.790 1.00 80.00 318 ARG A CA 1
ATOM 2349 C C . ARG A 1 318 ? 15.303 -5.555 -2.094 1.00 80.00 318 ARG A C 1
ATOM 2351 O O . ARG A 1 318 ? 14.424 -4.719 -1.904 1.00 80.00 318 ARG A O 1
ATOM 2358 N N . PHE A 1 319 ? 15.205 -6.802 -1.641 1.00 80.06 319 PHE A N 1
ATOM 2359 C CA . PHE A 1 319 ? 14.117 -7.241 -0.777 1.00 80.06 319 PHE A CA 1
ATOM 2360 C C . PHE A 1 319 ? 14.560 -7.200 0.686 1.00 80.06 319 PHE A C 1
ATOM 2362 O O . PHE A 1 319 ? 15.328 -8.052 1.131 1.00 80.06 319 PHE A O 1
ATOM 2369 N N . ASP A 1 320 ? 14.015 -6.251 1.443 1.00 86.56 320 ASP A N 1
ATOM 2370 C CA . ASP A 1 320 ? 14.087 -6.238 2.901 1.00 86.56 320 ASP A CA 1
ATOM 2371 C C . ASP A 1 320 ? 12.685 -6.088 3.505 1.00 86.56 320 ASP A C 1
ATOM 2373 O O . ASP A 1 320 ? 11.858 -5.302 3.037 1.00 86.56 320 ASP A O 1
ATOM 2377 N N . LYS A 1 321 ? 12.396 -6.867 4.554 1.00 80.56 321 LYS A N 1
ATOM 2378 C CA . LYS A 1 321 ? 11.053 -6.912 5.151 1.00 80.56 321 LYS A CA 1
ATOM 2379 C C . LYS A 1 321 ? 10.710 -5.626 5.899 1.00 80.56 321 LYS A C 1
ATOM 2381 O O . LYS A 1 321 ? 9.548 -5.226 5.873 1.00 80.56 321 LYS A O 1
ATOM 2386 N N . ALA A 1 322 ? 11.680 -5.005 6.569 1.00 83.44 322 ALA A N 1
ATOM 2387 C CA . ALA A 1 322 ? 11.449 -3.783 7.330 1.00 83.44 322 ALA A CA 1
ATOM 2388 C C . ALA A 1 322 ? 11.254 -2.588 6.386 1.00 83.44 322 ALA A C 1
ATOM 2390 O O . ALA A 1 322 ? 10.299 -1.827 6.548 1.00 83.44 322 ALA A O 1
ATOM 2391 N N . ALA A 1 323 ? 12.083 -2.481 5.346 1.00 82.75 323 ALA A N 1
ATOM 2392 C CA . ALA A 1 323 ? 11.922 -1.498 4.279 1.00 82.75 323 ALA A CA 1
ATOM 2393 C C . ALA A 1 323 ? 10.566 -1.648 3.571 1.00 82.75 323 ALA A C 1
ATOM 2395 O O . ALA A 1 323 ? 9.821 -0.677 3.427 1.00 82.75 323 ALA A O 1
ATOM 2396 N N . LEU A 1 324 ? 10.186 -2.876 3.196 1.00 85.75 324 LEU A N 1
ATOM 2397 C CA . LEU A 1 324 ? 8.908 -3.126 2.531 1.00 85.75 324 LEU A CA 1
ATOM 2398 C C . LEU A 1 324 ? 7.712 -2.794 3.433 1.00 85.75 324 LEU A C 1
ATOM 2400 O O . LEU A 1 324 ? 6.748 -2.194 2.962 1.00 85.75 324 LEU A O 1
ATOM 2404 N N . TYR A 1 325 ? 7.763 -3.147 4.720 1.00 85.12 325 TYR A N 1
ATOM 2405 C CA . TYR A 1 325 ? 6.713 -2.792 5.679 1.00 85.12 325 TYR A CA 1
ATOM 2406 C C . TYR A 1 325 ? 6.520 -1.272 5.769 1.00 85.12 325 TYR A C 1
ATOM 2408 O O . TYR A 1 325 ? 5.390 -0.781 5.691 1.00 85.12 325 TYR A O 1
ATOM 2416 N N . SER A 1 326 ? 7.623 -0.526 5.845 1.00 86.38 326 SER A N 1
ATOM 2417 C CA . SER A 1 326 ? 7.631 0.939 5.842 1.00 86.38 326 SER A CA 1
ATOM 2418 C C . SER A 1 326 ? 6.991 1.516 4.575 1.00 86.38 326 SER A C 1
ATOM 2420 O O . SER A 1 326 ? 6.078 2.338 4.659 1.00 86.38 326 SER A O 1
ATOM 2422 N N . LEU A 1 327 ? 7.393 1.032 3.396 1.00 91.00 327 LEU A N 1
ATOM 2423 C CA . LEU A 1 327 ? 6.860 1.489 2.108 1.00 91.00 327 LEU A CA 1
ATOM 2424 C C . LEU A 1 327 ? 5.374 1.160 1.928 1.00 91.00 327 LEU A C 1
ATOM 2426 O O . LEU A 1 327 ? 4.608 1.983 1.426 1.00 91.00 327 LEU A O 1
ATOM 2430 N N . LEU A 1 328 ? 4.941 -0.030 2.352 1.00 89.44 328 LEU A N 1
ATOM 2431 C CA . LEU A 1 328 ? 3.534 -0.427 2.292 1.00 89.44 328 LEU A CA 1
ATOM 2432 C C . LEU A 1 328 ? 2.666 0.413 3.233 1.00 89.44 328 LEU A C 1
ATOM 2434 O O . LEU A 1 328 ? 1.551 0.773 2.851 1.00 89.44 328 LEU A O 1
ATOM 2438 N N . THR A 1 329 ? 3.189 0.762 4.411 1.00 84.31 329 THR A N 1
ATOM 2439 C CA . THR A 1 329 ? 2.527 1.654 5.373 1.00 84.31 329 THR A CA 1
ATOM 2440 C C . THR A 1 329 ? 2.394 3.063 4.801 1.00 84.31 329 THR A C 1
ATOM 2442 O O . THR A 1 329 ? 1.295 3.615 4.779 1.00 84.31 329 THR A O 1
ATOM 2445 N N . LEU A 1 330 ? 3.477 3.626 4.251 1.00 91.31 330 LEU A N 1
ATOM 2446 C CA . LEU A 1 330 ? 3.443 4.932 3.587 1.00 91.31 330 LEU A CA 1
ATOM 2447 C C . LEU A 1 330 ? 2.423 4.945 2.442 1.00 91.31 330 LEU A C 1
ATOM 2449 O O . LEU A 1 330 ? 1.564 5.823 2.387 1.00 91.31 330 LEU A O 1
ATOM 2453 N N . ARG A 1 331 ? 2.453 3.929 1.571 1.00 94.62 331 ARG A N 1
ATOM 2454 C CA . ARG A 1 331 ? 1.489 3.786 0.474 1.00 94.62 331 ARG A CA 1
ATOM 2455 C C . ARG A 1 331 ? 0.054 3.735 0.991 1.00 94.62 331 ARG A C 1
ATOM 2457 O O . ARG A 1 331 ? -0.808 4.402 0.431 1.00 94.62 331 ARG A O 1
ATOM 2464 N N . GLN A 1 332 ? -0.221 2.955 2.037 1.00 87.25 332 GLN A N 1
ATOM 2465 C CA . GLN A 1 332 ? -1.557 2.898 2.633 1.00 87.25 332 GLN A CA 1
ATOM 2466 C C . GLN A 1 332 ? -2.002 4.279 3.127 1.00 87.25 332 GLN A C 1
ATOM 2468 O O . GLN A 1 332 ? -3.120 4.691 2.827 1.00 87.25 332 GLN A O 1
ATOM 2473 N N . ASN A 1 333 ? -1.129 5.008 3.820 1.00 83.06 333 ASN A N 1
ATOM 2474 C CA . ASN A 1 333 ? -1.433 6.333 4.356 1.00 83.06 333 ASN A CA 1
ATOM 2475 C C . ASN A 1 333 ? -1.733 7.346 3.242 1.00 83.06 333 ASN A C 1
ATOM 2477 O O . ASN A 1 333 ? -2.767 8.008 3.278 1.00 83.06 333 ASN A O 1
ATOM 2481 N N . ILE A 1 334 ? -0.868 7.428 2.228 1.00 89.31 334 ILE A N 1
ATOM 2482 C CA . ILE A 1 334 ? -0.992 8.390 1.122 1.00 89.31 334 ILE A CA 1
ATOM 2483 C C . ILE A 1 334 ? -2.223 8.118 0.253 1.00 89.31 334 ILE A C 1
ATOM 2485 O O . ILE A 1 334 ? -2.873 9.055 -0.207 1.00 89.31 334 ILE A O 1
ATOM 2489 N N . TYR A 1 335 ? -2.563 6.845 0.033 1.00 87.56 335 TYR A N 1
ATOM 2490 C CA . TYR A 1 335 ? -3.686 6.448 -0.821 1.00 87.56 335 TYR A CA 1
ATOM 2491 C C . TYR A 1 335 ? -5.000 6.218 -0.050 1.00 87.56 335 TYR A C 1
ATOM 2493 O O . TYR A 1 335 ? -5.985 5.776 -0.643 1.00 87.56 335 TYR A O 1
ATOM 2501 N N . THR A 1 336 ? -5.047 6.525 1.252 1.00 81.94 336 THR A N 1
ATOM 2502 C CA . THR A 1 336 ? -6.297 6.515 2.028 1.00 81.94 336 THR A CA 1
ATOM 2503 C C . THR A 1 336 ? -7.180 7.693 1.613 1.00 81.94 336 THR A C 1
ATOM 2505 O O . THR A 1 336 ? -6.697 8.813 1.469 1.00 81.94 336 THR A O 1
ATOM 2508 N N . ASP A 1 337 ? -8.484 7.453 1.434 1.00 81.31 337 ASP A N 1
ATOM 2509 C CA . ASP A 1 337 ? -9.454 8.509 1.123 1.00 81.31 337 ASP A CA 1
ATOM 2510 C C . ASP A 1 337 ? -9.512 9.529 2.278 1.00 81.31 337 ASP A C 1
ATOM 2512 O O . ASP A 1 337 ? -9.998 9.197 3.362 1.00 81.31 337 ASP A O 1
ATOM 2516 N N . PRO A 1 338 ? -9.065 10.783 2.076 1.00 77.00 338 PRO A N 1
ATOM 2517 C CA . PRO A 1 338 ? -9.043 11.771 3.149 1.00 77.00 338 PRO A CA 1
ATOM 2518 C C . PRO A 1 338 ? -10.450 12.218 3.575 1.00 77.00 338 PRO A C 1
ATOM 2520 O O . PRO A 1 338 ? -10.599 12.833 4.627 1.00 77.00 338 PRO A O 1
ATOM 2523 N N . GLN A 1 339 ? -11.487 11.939 2.777 1.00 76.12 339 GLN A N 1
ATOM 2524 C CA . GLN A 1 339 ? -12.875 12.284 3.098 1.00 76.12 339 GLN A CA 1
ATOM 2525 C C . GLN A 1 339 ? -13.587 11.180 3.884 1.00 76.12 339 GLN A C 1
ATOM 2527 O O . GLN A 1 339 ? -14.663 11.419 4.434 1.00 76.12 339 GLN A O 1
ATOM 2532 N N . LYS A 1 340 ? -13.017 9.971 3.932 1.00 74.25 340 LYS A N 1
ATOM 2533 C CA . LYS A 1 340 ? -13.610 8.811 4.599 1.00 74.25 340 LYS A CA 1
ATOM 2534 C C . LYS A 1 340 ? -12.590 8.179 5.539 1.00 74.25 340 LYS A C 1
ATOM 2536 O O . LYS A 1 340 ? -11.792 7.352 5.097 1.00 74.25 340 LYS A O 1
ATOM 2541 N N . PRO A 1 341 ? -12.640 8.515 6.842 1.00 69.31 341 PRO A N 1
ATOM 2542 C CA . PRO A 1 341 ? -11.835 7.825 7.837 1.00 69.31 341 PRO A CA 1
ATOM 2543 C C . PRO A 1 341 ? -12.067 6.318 7.740 1.00 69.31 341 PRO A C 1
ATOM 2545 O O . PRO A 1 341 ? -13.203 5.881 7.551 1.00 69.31 341 PRO A O 1
ATOM 2548 N N . ILE A 1 342 ? -11.012 5.519 7.880 1.00 77.25 342 ILE A N 1
ATOM 2549 C CA . ILE A 1 342 ? -11.163 4.066 7.952 1.00 77.25 342 ILE A CA 1
ATOM 2550 C C . ILE A 1 342 ? -11.802 3.749 9.308 1.00 77.25 342 ILE A C 1
ATOM 2552 O O . ILE A 1 342 ? -11.283 4.133 10.358 1.00 77.25 342 ILE A O 1
ATOM 2556 N N . GLN A 1 343 ? -12.954 3.082 9.282 1.00 83.69 343 GLN A N 1
ATOM 2557 C CA . GLN A 1 343 ? -13.750 2.809 10.479 1.00 83.69 343 GLN A CA 1
ATOM 2558 C C . GLN A 1 343 ? -13.901 1.312 10.694 1.00 83.69 343 GLN A C 1
ATOM 2560 O O . GLN A 1 343 ? -13.971 0.528 9.747 1.00 83.69 343 GLN A O 1
ATOM 2565 N N . VAL A 1 344 ? -13.988 0.932 11.959 1.00 88.81 344 VAL A N 1
ATOM 2566 C CA . VAL A 1 344 ? -14.425 -0.395 12.387 1.00 88.81 344 VAL A CA 1
ATOM 2567 C C . VAL A 1 344 ? -15.933 -0.337 12.629 1.00 88.81 344 VAL A C 1
ATOM 2569 O O . VAL A 1 344 ? -16.476 0.717 12.952 1.00 88.81 344 VAL A O 1
ATOM 2572 N N . THR A 1 345 ? -16.645 -1.448 12.438 1.00 93.62 345 THR A N 1
ATOM 2573 C CA . THR A 1 345 ? -18.098 -1.462 12.679 1.00 93.62 345 THR A CA 1
ATOM 2574 C C . THR A 1 345 ? -18.360 -1.260 14.178 1.00 93.62 345 THR A C 1
ATOM 2576 O O . THR A 1 345 ? -17.804 -2.020 14.969 1.00 93.62 345 THR A O 1
ATOM 2579 N N . PRO A 1 346 ? -19.166 -0.274 14.610 1.00 96.12 346 PRO A N 1
ATOM 2580 C CA . PRO A 1 346 ? -19.512 -0.113 16.022 1.00 96.12 346 PRO A CA 1
ATOM 2581 C C . PRO A 1 346 ? -20.168 -1.374 16.590 1.00 96.12 346 PRO A C 1
ATOM 2583 O O . PRO A 1 346 ? -20.998 -1.997 15.926 1.00 96.12 346 PRO A O 1
ATOM 2586 N N . GLY A 1 347 ? -19.808 -1.755 17.812 1.00 96.62 347 GLY A N 1
ATOM 2587 C CA . GLY A 1 347 ? -20.294 -2.989 18.423 1.00 96.62 347 GLY A CA 1
ATOM 2588 C C . GLY A 1 347 ? -19.369 -3.545 19.496 1.00 96.62 347 GLY A C 1
ATOM 2589 O O . GLY A 1 347 ? -18.397 -2.909 19.897 1.00 96.62 347 GLY A O 1
ATOM 2590 N N . LEU A 1 348 ? -19.697 -4.743 19.973 1.00 97.81 348 LEU A N 1
ATOM 2591 C CA . LEU A 1 348 ? -18.920 -5.456 20.980 1.00 97.81 348 LEU A CA 1
ATOM 2592 C C . LEU A 1 348 ? -17.971 -6.451 20.309 1.00 97.81 348 LEU A C 1
ATOM 2594 O O . LEU A 1 348 ? -18.413 -7.292 19.528 1.00 97.81 348 LEU A O 1
ATOM 2598 N N . TYR A 1 349 ? -16.687 -6.368 20.643 1.00 97.56 349 TYR A N 1
ATOM 2599 C CA . TYR A 1 349 ? -15.639 -7.234 20.113 1.00 97.56 349 TYR A CA 1
ATOM 2600 C C . TYR A 1 349 ? -15.053 -8.124 21.208 1.00 97.56 349 TYR A C 1
ATOM 2602 O O . TYR A 1 349 ? -14.809 -7.686 22.335 1.00 97.56 349 TYR A O 1
ATOM 2610 N N . GLU A 1 350 ? -14.804 -9.380 20.845 1.00 97.38 350 GLU A N 1
ATOM 2611 C CA . GLU A 1 350 ? -14.144 -10.380 21.680 1.00 97.38 350 GLU A CA 1
ATOM 2612 C C . GLU A 1 350 ? -12.637 -10.353 21.413 1.00 97.38 350 GLU A C 1
ATOM 2614 O O . GLU A 1 350 ? -12.195 -10.752 20.336 1.00 97.38 350 GLU A O 1
ATOM 2619 N N . ILE A 1 351 ? -11.835 -9.905 22.384 1.00 96.75 351 ILE A N 1
ATOM 2620 C CA . ILE A 1 351 ? -10.373 -9.931 22.264 1.00 96.75 351 ILE A CA 1
ATOM 2621 C C . ILE A 1 351 ? -9.823 -11.077 23.109 1.00 96.75 351 ILE A C 1
ATOM 2623 O O . ILE A 1 351 ? -9.982 -11.103 24.329 1.00 96.75 351 ILE A O 1
ATOM 2627 N N . SER A 1 352 ? -9.152 -12.028 22.454 1.00 92.88 352 SER A N 1
ATOM 2628 C CA . SER A 1 352 ? -8.538 -13.205 23.091 1.00 92.88 352 SER A CA 1
ATOM 2629 C C . SER A 1 352 ? -9.512 -14.119 23.861 1.00 92.88 352 SER A C 1
ATOM 2631 O O . SER A 1 352 ? -9.125 -14.723 24.854 1.00 92.88 352 SER A O 1
ATOM 2633 N N . SER A 1 353 ? -10.753 -14.286 23.384 1.00 95.38 353 SER A N 1
ATOM 2634 C CA . SER A 1 353 ? -11.779 -15.175 23.982 1.00 95.38 353 SER A CA 1
ATOM 2635 C C . SER A 1 353 ? -12.162 -14.815 25.435 1.00 95.38 353 SER A C 1
ATOM 2637 O O . SER A 1 353 ? -11.878 -15.581 26.362 1.00 95.38 353 SER A O 1
ATOM 2639 N N . PRO A 1 354 ? -12.784 -13.644 25.667 1.00 96.44 354 PRO A N 1
ATOM 2640 C CA . PRO A 1 354 ? -13.193 -13.210 27.000 1.00 96.44 354 PRO A CA 1
ATOM 2641 C C . PRO A 1 354 ? -14.307 -14.080 27.600 1.00 96.44 354 PRO A C 1
ATOM 2643 O O . PRO A 1 354 ? -15.079 -14.726 26.894 1.00 96.44 354 PRO A O 1
ATOM 2646 N N . ASN A 1 355 ? -14.396 -14.079 28.931 1.00 96.19 355 ASN A N 1
ATOM 2647 C CA . ASN A 1 355 ? -15.457 -14.742 29.693 1.00 96.19 355 ASN A CA 1
ATOM 2648 C C . ASN A 1 355 ? -16.301 -13.716 30.478 1.00 96.19 355 ASN A C 1
ATOM 2650 O O . ASN A 1 355 ? -16.109 -12.510 30.328 1.00 96.19 355 ASN A O 1
ATOM 2654 N N . ALA A 1 356 ? -17.238 -14.179 31.314 1.00 96.94 356 ALA A N 1
ATOM 2655 C CA . ALA A 1 356 ? -18.140 -13.289 32.054 1.00 96.94 356 ALA A CA 1
ATOM 2656 C C . ALA A 1 356 ? -17.442 -12.345 33.050 1.00 96.94 356 ALA A C 1
ATOM 2658 O O . ALA A 1 356 ? -17.921 -11.242 33.279 1.00 96.94 356 ALA A O 1
ATOM 2659 N N . SER A 1 357 ? -16.285 -12.744 33.577 1.00 95.69 357 SER A N 1
ATOM 2660 C CA . SER A 1 357 ? -15.476 -11.944 34.505 1.00 95.69 357 SER A CA 1
ATOM 2661 C C . SER A 1 357 ? -14.400 -11.095 33.811 1.00 95.69 357 SER A C 1
ATOM 2663 O O . SER A 1 357 ? -13.649 -10.375 34.472 1.00 95.69 357 SER A O 1
ATOM 2665 N N . SER A 1 358 ? -14.267 -11.209 32.484 1.00 96.56 358 SER A N 1
ATOM 2666 C CA . SER A 1 358 ? -13.284 -10.448 31.712 1.00 96.56 358 SER A CA 1
ATOM 2667 C C . SER A 1 358 ? -13.638 -8.957 31.682 1.00 96.56 358 SER A C 1
ATOM 2669 O O . SER A 1 358 ? -14.801 -8.617 31.485 1.00 96.56 358 SER A O 1
ATOM 2671 N N . PRO A 1 359 ? -12.645 -8.055 31.775 1.00 97.12 359 PRO A N 1
ATOM 2672 C CA . PRO A 1 359 ? -12.882 -6.617 31.812 1.00 97.12 359 PRO A CA 1
ATOM 2673 C C . PRO A 1 359 ? -13.536 -6.098 30.526 1.00 97.12 359 PRO A C 1
ATOM 2675 O O . PRO A 1 359 ? -13.246 -6.580 29.430 1.00 97.12 359 PRO A O 1
ATOM 2678 N N . LEU A 1 360 ? -14.364 -5.060 30.673 1.00 98.25 360 LEU A N 1
ATOM 2679 C CA . LEU A 1 360 ? -14.955 -4.301 29.574 1.00 98.25 360 LEU A CA 1
ATOM 2680 C C . LEU A 1 360 ? -14.207 -2.980 29.383 1.00 98.25 360 LEU A C 1
ATOM 2682 O O . LEU A 1 360 ? -14.187 -2.142 30.284 1.00 98.25 360 LEU A O 1
ATOM 2686 N N . LEU A 1 361 ? -13.629 -2.777 28.203 1.00 98.44 361 LEU A N 1
ATOM 2687 C CA . LEU A 1 361 ? -13.020 -1.516 27.783 1.00 98.44 361 LEU A CA 1
ATOM 2688 C C . LEU A 1 361 ? -13.909 -0.849 26.732 1.00 98.44 361 LEU A C 1
ATOM 2690 O O . LEU A 1 361 ? -14.557 -1.542 25.950 1.00 98.44 361 LEU A O 1
ATOM 2694 N N . VAL A 1 362 ? -13.905 0.483 26.670 1.00 98.31 362 VAL A N 1
ATOM 2695 C CA . VAL A 1 362 ? -14.563 1.241 25.595 1.00 98.31 362 VAL A CA 1
ATOM 2696 C C . VAL A 1 362 ? -13.567 2.060 24.784 1.00 98.31 362 VAL A C 1
ATOM 2698 O O . VAL A 1 362 ? -12.625 2.639 25.321 1.00 98.31 362 VAL A O 1
ATOM 2701 N N . THR A 1 363 ? -13.785 2.121 23.474 1.00 98.25 363 THR A N 1
ATOM 2702 C CA . THR A 1 363 ? -13.009 2.942 22.541 1.00 98.25 363 THR A CA 1
ATOM 2703 C C . THR A 1 363 ? -13.886 3.465 21.396 1.00 98.25 363 THR A C 1
ATOM 2705 O O . THR A 1 363 ? -15.086 3.188 21.344 1.00 98.25 363 THR A O 1
ATOM 2708 N N . THR A 1 364 ? -13.306 4.250 20.489 1.00 97.88 364 THR A N 1
ATOM 2709 C CA . THR A 1 364 ? -13.985 4.779 19.300 1.00 97.88 364 THR A CA 1
ATOM 2710 C C . THR A 1 364 ? -13.923 3.826 18.108 1.00 97.88 364 THR A C 1
ATOM 2712 O O . THR A 1 364 ? -13.102 2.911 18.061 1.00 97.88 364 THR A O 1
ATOM 2715 N N . ASN A 1 365 ? -14.762 4.065 17.097 1.00 95.62 365 ASN A N 1
ATOM 2716 C CA . ASN A 1 365 ? -14.778 3.289 15.856 1.00 95.62 365 ASN A CA 1
ATOM 2717 C C . ASN A 1 365 ? -13.750 3.728 14.802 1.00 95.62 365 ASN A C 1
ATOM 2719 O O . ASN A 1 365 ? -13.790 3.234 13.675 1.00 95.62 365 ASN A O 1
ATOM 2723 N N . PHE A 1 366 ? -12.809 4.615 15.136 1.00 91.88 366 PHE A N 1
ATOM 2724 C CA . PHE A 1 366 ? -11.674 4.907 14.261 1.00 91.88 366 PHE A CA 1
ATOM 2725 C C . PHE A 1 366 ? -10.709 3.721 14.223 1.00 91.88 366 PHE A C 1
ATOM 2727 O O . PHE A 1 366 ? -10.255 3.263 15.272 1.00 91.88 366 PHE A O 1
ATOM 2734 N N . SER A 1 367 ? -10.374 3.222 13.030 1.00 84.81 367 SER A N 1
ATOM 2735 C CA . SER A 1 367 ? -9.645 1.956 12.890 1.00 84.81 367 SER A CA 1
ATOM 2736 C C . SER A 1 367 ? -8.293 1.950 13.595 1.00 84.81 367 SER A C 1
ATOM 2738 O O . SER A 1 367 ? -7.983 0.981 14.280 1.00 84.81 367 SER A O 1
ATOM 2740 N N . LEU A 1 368 ? -7.511 3.028 13.488 1.00 85.31 368 LEU A N 1
ATOM 2741 C CA . LEU A 1 368 ? -6.209 3.115 14.151 1.00 85.31 368 LEU A CA 1
ATOM 2742 C C . LEU A 1 368 ? -6.363 3.080 15.672 1.00 85.31 368 LEU A C 1
ATOM 2744 O O . LEU A 1 368 ? -5.631 2.363 16.342 1.00 85.31 368 LEU A O 1
ATOM 2748 N N . THR A 1 369 ? -7.353 3.783 16.223 1.00 92.88 369 THR A N 1
ATOM 2749 C CA . THR A 1 369 ? -7.637 3.719 17.661 1.00 92.88 369 THR A CA 1
ATOM 2750 C C . THR A 1 369 ? -8.066 2.311 18.078 1.00 92.88 369 THR A C 1
ATOM 2752 O O . THR A 1 369 ? -7.554 1.794 19.069 1.00 92.88 369 THR A O 1
ATOM 2755 N N . TYR A 1 370 ? -8.960 1.672 17.318 1.00 94.62 370 TYR A N 1
ATOM 2756 C CA . TYR A 1 370 ? -9.391 0.300 17.583 1.00 94.62 370 TYR A CA 1
ATOM 2757 C C . TYR A 1 370 ? -8.212 -0.677 17.590 1.00 94.62 370 TYR A C 1
ATOM 2759 O O . TYR A 1 370 ? -8.033 -1.389 18.574 1.00 94.62 370 TYR A O 1
ATOM 2767 N N . PHE A 1 371 ? -7.391 -0.698 16.535 1.00 90.19 371 PHE A N 1
ATOM 2768 C CA . PHE A 1 371 ? -6.287 -1.653 16.418 1.00 90.19 371 PHE A CA 1
ATOM 2769 C C . PHE A 1 371 ? -5.181 -1.396 17.443 1.00 90.19 371 PHE A C 1
ATOM 2771 O O . PHE A 1 371 ? -4.630 -2.361 17.966 1.00 90.19 371 PHE A O 1
ATOM 2778 N N . SER A 1 372 ? -4.912 -0.137 17.805 1.00 93.00 372 SER A N 1
ATOM 2779 C CA . SER A 1 372 ? -3.984 0.180 18.897 1.00 93.00 372 SER A CA 1
ATOM 2780 C C . SER A 1 372 ? -4.472 -0.367 20.239 1.00 93.00 372 SER A C 1
ATOM 2782 O O . SER A 1 372 ? -3.686 -0.915 21.000 1.00 93.00 372 SER A O 1
ATOM 2784 N N . VAL A 1 373 ? -5.771 -0.265 20.541 1.00 96.06 373 VAL A N 1
ATOM 2785 C CA . VAL A 1 373 ? -6.330 -0.815 21.787 1.00 96.06 373 VAL A CA 1
ATOM 2786 C C . VAL A 1 373 ? -6.387 -2.342 21.735 1.00 96.06 373 VAL A C 1
ATOM 2788 O O . VAL A 1 373 ? -5.916 -3.003 22.656 1.00 96.06 373 VAL A O 1
ATOM 2791 N N . ALA A 1 374 ? -6.933 -2.912 20.660 1.00 93.31 374 ALA A N 1
ATOM 2792 C CA . ALA A 1 374 ? -7.095 -4.354 20.499 1.00 93.31 374 ALA A CA 1
ATOM 2793 C C . ALA A 1 374 ? -5.748 -5.093 20.514 1.00 93.31 374 ALA A C 1
ATOM 2795 O O . ALA A 1 374 ? -5.627 -6.101 21.206 1.00 93.31 374 ALA A O 1
ATOM 2796 N N . GLY A 1 375 ? -4.733 -4.565 19.820 1.00 92.62 375 GLY A N 1
ATOM 2797 C CA . GLY A 1 375 ? -3.391 -5.148 19.785 1.00 92.62 375 GLY A CA 1
ATOM 2798 C C . GLY A 1 375 ? -2.706 -5.152 21.152 1.00 92.62 375 GLY A C 1
ATOM 2799 O O . GLY A 1 375 ? -2.074 -6.138 21.518 1.00 92.62 375 GLY A O 1
ATOM 2800 N N . GLU A 1 376 ? -2.885 -4.100 21.953 1.00 96.69 376 GLU A N 1
ATOM 2801 C CA . GLU A 1 376 ? -2.334 -4.030 23.313 1.00 96.69 376 GLU A CA 1
ATOM 2802 C C . GLU A 1 376 ? -3.090 -4.933 24.299 1.00 96.69 376 GLU A C 1
ATOM 2804 O O . GLU A 1 376 ? -2.486 -5.548 25.180 1.00 96.69 376 GLU A O 1
ATOM 2809 N N . VAL A 1 377 ? -4.410 -5.085 24.139 1.00 94.62 377 VAL A N 1
ATOM 2810 C CA . VAL A 1 377 ? -5.188 -6.080 24.896 1.00 94.62 377 VAL A CA 1
ATOM 2811 C C . VAL A 1 377 ? -4.722 -7.496 24.545 1.00 94.62 377 VAL A C 1
ATOM 2813 O O . VAL A 1 377 ? -4.433 -8.277 25.450 1.00 94.62 377 VAL A O 1
ATOM 2816 N N . GLU A 1 378 ? -4.583 -7.827 23.260 1.00 92.31 378 GLU A N 1
ATOM 2817 C CA . GLU A 1 378 ? -4.086 -9.131 22.804 1.00 92.31 378 GLU A CA 1
ATOM 2818 C C . GLU A 1 378 ? -2.658 -9.396 23.308 1.00 92.31 378 GLU A C 1
ATOM 2820 O O . GLU A 1 378 ? -2.396 -10.421 23.942 1.00 92.31 378 GLU A O 1
ATOM 2825 N N . GLY A 1 379 ? -1.754 -8.426 23.143 1.00 89.62 379 GLY A N 1
ATOM 2826 C CA . GLY A 1 379 ? -0.369 -8.492 23.617 1.00 89.62 379 GLY A CA 1
ATOM 2827 C C . GLY A 1 379 ? -0.232 -8.585 25.141 1.00 89.62 379 GLY A C 1
ATOM 2828 O O . GLY A 1 379 ? 0.785 -9.068 25.645 1.00 89.62 379 GLY A O 1
ATOM 2829 N N . SER A 1 380 ? -1.259 -8.186 25.899 1.00 91.94 380 SER A N 1
ATOM 2830 C CA . SER A 1 380 ? -1.284 -8.354 27.356 1.00 91.94 380 SER A CA 1
ATOM 2831 C C . SER A 1 380 ? -1.454 -9.810 27.806 1.00 91.94 380 SER A C 1
ATOM 2833 O O . SER A 1 380 ? -1.173 -10.123 28.968 1.00 91.94 380 SER A O 1
ATOM 2835 N N . GLY A 1 381 ? -1.939 -10.688 26.918 1.00 89.88 381 GLY A N 1
ATOM 2836 C CA . GLY A 1 381 ? -2.326 -12.060 27.245 1.00 89.88 381 GLY A CA 1
ATOM 2837 C C . GLY A 1 381 ? -3.553 -12.160 28.161 1.00 89.88 381 GLY A C 1
ATOM 2838 O O . GLY A 1 381 ? -3.798 -13.224 28.730 1.00 89.88 381 GLY A O 1
ATOM 2839 N N . ARG A 1 382 ? -4.310 -11.068 28.350 1.00 90.81 382 ARG A N 1
ATOM 2840 C CA . ARG A 1 382 ? -5.536 -11.033 29.159 1.00 90.81 382 ARG A CA 1
ATOM 2841 C C . ARG A 1 382 ? -6.767 -10.818 28.275 1.00 90.81 382 ARG A C 1
ATOM 2843 O O . ARG A 1 382 ? -6.885 -9.756 27.670 1.00 90.81 382 ARG A O 1
ATOM 2850 N N . PRO A 1 383 ? -7.704 -11.783 28.236 1.00 94.88 383 PRO A N 1
ATOM 2851 C CA . PRO A 1 383 ? -8.939 -11.641 27.477 1.00 94.88 383 PRO A CA 1
ATOM 2852 C C . PRO A 1 383 ? -9.802 -10.489 27.986 1.00 94.88 383 PRO A C 1
ATOM 2854 O O . PRO A 1 383 ? -10.004 -10.365 29.198 1.00 94.88 383 PRO A O 1
ATOM 2857 N N . ALA A 1 384 ? -10.350 -9.692 27.072 1.00 97.25 384 ALA A N 1
ATOM 2858 C CA . ALA A 1 384 ? -11.221 -8.572 27.406 1.00 97.25 384 ALA A CA 1
ATOM 2859 C C . ALA A 1 384 ? -12.329 -8.373 26.366 1.00 97.25 384 ALA A C 1
ATOM 2861 O O . ALA A 1 384 ? -12.192 -8.731 25.193 1.00 97.25 384 ALA A O 1
ATOM 2862 N N . TRP A 1 385 ? -13.420 -7.764 26.816 1.00 98.31 385 TRP A N 1
ATOM 2863 C CA . TRP A 1 385 ? -14.473 -7.246 25.957 1.00 98.31 385 TRP A CA 1
ATOM 2864 C C . TRP A 1 385 ? -14.107 -5.827 25.522 1.00 98.31 385 TRP A C 1
ATOM 2866 O O . TRP A 1 385 ? -13.771 -4.989 26.361 1.00 98.31 385 TRP A O 1
ATOM 2876 N N . LEU A 1 386 ? -14.188 -5.538 24.222 1.00 98.31 386 LEU A N 1
ATOM 2877 C CA . LEU A 1 386 ? -13.937 -4.204 23.680 1.00 98.31 386 LEU A CA 1
ATOM 2878 C C . LEU A 1 386 ? -15.212 -3.642 23.049 1.00 98.31 386 LEU A C 1
ATOM 2880 O O . LEU A 1 386 ? -15.647 -4.086 21.988 1.00 98.31 386 LEU A O 1
ATOM 2884 N N . LEU A 1 387 ? -15.814 -2.656 23.709 1.00 98.38 387 LEU A N 1
ATOM 2885 C CA . LEU A 1 387 ? -16.952 -1.908 23.193 1.00 98.38 387 LEU A CA 1
ATOM 2886 C C . LEU A 1 387 ? -16.461 -0.784 22.276 1.00 98.38 387 LEU A C 1
ATOM 2888 O O . LEU A 1 387 ? -15.786 0.149 22.709 1.00 98.38 387 LEU A O 1
ATOM 2892 N N . VAL A 1 388 ? -16.826 -0.864 21.004 1.00 98.12 388 VAL A N 1
ATOM 2893 C CA . VAL A 1 388 ? -16.506 0.130 19.981 1.00 98.12 388 VAL A CA 1
ATOM 2894 C C . VAL A 1 388 ? -17.720 1.029 19.775 1.00 98.12 388 VAL A C 1
ATOM 2896 O O . VAL A 1 388 ? -18.725 0.610 19.199 1.00 98.12 388 VAL A O 1
ATOM 2899 N N . THR A 1 389 ? -17.629 2.270 20.246 1.00 97.12 389 THR A N 1
ATOM 2900 C CA . THR A 1 389 ? -18.696 3.272 20.122 1.00 97.12 389 THR A CA 1
ATOM 2901 C C . THR A 1 389 ? -18.593 4.001 18.787 1.00 97.12 389 THR A C 1
ATOM 2903 O O . THR A 1 389 ? -17.500 4.366 18.351 1.00 97.12 389 THR A O 1
ATOM 2906 N N . ASP A 1 390 ? -19.737 4.253 18.150 1.00 95.56 390 ASP A N 1
ATOM 2907 C CA . ASP A 1 390 ? -19.785 5.064 16.936 1.00 95.56 390 ASP A CA 1
ATOM 2908 C C . ASP A 1 390 ? -19.441 6.527 17.231 1.00 95.56 390 ASP A C 1
ATOM 2910 O O . ASP A 1 390 ? -20.175 7.234 17.930 1.00 95.56 390 ASP A O 1
ATOM 2914 N N . SER A 1 391 ? -18.331 6.971 16.658 1.00 94.69 391 SER A N 1
ATOM 2915 C CA . SER A 1 391 ? -17.838 8.339 16.719 1.00 94.69 391 SER A CA 1
ATOM 2916 C C . SER A 1 391 ? -17.502 8.870 15.326 1.00 94.69 391 SER A C 1
ATOM 2918 O O . SER A 1 391 ? -16.569 9.661 15.175 1.00 94.69 391 SER A O 1
ATOM 2920 N N . GLU A 1 392 ? -18.217 8.397 14.299 1.00 91.81 392 GLU A N 1
ATOM 2921 C CA . GLU A 1 392 ? -18.046 8.819 12.902 1.00 91.81 392 GLU A CA 1
ATOM 2922 C C . GLU A 1 392 ? -16.599 8.631 12.390 1.00 91.81 392 GLU A C 1
ATOM 2924 O O . GLU A 1 392 ? -16.119 9.372 11.533 1.00 91.81 392 GLU A O 1
ATOM 2929 N N . GLY A 1 393 ? -15.879 7.636 12.924 1.00 88.75 393 GLY A N 1
ATOM 2930 C CA . GLY A 1 393 ? -14.502 7.335 12.533 1.00 88.75 393 GLY A CA 1
ATOM 2931 C C . GLY A 1 393 ? -13.449 8.286 13.101 1.00 88.75 393 GLY A C 1
ATOM 2932 O O . GLY A 1 393 ? -12.336 8.321 12.586 1.00 88.75 393 GLY A O 1
ATOM 2933 N N . MET A 1 394 ? -13.771 9.062 14.139 1.00 92.31 394 MET A N 1
ATOM 2934 C CA . MET A 1 394 ? -12.818 9.950 14.813 1.00 92.31 394 MET A CA 1
ATOM 2935 C C . MET A 1 394 ? -12.042 9.269 15.952 1.00 92.31 394 MET A C 1
ATOM 2937 O O . MET A 1 394 ? -12.549 8.385 16.646 1.00 92.31 394 MET A O 1
ATOM 2941 N N . SER A 1 395 ? -10.798 9.712 16.171 1.00 94.25 395 SER A N 1
ATOM 2942 C CA . SER A 1 395 ? -9.994 9.307 17.335 1.00 94.25 395 SER A CA 1
ATOM 2943 C C . SER A 1 395 ? -10.660 9.734 18.651 1.00 94.25 395 SER A C 1
ATOM 2945 O O . SER A 1 395 ? -11.498 10.634 18.645 1.00 94.25 395 SER A O 1
ATOM 2947 N N . VAL A 1 396 ? -10.260 9.146 19.785 1.00 96.19 396 VAL A N 1
ATOM 2948 C CA . VAL A 1 396 ? -10.833 9.445 21.117 1.00 96.19 396 VAL A CA 1
ATOM 2949 C C . VAL A 1 396 ? -10.924 10.949 21.395 1.00 96.19 396 VAL A C 1
ATOM 2951 O O . VAL A 1 396 ? -12.005 11.459 21.679 1.00 96.19 396 VAL A O 1
ATOM 2954 N N . LEU A 1 397 ? -9.804 11.671 21.294 1.00 95.31 397 LEU A N 1
ATOM 2955 C CA . LEU A 1 397 ? -9.754 13.099 21.619 1.00 95.31 397 LEU A CA 1
ATOM 2956 C C . LEU A 1 397 ? -10.507 13.955 20.600 1.00 95.31 397 LEU A C 1
ATOM 2958 O O . LEU A 1 397 ? -11.195 14.898 20.984 1.00 95.31 397 LEU A O 1
ATOM 2962 N N . THR A 1 398 ? -10.404 13.618 19.311 1.00 94.06 398 THR A N 1
ATOM 2963 C CA . THR A 1 398 ? -11.127 14.327 18.247 1.00 94.06 398 THR A CA 1
ATOM 2964 C C . THR A 1 398 ? -12.636 14.178 18.428 1.00 94.06 398 THR A C 1
ATOM 2966 O O . THR A 1 398 ? -13.368 15.162 18.370 1.00 94.06 398 THR A O 1
ATOM 2969 N N . ALA A 1 399 ? -13.097 12.956 18.695 1.00 96.25 399 ALA A N 1
ATOM 2970 C CA . ALA A 1 399 ? -14.503 12.655 18.895 1.00 96.25 399 ALA A CA 1
ATOM 2971 C C . ALA A 1 399 ? -15.052 13.300 20.169 1.00 96.25 399 ALA A C 1
ATOM 2973 O O . ALA A 1 399 ? -16.139 13.870 20.138 1.00 96.25 399 ALA A O 1
ATOM 2974 N N . TRP A 1 400 ? -14.301 13.253 21.272 1.00 96.25 400 TRP A N 1
ATOM 2975 C CA . TRP A 1 400 ? -14.675 13.921 22.517 1.00 96.25 400 TRP A CA 1
ATOM 2976 C C . TRP A 1 400 ? -14.819 15.435 22.317 1.00 96.25 400 TRP A C 1
ATOM 2978 O O . TRP A 1 400 ? -15.863 15.999 22.635 1.00 96.25 400 TRP A O 1
ATOM 2988 N N . ALA A 1 401 ? -13.829 16.080 21.690 1.00 95.19 401 ALA A N 1
ATOM 2989 C CA . ALA A 1 401 ? -13.873 17.515 21.403 1.00 95.19 401 ALA A CA 1
ATOM 2990 C C . ALA A 1 401 ? -15.043 17.908 20.479 1.00 95.19 401 ALA A C 1
ATOM 2992 O O . ALA A 1 401 ? -15.555 19.023 20.568 1.00 95.19 401 ALA A O 1
ATOM 2993 N N . ALA A 1 402 ? -15.482 16.997 19.607 1.00 94.69 402 ALA A N 1
ATOM 2994 C CA . ALA A 1 402 ? -16.614 17.192 18.704 1.00 94.69 402 ALA A CA 1
ATOM 2995 C C . ALA A 1 402 ? -17.985 16.812 19.306 1.00 94.69 402 ALA A C 1
ATOM 2997 O O . ALA A 1 402 ? -18.992 16.898 18.599 1.00 94.69 402 ALA A O 1
ATOM 2998 N N . GLY A 1 403 ? -18.055 16.355 20.566 1.00 94.19 403 GLY A N 1
ATOM 2999 C CA . GLY A 1 403 ? -19.302 15.855 21.171 1.00 94.19 403 GLY A CA 1
ATOM 3000 C C . GLY A 1 403 ? -19.829 14.575 20.502 1.00 94.19 403 GLY A C 1
ATOM 3001 O O . GLY A 1 403 ? -21.033 14.362 20.358 1.00 94.19 403 GLY A O 1
ATOM 3002 N N . LYS A 1 404 ? -18.916 13.753 19.978 1.00 95.75 404 LYS A N 1
ATOM 3003 C CA . LYS A 1 404 ? -19.195 12.474 19.306 1.00 95.75 404 LYS A CA 1
ATOM 3004 C C . LYS A 1 404 ? -18.686 11.267 20.092 1.00 95.75 404 LYS A C 1
ATOM 3006 O O . LYS A 1 404 ? -18.879 10.138 19.655 1.00 95.75 404 LYS A O 1
ATOM 3011 N N . PHE A 1 405 ? -18.066 11.499 21.246 1.00 97.56 405 PHE A N 1
ATOM 3012 C CA . PHE A 1 405 ? -17.662 10.475 22.205 1.00 97.56 405 PHE A CA 1
ATOM 3013 C C . PHE A 1 405 ? -17.809 11.037 23.626 1.00 97.56 405 PHE A C 1
ATOM 3015 O O . PHE A 1 405 ? -16.856 11.528 24.227 1.00 97.56 405 PHE A O 1
ATOM 3022 N N . ASP A 1 406 ? -19.051 11.025 24.104 1.00 96.75 406 ASP A N 1
ATOM 3023 C CA . ASP A 1 406 ? -19.515 11.557 25.387 1.00 96.75 406 ASP A CA 1
ATOM 3024 C C . ASP A 1 406 ? -20.190 10.454 26.229 1.00 96.75 406 ASP A C 1
ATOM 3026 O O . ASP A 1 406 ? -20.319 9.301 25.793 1.00 96.75 406 ASP A O 1
ATOM 3030 N N . ALA A 1 407 ? -20.598 10.803 27.451 1.00 97.38 407 ALA A N 1
ATOM 3031 C CA . ALA A 1 407 ? -21.239 9.883 28.386 1.00 97.38 407 ALA A CA 1
ATOM 3032 C C . ALA A 1 407 ? -22.520 9.244 27.814 1.00 97.38 407 ALA A C 1
ATOM 3034 O O . ALA A 1 407 ? -22.677 8.023 27.876 1.00 97.38 407 ALA A O 1
ATOM 3035 N N . GLU A 1 408 ? -23.395 10.040 27.191 1.00 97.00 408 GLU A N 1
ATOM 3036 C CA . GLU A 1 408 ? -24.669 9.575 26.626 1.00 97.00 408 GLU A CA 1
ATOM 3037 C C . GLU A 1 408 ? -24.445 8.522 25.529 1.00 97.00 408 GLU A C 1
ATOM 3039 O O . GLU A 1 408 ? -25.066 7.452 25.526 1.00 97.00 408 GLU A O 1
ATOM 3044 N N . ARG A 1 409 ? -23.515 8.781 24.601 1.00 97.00 409 ARG A N 1
ATOM 3045 C CA . ARG A 1 409 ? -23.194 7.856 23.504 1.00 97.00 409 ARG A CA 1
ATOM 3046 C C . ARG A 1 409 ? -22.578 6.560 24.007 1.00 97.00 409 ARG A C 1
ATOM 3048 O O . ARG A 1 409 ? -22.960 5.494 23.521 1.00 97.00 409 ARG A O 1
ATOM 3055 N N . ILE A 1 410 ? -21.662 6.630 24.974 1.00 97.75 410 ILE A N 1
ATOM 3056 C CA . ILE A 1 410 ? -21.060 5.435 25.581 1.00 97.75 410 ILE A CA 1
ATOM 3057 C C . ILE A 1 410 ? -22.132 4.621 26.310 1.00 97.75 410 ILE A C 1
ATOM 3059 O O . ILE A 1 410 ? -22.239 3.415 26.091 1.00 97.75 410 ILE A O 1
ATOM 3063 N N . ALA A 1 411 ? -22.986 5.263 27.110 1.00 97.62 411 ALA A N 1
ATOM 3064 C CA . ALA A 1 411 ? -24.064 4.583 27.818 1.00 97.62 411 ALA A CA 1
ATOM 3065 C C . ALA A 1 411 ? -25.063 3.924 26.855 1.00 97.62 411 ALA A C 1
ATOM 3067 O O . ALA A 1 411 ? -25.487 2.784 27.066 1.00 97.62 411 ALA A O 1
ATOM 3068 N N . LYS A 1 412 ? -25.407 4.602 25.755 1.00 96.88 412 LYS A N 1
ATOM 3069 C CA . LYS A 1 412 ? -26.228 4.035 24.679 1.00 96.88 412 LYS A CA 1
ATOM 3070 C C . LYS A 1 412 ? -25.551 2.833 24.019 1.00 96.88 412 LYS A C 1
ATOM 3072 O O . LYS A 1 412 ? -26.226 1.836 23.754 1.00 96.88 412 LYS A O 1
ATOM 3077 N N . ALA A 1 413 ? -24.244 2.895 23.767 1.00 97.12 413 ALA A N 1
ATOM 3078 C CA . ALA A 1 413 ? -23.481 1.777 23.215 1.00 97.12 413 ALA A CA 1
ATOM 3079 C C . ALA A 1 413 ? -23.487 0.573 24.172 1.00 97.12 413 ALA A C 1
ATOM 3081 O O . ALA A 1 413 ? -23.798 -0.534 23.743 1.00 97.12 413 ALA A O 1
ATOM 3082 N N . VAL A 1 414 ? -23.281 0.783 25.477 1.00 97.44 414 VAL A N 1
ATOM 3083 C CA . VAL A 1 414 ? -23.402 -0.276 26.496 1.00 97.44 414 VAL A CA 1
ATOM 3084 C C . VAL A 1 414 ? -24.789 -0.923 26.436 1.00 97.44 414 VAL A C 1
ATOM 3086 O O . VAL A 1 414 ? -24.888 -2.133 26.240 1.00 97.44 414 VAL A O 1
ATOM 3089 N N . LYS A 1 415 ? -25.858 -0.116 26.496 1.00 95.12 415 LYS A N 1
ATOM 3090 C CA . LYS A 1 415 ? -27.260 -0.581 26.501 1.00 95.12 415 LYS A CA 1
ATOM 3091 C C . LYS A 1 415 ? -27.663 -1.327 25.218 1.00 95.12 415 LYS A C 1
ATOM 3093 O O . LYS A 1 415 ? -28.518 -2.203 25.274 1.00 95.12 415 LYS A O 1
ATOM 3098 N N . SER A 1 416 ? -27.076 -0.987 24.068 1.00 95.31 416 SER A N 1
ATOM 3099 C CA . SER A 1 416 ? -27.425 -1.577 22.760 1.00 95.31 416 SER A CA 1
ATOM 3100 C C . SER A 1 416 ? -26.499 -2.705 22.296 1.00 95.31 416 SER A C 1
ATOM 3102 O O . SER A 1 416 ? -26.867 -3.455 21.396 1.00 95.31 416 SER A O 1
ATOM 3104 N N . SER A 1 417 ? -25.324 -2.856 22.908 1.00 95.12 417 SER A N 1
ATOM 3105 C CA . SER A 1 417 ? -24.315 -3.850 22.512 1.00 95.12 417 SER A CA 1
ATOM 3106 C C . SER A 1 417 ? -24.614 -5.290 22.942 1.00 95.12 417 SER A C 1
ATOM 3108 O O . SER A 1 417 ? -23.974 -6.214 22.445 1.00 95.12 417 SER A O 1
ATOM 3110 N N . GLY A 1 418 ? -25.538 -5.492 23.888 1.00 94.12 418 GLY A N 1
ATOM 3111 C CA . GLY A 1 418 ? -25.784 -6.797 24.515 1.00 94.12 418 GLY A CA 1
ATOM 3112 C C . GLY A 1 418 ? -24.703 -7.226 25.517 1.00 94.12 418 GLY A C 1
ATOM 3113 O O . GLY A 1 418 ? -24.714 -8.365 25.976 1.00 9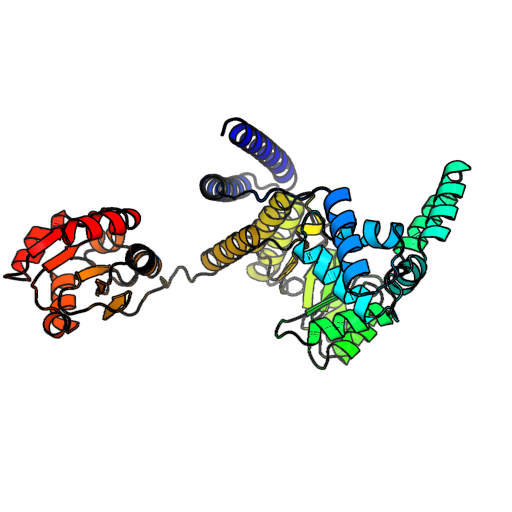4.12 418 GLY A O 1
ATOM 3114 N N . VAL A 1 419 ? -23.767 -6.337 25.879 1.00 95.88 419 VAL A N 1
ATOM 3115 C CA . VAL A 1 419 ? -22.664 -6.667 26.798 1.00 95.88 419 VAL A CA 1
ATOM 3116 C C . VAL A 1 419 ? -23.146 -7.079 28.190 1.00 95.88 419 VAL A C 1
ATOM 3118 O O . VAL A 1 419 ? -22.526 -7.929 28.817 1.00 95.88 419 VAL A O 1
ATOM 3121 N N . THR A 1 420 ? -24.283 -6.553 28.654 1.00 94.31 420 THR A N 1
ATOM 3122 C CA . THR A 1 420 ? -24.877 -6.895 29.960 1.00 94.31 420 THR A CA 1
ATOM 3123 C C . THR A 1 420 ? -25.255 -8.365 30.094 1.00 94.31 420 THR A C 1
ATOM 3125 O O . THR A 1 420 ? -25.302 -8.869 31.208 1.00 94.31 420 THR A O 1
ATOM 3128 N N . ASP A 1 421 ? -25.493 -9.058 28.978 1.00 95.69 421 ASP A N 1
ATOM 3129 C CA . ASP A 1 421 ? -25.795 -10.494 28.969 1.00 95.69 421 ASP A CA 1
ATOM 3130 C C . ASP A 1 421 ? -24.518 -11.352 28.902 1.00 95.69 421 ASP A C 1
ATOM 3132 O O . ASP A 1 421 ? -24.575 -12.582 28.964 1.00 95.69 421 ASP A O 1
ATOM 3136 N N . LYS A 1 422 ? -23.357 -10.710 28.720 1.00 96.19 422 LYS A N 1
ATOM 3137 C CA . LYS A 1 422 ? -22.053 -11.345 28.502 1.00 96.19 422 LYS A CA 1
ATOM 3138 C C . LYS A 1 422 ? -21.119 -11.245 29.702 1.00 96.19 422 LYS A C 1
ATOM 3140 O O . LYS A 1 422 ? -20.229 -12.086 29.794 1.00 96.19 422 LYS A O 1
ATOM 3145 N N . ILE A 1 423 ? -21.309 -10.262 30.586 1.00 97.00 423 ILE A N 1
ATOM 3146 C CA . ILE A 1 423 ? -20.470 -10.020 31.770 1.00 97.00 423 ILE A CA 1
ATOM 3147 C C . ILE A 1 423 ? -21.248 -10.205 33.080 1.00 97.00 423 ILE A C 1
ATOM 3149 O O . ILE A 1 423 ? -22.456 -9.989 33.123 1.00 97.00 423 ILE A O 1
ATOM 3153 N N . ASP A 1 424 ? -20.557 -10.585 34.156 1.00 96.75 424 ASP A N 1
ATOM 3154 C CA . ASP A 1 424 ? -21.123 -10.768 35.505 1.00 96.75 424 ASP A CA 1
ATOM 3155 C C . ASP A 1 424 ? -20.876 -9.576 36.450 1.00 96.75 424 ASP A C 1
ATOM 3157 O O . ASP A 1 424 ? -21.250 -9.608 37.625 1.00 96.75 424 ASP A O 1
ATOM 3161 N N . HIS A 1 425 ? -20.284 -8.501 35.927 1.00 96.31 425 HIS A N 1
ATOM 3162 C CA . HIS A 1 425 ? -19.950 -7.285 36.657 1.00 96.31 425 HIS A CA 1
ATOM 3163 C C . HIS A 1 425 ? -20.515 -6.034 35.967 1.00 96.31 425 HIS A C 1
ATOM 3165 O O . HIS A 1 425 ? -20.857 -6.041 34.789 1.00 96.31 425 HIS A O 1
ATOM 3171 N N . GLN A 1 426 ? -20.568 -4.918 36.693 1.00 96.62 426 GLN A N 1
ATOM 3172 C CA . GLN A 1 426 ? -20.968 -3.609 36.163 1.00 96.62 426 GLN A CA 1
ATOM 3173 C C . GLN A 1 426 ? -19.773 -2.661 36.242 1.00 96.62 426 GLN A C 1
ATOM 3175 O O . GLN A 1 426 ? -19.735 -1.754 37.062 1.00 96.62 426 GLN A O 1
ATOM 3180 N N . LYS A 1 427 ? -18.739 -2.933 35.440 1.00 97.62 427 LYS A N 1
ATOM 3181 C CA . LYS A 1 427 ? -17.510 -2.124 35.400 1.00 97.62 427 LYS A CA 1
ATOM 3182 C C . LYS A 1 427 ? -17.135 -1.845 33.958 1.00 97.62 427 LYS A C 1
ATOM 3184 O O . LYS A 1 427 ? -17.187 -2.765 33.143 1.00 97.62 427 LYS A O 1
ATOM 3189 N N . ILE A 1 428 ? -16.732 -0.617 33.658 1.00 98.06 428 ILE A N 1
ATOM 3190 C CA . ILE A 1 428 ? -16.282 -0.214 32.323 1.00 98.06 428 ILE A CA 1
ATOM 3191 C C . ILE A 1 428 ? -15.027 0.644 32.429 1.00 98.06 428 ILE A C 1
ATOM 3193 O O . ILE A 1 428 ? -14.948 1.548 33.256 1.00 98.06 428 ILE A O 1
ATOM 3197 N N . VAL A 1 429 ? -14.036 0.353 31.591 1.00 98.38 429 VAL A N 1
ATOM 3198 C CA . VAL A 1 429 ? -12.779 1.096 31.515 1.00 98.38 429 VAL A CA 1
ATOM 3199 C C . VAL A 1 429 ? -12.860 2.100 30.370 1.00 98.38 429 VAL A C 1
ATOM 3201 O O . VAL A 1 429 ? -12.956 1.701 29.207 1.00 98.38 429 VAL A O 1
ATOM 3204 N N . ILE A 1 430 ? -12.787 3.392 30.688 1.00 98.19 430 ILE A N 1
ATOM 3205 C CA . ILE A 1 430 ? -12.740 4.480 29.703 1.00 98.19 430 ILE A CA 1
ATOM 3206 C C . ILE A 1 430 ? -11.291 4.897 29.393 1.00 98.19 430 ILE A C 1
ATOM 3208 O O . ILE A 1 430 ? -10.420 4.760 30.259 1.00 98.19 430 ILE A O 1
ATOM 3212 N N . PRO A 1 431 ? -10.998 5.444 28.196 1.00 98.12 431 PRO A N 1
ATOM 3213 C CA . PRO A 1 431 ? -9.668 5.961 27.884 1.00 98.12 431 PRO A CA 1
ATOM 3214 C C . PRO A 1 431 ? -9.258 7.102 28.825 1.00 98.12 431 PRO A C 1
ATOM 3216 O O . PRO A 1 431 ? -10.040 8.014 29.095 1.00 98.12 431 PRO A O 1
ATOM 3219 N N . GLY A 1 432 ? -8.001 7.114 29.273 1.00 97.25 432 GLY A N 1
ATOM 3220 C CA . GLY A 1 432 ? -7.532 8.074 30.280 1.00 97.25 432 GLY A CA 1
ATOM 3221 C C . GLY A 1 432 ? -7.569 9.541 29.840 1.00 97.25 432 GLY A C 1
ATOM 3222 O O . GLY A 1 432 ? -7.603 10.442 30.678 1.00 97.25 432 GLY A O 1
ATOM 3223 N N . PHE A 1 433 ? -7.573 9.808 28.532 1.00 94.88 433 PHE A N 1
ATOM 3224 C CA . PHE A 1 433 ? -7.708 11.161 27.987 1.00 94.88 433 PHE A CA 1
ATOM 3225 C C . PHE A 1 433 ? -9.106 11.762 28.166 1.00 94.88 433 PHE A C 1
ATOM 3227 O O . PHE A 1 433 ? -9.235 12.982 28.168 1.00 94.88 433 PHE A O 1
ATOM 3234 N N . VAL A 1 434 ? -10.127 10.925 28.357 1.00 96.62 434 VAL A N 1
ATOM 3235 C CA . VAL A 1 434 ? -11.512 11.353 28.590 1.00 96.62 434 VAL A CA 1
ATOM 3236 C C . VAL A 1 434 ? -11.934 11.094 30.036 1.00 96.62 434 VAL A C 1
ATOM 3238 O O . VAL A 1 434 ? -13.108 10.942 30.334 1.00 96.62 434 VAL A O 1
ATOM 3241 N N . ALA A 1 435 ? -10.990 11.076 30.981 1.00 96.94 435 ALA A N 1
ATOM 3242 C CA . ALA A 1 435 ? -11.299 10.880 32.400 1.00 96.94 435 ALA A CA 1
ATOM 3243 C C . ALA A 1 435 ? -12.340 11.881 32.942 1.00 96.94 435 ALA A C 1
ATOM 3245 O O . ALA A 1 435 ? -13.068 11.566 33.874 1.00 96.94 435 ALA A O 1
ATOM 3246 N N . SER A 1 436 ? -12.435 13.076 32.348 1.00 96.31 436 SER A N 1
ATOM 3247 C CA . SER A 1 436 ? -13.394 14.109 32.746 1.00 96.31 436 SER A CA 1
ATOM 3248 C C . SER A 1 436 ? -14.859 13.718 32.550 1.00 96.31 436 SER A C 1
ATOM 3250 O O . SER A 1 436 ? -15.699 14.272 33.249 1.00 96.31 436 SER A O 1
ATOM 3252 N N . ILE A 1 437 ? -15.178 12.779 31.647 1.00 96.31 437 ILE A N 1
ATOM 3253 C CA . ILE A 1 437 ? -16.567 12.341 31.415 1.00 96.31 437 ILE A CA 1
ATOM 3254 C C . ILE A 1 437 ? -17.013 11.223 32.372 1.00 96.31 437 ILE A C 1
ATOM 3256 O O . ILE A 1 437 ? -18.128 10.728 32.241 1.00 96.31 437 ILE A O 1
ATOM 3260 N N . SER A 1 438 ? -16.169 10.793 33.323 1.00 96.31 438 SER A N 1
ATOM 3261 C CA . SER A 1 438 ? -16.481 9.644 34.185 1.00 96.31 438 SER A CA 1
ATOM 3262 C C . SER A 1 438 ? -17.698 9.875 35.079 1.00 96.31 438 SER A C 1
ATOM 3264 O O . SER A 1 438 ? -18.504 8.966 35.226 1.00 96.31 438 SER A O 1
ATOM 3266 N N . GLY A 1 439 ? -17.849 11.081 35.640 1.00 95.81 439 GLY A N 1
ATOM 3267 C CA . GLY A 1 439 ? -18.986 11.419 36.504 1.00 95.81 439 GLY A CA 1
ATOM 3268 C C . GLY A 1 439 ? -20.313 11.424 35.744 1.00 95.81 439 GLY A C 1
ATOM 3269 O O . GLY A 1 439 ? -21.263 10.776 36.164 1.00 95.81 439 GLY A O 1
ATOM 3270 N N . GLU A 1 440 ? -20.353 12.073 34.578 1.00 96.94 440 GLU A N 1
ATOM 3271 C CA . GLU A 1 440 ? -21.538 12.073 33.705 1.00 96.94 440 GLU A CA 1
ATOM 3272 C C . GLU A 1 440 ? -21.890 10.652 33.232 1.00 96.94 440 GLU A C 1
ATOM 3274 O O . GLU A 1 440 ? -23.058 10.280 33.151 1.00 96.94 440 GLU A O 1
ATOM 3279 N N . LEU A 1 441 ? -20.881 9.819 32.957 1.00 97.25 441 LEU A N 1
ATOM 3280 C CA . LEU A 1 441 ? -21.103 8.430 32.561 1.00 97.25 441 LEU A CA 1
ATOM 3281 C C . LEU A 1 441 ? -21.643 7.567 33.711 1.00 97.25 441 LEU A C 1
ATOM 3283 O O . LEU A 1 441 ? -22.460 6.683 33.462 1.00 97.25 441 LEU A O 1
ATOM 3287 N N . GLU A 1 442 ? -21.219 7.818 34.951 1.00 96.38 442 GLU A N 1
ATOM 3288 C CA . GLU A 1 442 ? -21.745 7.144 36.145 1.00 96.38 442 GLU A CA 1
ATOM 3289 C C . GLU A 1 442 ? -23.227 7.484 36.381 1.00 96.38 442 GLU A C 1
ATOM 3291 O O . GLU A 1 442 ? -24.012 6.607 36.747 1.00 96.38 442 GLU A O 1
ATOM 3296 N N . GLU A 1 443 ? -23.642 8.722 36.090 1.00 96.12 443 GLU A N 1
ATOM 3297 C CA . GLU A 1 443 ? -25.054 9.126 36.119 1.00 96.12 443 GLU A CA 1
ATOM 3298 C C . GLU A 1 443 ? -25.884 8.395 35.043 1.00 96.12 443 GLU A C 1
ATOM 3300 O O . GLU A 1 443 ? -26.960 7.864 35.334 1.00 96.12 443 GLU A O 1
ATOM 3305 N N . GLU A 1 444 ? -25.369 8.297 33.812 1.00 97.06 444 GLU A N 1
ATOM 3306 C CA . GLU A 1 444 ? -26.036 7.623 32.683 1.00 97.06 444 GLU A CA 1
ATOM 3307 C C . GLU A 1 444 ? -26.094 6.085 32.804 1.00 97.06 444 GLU A C 1
ATOM 3309 O O . GLU A 1 444 ? -26.988 5.422 32.244 1.00 97.06 444 GLU A O 1
ATOM 3314 N N . LEU A 1 445 ? -25.130 5.508 33.528 1.00 95.75 445 LEU A N 1
ATOM 3315 C CA . LEU A 1 445 ? -24.988 4.083 33.822 1.00 95.75 445 LEU A CA 1
ATOM 3316 C C . LEU A 1 445 ? -25.072 3.824 35.332 1.00 95.75 445 LEU A C 1
ATOM 3318 O O . LEU A 1 445 ? -24.177 3.225 35.922 1.00 95.75 445 LEU A O 1
ATOM 3322 N N . ALA A 1 446 ? -26.181 4.225 35.956 1.00 93.69 446 ALA A N 1
ATOM 3323 C CA . ALA A 1 446 ? -26.395 4.028 37.388 1.00 93.69 446 ALA A CA 1
ATOM 3324 C C . ALA A 1 446 ? -26.076 2.587 37.852 1.00 93.69 446 ALA A C 1
ATOM 3326 O O . ALA A 1 446 ? -26.618 1.607 37.330 1.00 93.69 446 ALA A O 1
ATOM 3327 N N . GLY A 1 447 ? -25.200 2.472 38.855 1.00 92.94 447 GLY A N 1
ATOM 3328 C CA . GLY A 1 447 ? -24.723 1.196 39.405 1.00 92.94 447 GLY A CA 1
ATOM 3329 C C . GLY A 1 447 ? -23.467 0.631 38.733 1.00 92.94 447 GLY A C 1
ATOM 3330 O O . GLY A 1 447 ? -22.933 -0.364 39.216 1.00 92.94 447 GLY A O 1
ATOM 3331 N N . TRP A 1 448 ? -22.973 1.257 37.661 1.00 97.06 448 TRP A N 1
ATOM 3332 C CA . TRP A 1 448 ? -21.698 0.900 37.049 1.00 97.06 448 TRP A CA 1
ATOM 3333 C C . TRP A 1 448 ? -20.527 1.634 37.695 1.00 97.06 448 TRP A C 1
ATOM 3335 O O . TRP A 1 448 ? -20.574 2.835 37.927 1.00 97.06 448 TRP A O 1
ATOM 3345 N N . GLU A 1 449 ? -19.433 0.912 37.910 1.00 97.19 449 GLU A N 1
ATOM 3346 C CA . GLU A 1 449 ? -18.144 1.478 38.289 1.00 97.19 449 GLU A CA 1
ATOM 3347 C C . GLU A 1 449 ? -17.381 1.916 37.028 1.00 97.19 449 GLU A C 1
ATOM 3349 O O . GLU A 1 449 ? -17.048 1.093 36.164 1.00 97.19 449 GLU A O 1
ATOM 3354 N N . ILE A 1 450 ? -17.092 3.216 36.921 1.00 98.00 450 ILE A N 1
ATOM 3355 C CA . ILE A 1 450 ? -16.330 3.781 35.802 1.00 98.00 450 ILE A CA 1
ATOM 3356 C C . ILE A 1 450 ? -14.845 3.827 36.169 1.00 98.00 450 ILE A C 1
ATOM 3358 O O . ILE A 1 450 ? -14.411 4.604 37.018 1.00 98.00 450 ILE A O 1
ATOM 3362 N N . LEU A 1 451 ? -14.046 2.998 35.503 1.00 97.69 451 LEU A N 1
ATOM 3363 C CA . LEU A 1 451 ? -12.604 2.926 35.694 1.00 97.69 451 LEU A CA 1
ATOM 3364 C C . LEU A 1 451 ? -11.891 3.789 34.654 1.00 97.69 451 LEU A C 1
ATOM 3366 O O . LEU A 1 451 ? -12.148 3.689 33.456 1.00 97.69 451 LEU A O 1
ATOM 3370 N N . VAL A 1 452 ? -10.944 4.609 35.100 1.00 97.88 452 VAL A N 1
ATOM 3371 C CA . VAL A 1 452 ? -10.111 5.412 34.199 1.00 97.88 452 VAL A CA 1
ATOM 3372 C C . VAL A 1 452 ? -8.881 4.600 33.811 1.00 97.88 452 VAL A C 1
ATOM 3374 O O . VAL A 1 452 ? -8.012 4.329 34.640 1.00 97.88 452 VAL A O 1
ATOM 3377 N N . GLY A 1 453 ? -8.820 4.201 32.543 1.00 97.19 453 GLY A N 1
ATOM 3378 C CA . GLY A 1 453 ? -7.679 3.506 31.968 1.00 97.19 453 GLY A CA 1
ATOM 3379 C C . GLY A 1 453 ? -6.479 4.427 31.708 1.00 97.19 453 GLY A C 1
ATOM 3380 O O . GLY A 1 453 ? -6.501 5.626 32.007 1.00 97.19 453 GLY A O 1
ATOM 3381 N N . PRO A 1 454 ? -5.402 3.890 31.117 1.00 97.12 454 PRO A N 1
ATOM 3382 C CA . PRO A 1 454 ? -4.254 4.690 30.714 1.00 97.12 454 PRO A CA 1
ATOM 3383 C C . PRO A 1 454 ? -4.625 5.681 29.599 1.00 97.12 454 PRO A C 1
ATOM 3385 O O . PRO A 1 454 ? -5.589 5.491 28.855 1.00 97.12 454 PRO A O 1
ATOM 3388 N N . ARG A 1 455 ? -3.837 6.756 29.478 1.00 95.00 455 ARG A N 1
ATOM 3389 C CA . ARG A 1 455 ? -3.968 7.725 28.374 1.00 95.00 455 ARG A CA 1
ATOM 3390 C C . ARG A 1 455 ? -3.554 7.117 27.034 1.00 95.00 455 ARG A C 1
ATOM 3392 O O . ARG A 1 455 ? -4.240 7.319 26.043 1.00 95.00 455 ARG A O 1
ATOM 3399 N N . GLU A 1 456 ? -2.477 6.337 27.043 1.00 94.62 456 GLU A N 1
ATOM 3400 C CA . GLU A 1 456 ? -1.936 5.655 25.868 1.00 94.62 456 GLU A CA 1
ATOM 3401 C C . GLU A 1 456 ? -2.234 4.155 25.917 1.00 94.62 456 GLU A C 1
ATOM 3403 O O . GLU A 1 456 ? -2.154 3.534 26.983 1.00 94.62 456 GLU A O 1
ATOM 3408 N N . ALA A 1 457 ? -2.517 3.557 24.756 1.00 92.75 457 ALA A N 1
ATOM 3409 C CA . ALA A 1 457 ? -2.857 2.137 24.652 1.00 92.75 457 ALA A CA 1
ATOM 3410 C C . ALA A 1 457 ? -1.734 1.215 25.167 1.00 92.75 457 ALA A C 1
ATOM 3412 O O . ALA A 1 457 ? -2.023 0.211 25.808 1.00 92.75 457 ALA A O 1
ATOM 3413 N N . ILE A 1 458 ? -0.463 1.608 25.019 1.00 95.50 458 ILE A N 1
ATOM 3414 C CA . ILE A 1 458 ? 0.705 0.858 25.526 1.00 95.50 458 ILE A CA 1
ATOM 3415 C C . ILE A 1 458 ? 0.688 0.641 27.053 1.00 95.50 458 ILE A C 1
ATOM 3417 O O . ILE A 1 458 ? 1.387 -0.216 27.594 1.00 95.50 458 ILE A O 1
ATOM 3421 N N . GLY A 1 459 ? -0.120 1.415 27.788 1.00 95.81 459 GLY A N 1
ATOM 3422 C CA . GLY A 1 459 ? -0.328 1.226 29.223 1.00 95.81 459 GLY A CA 1
ATOM 3423 C C . GLY A 1 459 ? -1.313 0.103 29.571 1.00 95.81 459 GLY A C 1
ATOM 3424 O O . GLY A 1 459 ? -1.335 -0.344 30.723 1.00 95.81 459 GLY A O 1
ATOM 3425 N N . ILE A 1 460 ? -2.122 -0.359 28.610 1.00 96.38 460 ILE A N 1
ATOM 3426 C CA . ILE A 1 460 ? -3.199 -1.337 28.821 1.00 96.38 460 ILE A CA 1
ATOM 3427 C C . ILE A 1 460 ? -2.664 -2.641 29.424 1.00 96.38 460 ILE A C 1
ATOM 3429 O O . ILE A 1 460 ? -3.235 -3.076 30.427 1.00 96.38 460 ILE A O 1
ATOM 3433 N N . PRO A 1 461 ? -1.551 -3.240 28.950 1.00 95.44 461 PRO A N 1
ATOM 3434 C CA . PRO A 1 461 ? -1.047 -4.478 29.538 1.00 95.44 461 PRO A CA 1
ATOM 3435 C C . PRO A 1 461 ? -0.737 -4.361 31.033 1.00 95.44 461 PRO A C 1
ATOM 3437 O O . PRO A 1 461 ? -1.030 -5.269 31.811 1.00 95.44 461 PRO A O 1
ATOM 3440 N N . SER A 1 462 ? -0.153 -3.239 31.466 1.00 94.81 462 SER A N 1
ATOM 3441 C CA . SER A 1 462 ? 0.147 -3.013 32.884 1.00 94.81 462 SER A CA 1
ATOM 3442 C C . SER A 1 462 ? -1.116 -2.761 33.703 1.00 94.81 462 SER A C 1
ATOM 3444 O O . SER A 1 462 ? -1.243 -3.299 34.802 1.00 94.81 462 SER A O 1
ATOM 3446 N N . PHE A 1 463 ? -2.045 -1.973 33.165 1.00 95.94 463 PHE A N 1
ATOM 3447 C CA . PHE A 1 463 ? -3.318 -1.664 33.808 1.00 95.94 463 PHE A CA 1
ATOM 3448 C C . PHE A 1 463 ? -4.163 -2.927 34.013 1.00 95.94 463 PHE A C 1
ATOM 3450 O O . PHE A 1 463 ? -4.561 -3.237 35.135 1.00 95.94 463 PHE A O 1
ATOM 3457 N N . LEU A 1 464 ? -4.334 -3.729 32.956 1.00 93.12 464 LEU A N 1
ATOM 3458 C CA . LEU A 1 464 ? -5.062 -4.991 33.034 1.00 93.12 464 LEU A CA 1
ATOM 3459 C C . LEU A 1 464 ? -4.424 -5.943 34.033 1.00 93.12 464 LEU A C 1
ATOM 3461 O O . LEU A 1 464 ? -5.166 -6.606 34.750 1.00 93.12 464 LEU A O 1
ATOM 3465 N N . ARG A 1 465 ? -3.083 -6.001 34.127 1.00 88.31 465 ARG A N 1
ATOM 3466 C CA . ARG A 1 465 ? -2.371 -6.804 35.139 1.00 88.31 465 ARG A CA 1
ATOM 3467 C C . ARG A 1 465 ? -2.775 -6.446 36.568 1.00 88.31 465 ARG A C 1
ATOM 3469 O O . ARG A 1 465 ? -3.039 -7.358 37.350 1.00 88.31 465 ARG A O 1
ATOM 3476 N N . GLN A 1 466 ? -2.861 -5.153 36.872 1.00 87.94 466 GLN A N 1
ATOM 3477 C CA . GLN A 1 466 ? -3.221 -4.644 38.197 1.00 87.94 466 GLN A CA 1
ATOM 3478 C C . GLN A 1 466 ? -4.689 -4.899 38.554 1.00 87.94 466 GLN A C 1
ATOM 3480 O O . GLN A 1 466 ? -4.976 -5.145 39.714 1.00 87.94 466 GLN A O 1
ATOM 3485 N N . MET A 1 467 ? -5.602 -4.911 37.577 1.00 82.00 467 MET A N 1
ATOM 3486 C CA . MET A 1 467 ? -7.036 -5.131 37.827 1.00 82.00 467 MET A CA 1
ATOM 3487 C C . MET A 1 467 ? -7.414 -6.543 38.294 1.00 82.00 467 MET A C 1
ATOM 3489 O O . MET A 1 467 ? -8.491 -6.710 38.855 1.00 82.00 467 MET A O 1
ATOM 3493 N N . ALA A 1 468 ? -6.592 -7.561 38.013 1.00 60.72 468 ALA A N 1
ATOM 3494 C CA . ALA A 1 468 ? -6.875 -8.938 38.453 1.00 60.72 468 ALA A CA 1
ATOM 3495 C C . ALA A 1 468 ? -6.041 -9.385 39.663 1.00 60.72 468 ALA A C 1
ATOM 3497 O O . ALA A 1 468 ? -6.002 -10.581 39.954 1.00 60.72 468 ALA A O 1
ATOM 3498 N N . ALA A 1 469 ? -5.328 -8.453 40.299 1.00 43.84 469 ALA A N 1
ATOM 3499 C CA . ALA A 1 469 ? -4.796 -8.619 41.648 1.00 43.84 469 ALA A CA 1
ATOM 3500 C C . ALA A 1 469 ? -5.830 -8.069 42.636 1.00 43.84 469 ALA A C 1
ATOM 3502 O O . ALA A 1 469 ? -5.963 -8.675 43.721 1.00 43.84 469 ALA A O 1
#

Radius of gyration: 30.32 Å; chains: 1; bounding box: 77×71×77 Å

Sequence (469 aa):
MQRVAAAVDEELALGRAAAGEVLAVVGEQDVVEEQLGSVLRVLADFFEVAAAAIAFRLIDLETIKARLKSAADDLGIEADDDALLWIAREATGSLRDAYTLFDQVASFSDGRIRSSLIRDKLGLVGSERLGALMEKAAAGDRAGALALLDEALDAGVSVEQFAQRVSQAAGKELALILISTDPAVMEAGLKAAQGKAPLIYAATEDNWEQMAALAHKYAAPLAVRGKDGDLGALAALAEQIKEKAGVEDLVLDPGTRGWADTLAAFTKARRAAIKKNYRPLGYPLLAFPGEGADSLEMETMLAAQAVDKYGSLIVLDRFDKAALYSLLTLRQNIYTDPQKPIQVTPGLYEISSPNASSPLLVTTNFSLTYFSVAGEVEGSGRPAWLLVTDSEGMSVLTAWAAGKFDAERIAKAVKSSGVTDKIDHQKIVIPGFVASISGELEEELAGWEILVGPREAIGIPSFLRQMAA